Protein AF-A0A174TKI6-F1 (afdb_monomer)

Secondary structure (DSSP, 8-state):
---------TT-EEEETT-SS-EEHHHHGGG--TT---EEEE-TTS-EEEEEE--TT----GGGEEE--SPP-SSS-TTTTTTTTSPPSEEEETTEE--GGG--TT-EEEEETTTTEEEEE--EEEEE--EEES-SSS-SEEEETTEEEEBPHHHHHHHTT--TTSEEEEEE-TTS-EEEEE-TTTS----EEEEEEETTEEEEEETTSS-EEEEEESS-HHHHHTTTT-EEEEEEEETTEEEEEE--PPPPSS-EETTTTEETTEEEEEEEEEEEE-TTB--EEE-GGG--SSEE-GGGEEEEEE-TTS-EEEEEEESSS-TTSEEEEEEEE-SEEEPPSSTTPPPEEEPEEEEEEETTEEEEEEES--TT--TTEEEEEEEEEEEETTEEEEEEEEEPEEEEEE-GGGEETTTTEEE-SS-EEEEEEEEEEEETTTTEEPPP-TT--HHHHHHHHHHH-S-EEEEESS-GGGT--EEEEEE-

Foldseek 3Di:
DAPDDDDFDQQAWEDELPDPGTDGCVVCVVVDDQLFAKDQDADPVRHRRHIYHHDLPNVDAPLFKDFLQDFQPLPAQSRCSSQVNDDQPFEAELNAGDGSNLDGHLWMWGARNVRSYIYIYPAKAKEQFADFPPDQQAGQWTDGLNDIAGEHRQANNQSNVDDRLDIWIFRAGLNRHGNHIDDCVVPPGPWKFFWADDQQKIWTCTPSNRDIGIAGEPDGSVVRLLSHLAIWDWYYNDHRYIDTDGPFAPFQPAKQFQVQQDGVPAHAGSSAWEWEDAAQFHIGTDDPVLQLARIGGRVQWRHFDADSVRHTRYTYGHCQRVPQWDWAFKDWDAWDWDQDPDDPDGTDTDFIKMWGQFLVGIAIATDHDDPPGDGRFTWIWHFHSDDDPNHTHTSDIFRWDKDWQAFLVQAPLVQQWGDDPVDIAHADQQAWEEEPVVRDTQHAPPVNGCSVSVVVQNVPAGTKMWIWRDGSNSNIHTRYIYHD

Nearest PDB structures (foldseek):
  1w3s-assembly1_A  TM=7.179E-01  e=1.876E+00  Deinococcus radiodurans R1 = ATCC 13939 = DSM 20539
  8x19-assembly1_Q  TM=4.919E-01  e=1.073E+00  Homo sapiens
  8qz0-assembly1_T  TM=3.288E-01  e=3.102E+00  Saccharomyces cerevisiae S288C
  4fj4-assembly1_B  TM=2.745E-01  e=7.585E+00  Halobacterium salinarum NRC-1

Sequence (484 aa):
MGDETISVTLETPVYTSDEQAASTYEKIWTSLRSGASLRLCFNSSGKLEYIYMPSKTASVSDDNVLVAKNKPTGSNNPFASLSGGKTPAQIYKNGIPAELSDLRQYDVGTYDKSSDTLFVSDLKLSGLYENAYPNAAAPSTVTVMGAELTVLPSAQADLAAFKVGDKVTLLLTTTGQVAGAVSPDVAKSNAVGVAEVKGTTATIKLLDGILTLEGKTTYSEAAAAKLNGCLVTVSSYKRDYLTLSKVNGKGASTALNLTTNRMGTKELSAGARFFEQVSNGRLVEIDRSDITITSIPANKITYVGYDWAGRVDKLVLNDVTGDCYDYGMIYYRAAGYEESKDDGSEGSYQNGEIRVTNGSGEHTYVVGSVDGAKTNRMGGVAGSLDQLDGKNRMAAFMPLNEATGIRRAQFDTDAMLLTTNSMVIPISDKVECYNKTTGDWFKPGEDGDHKAALNLALAFSDDITVYYDRSPEEGGKVRIVVVE

Organism: Flavonifractor plautii (NCBI:txid292800)

Solvent-accessible surface area (backbone atoms only — not comparable to full-atom values): 25685 Å² total; per-residue (Å²): 139,87,81,81,83,77,92,76,56,52,75,35,35,28,35,37,78,60,44,95,63,63,50,34,37,64,81,44,55,90,74,61,54,88,40,62,53,70,46,80,41,56,46,99,84,68,46,80,61,34,35,42,32,76,34,80,56,55,75,78,44,70,78,29,49,47,59,21,79,58,73,49,81,36,82,52,64,76,60,21,81,58,58,76,68,47,81,62,83,37,39,27,45,73,54,35,86,50,56,59,60,72,51,46,55,56,25,23,39,38,49,40,80,90,78,36,32,33,42,30,11,72,53,22,51,36,21,26,30,62,43,44,35,90,33,53,68,61,34,51,31,34,27,42,45,68,27,78,32,49,39,39,76,70,12,25,74,42,40,44,78,47,55,77,73,35,70,35,15,36,28,18,38,87,62,55,35,29,44,31,46,44,53,52,90,83,44,67,53,72,53,41,21,41,26,46,46,57,60,42,36,37,40,29,46,29,77,80,77,73,55,57,37,36,28,31,40,89,48,55,44,79,59,33,41,74,43,33,34,30,52,25,35,67,36,29,88,45,82,65,32,38,49,76,43,73,63,79,46,71,44,42,92,45,40,39,32,63,83,80,37,25,43,74,95,31,41,51,37,92,47,43,43,42,29,37,24,44,81,64,15,57,54,40,80,49,58,78,81,61,50,67,47,59,61,48,55,20,93,34,23,50,27,69,40,63,44,93,92,58,22,37,29,35,37,33,30,48,62,59,54,60,86,75,39,51,58,24,40,22,42,55,44,65,45,46,75,43,76,51,94,54,101,83,55,83,53,47,78,42,76,6,39,38,32,32,39,42,57,90,43,78,49,68,28,40,43,55,79,66,87,90,66,41,61,81,34,60,30,28,42,21,51,21,61,54,64,56,97,91,28,33,24,59,44,46,77,42,68,43,45,80,47,71,83,39,45,50,89,34,50,38,80,88,79,34,32,38,54,55,100,88,48,67,35,43,42,42,77,76,33,38,30,35,34,66,80,80,73,46,52,42,54,50,41,100,86,62,40,18,63,59,20,45,54,54,44,53,70,72,29,62,51,26,37,40,27,26,66,46,56,46,89,67,16,20,32,35,42,37,41,38,29,90

pLDDT: mean 88.69, std 10.34, range [35.22, 98.69]

Mean predicted aligned error: 7.92 Å

Structure (mmCIF, N/CA/C/O backbone):
data_AF-A0A174TKI6-F1
#
_entry.id   AF-A0A174TKI6-F1
#
loop_
_atom_site.group_PDB
_atom_site.id
_atom_site.type_symbol
_atom_site.label_atom_id
_atom_site.label_alt_id
_atom_site.label_comp_id
_atom_site.label_asym_id
_atom_site.label_entity_id
_atom_site.label_seq_id
_atom_site.pdbx_PDB_ins_code
_atom_site.Cartn_x
_atom_site.Cartn_y
_atom_site.Cartn_z
_atom_site.occupancy
_atom_site.B_iso_or_equiv
_atom_site.auth_seq_id
_atom_site.auth_comp_id
_atom_site.auth_asym_id
_atom_site.auth_atom_id
_atom_site.pdbx_PDB_model_num
ATOM 1 N N . MET A 1 1 ? 11.112 20.764 4.853 1.00 35.22 1 MET A N 1
ATOM 2 C CA . MET A 1 1 ? 10.000 20.934 3.897 1.00 35.22 1 MET A CA 1
ATOM 3 C C . MET A 1 1 ? 9.289 19.598 3.849 1.00 35.22 1 MET A C 1
ATOM 5 O O . MET A 1 1 ? 9.917 18.633 3.438 1.00 35.22 1 MET A O 1
ATOM 9 N N . GLY A 1 2 ? 8.095 19.496 4.422 1.00 37.31 2 GLY A N 1
ATOM 10 C CA . GLY A 1 2 ? 7.435 18.202 4.643 1.00 37.31 2 GLY A CA 1
ATOM 11 C C . GLY A 1 2 ? 6.012 18.294 5.197 1.00 37.31 2 GLY A C 1
ATOM 12 O O . GLY A 1 2 ? 5.284 17.325 5.057 1.00 37.31 2 GLY A O 1
ATOM 13 N N . ASP A 1 3 ? 5.611 19.460 5.720 1.00 45.53 3 ASP A N 1
ATOM 14 C CA . ASP A 1 3 ? 4.287 19.683 6.323 1.00 45.53 3 ASP A CA 1
ATOM 15 C C . ASP A 1 3 ? 3.533 20.877 5.688 1.00 45.53 3 ASP A C 1
ATOM 17 O O . ASP A 1 3 ? 2.664 21.477 6.314 1.00 45.53 3 ASP A O 1
ATOM 21 N N . GLU A 1 4 ? 3.881 21.286 4.460 1.00 59.25 4 GLU A N 1
ATOM 22 C CA . GLU A 1 4 ? 3.110 22.320 3.754 1.00 59.25 4 GLU A CA 1
ATOM 23 C C . GLU A 1 4 ? 1.868 21.694 3.112 1.00 59.25 4 GLU A C 1
ATOM 25 O O . GLU A 1 4 ? 1.944 21.039 2.072 1.00 59.25 4 GLU A O 1
ATOM 30 N N . THR A 1 5 ? 0.713 21.906 3.740 1.00 64.19 5 THR A N 1
ATOM 31 C CA . THR A 1 5 ? -0.588 21.582 3.151 1.00 64.19 5 THR A CA 1
ATOM 32 C C . THR A 1 5 ? -0.932 22.622 2.092 1.00 64.19 5 THR A C 1
ATOM 34 O O . THR A 1 5 ? -1.022 23.816 2.381 1.00 64.19 5 THR A O 1
ATOM 37 N N . ILE A 1 6 ? -1.149 22.170 0.859 1.00 74.62 6 ILE A N 1
ATOM 38 C CA . ILE A 1 6 ? -1.576 23.026 -0.249 1.00 74.62 6 ILE A CA 1
ATOM 39 C C . ILE A 1 6 ? -3.045 22.732 -0.534 1.00 74.62 6 ILE A C 1
ATOM 41 O O . ILE A 1 6 ? -3.403 21.612 -0.892 1.00 74.62 6 ILE A O 1
ATOM 45 N N . SER A 1 7 ? -3.897 23.745 -0.390 1.00 79.62 7 SER A N 1
ATOM 46 C CA . SER A 1 7 ? -5.310 23.635 -0.746 1.00 79.62 7 SER A CA 1
ATOM 47 C C . SER A 1 7 ? -5.470 23.629 -2.264 1.00 79.62 7 SER A C 1
ATOM 49 O O . SER A 1 7 ? -5.128 24.601 -2.939 1.00 79.62 7 SER A O 1
ATOM 51 N N . VAL A 1 8 ? -6.024 22.541 -2.792 1.00 84.56 8 VAL A N 1
ATOM 52 C CA . VAL A 1 8 ? -6.347 22.379 -4.213 1.00 84.56 8 VAL A CA 1
ATOM 53 C C . VAL A 1 8 ? -7.863 22.392 -4.362 1.00 84.56 8 VAL A C 1
ATOM 55 O O . VAL A 1 8 ? -8.561 21.664 -3.660 1.00 84.56 8 VAL A O 1
ATOM 58 N N . THR A 1 9 ? -8.399 23.215 -5.263 1.00 87.31 9 THR A N 1
ATOM 59 C CA . THR A 1 9 ? -9.834 23.160 -5.580 1.00 87.31 9 THR A CA 1
ATOM 60 C C . THR A 1 9 ? -10.105 22.010 -6.547 1.00 87.31 9 THR A C 1
ATOM 62 O O . THR A 1 9 ? -9.284 21.735 -7.421 1.00 87.31 9 THR A O 1
ATOM 65 N N . LEU A 1 10 ? -11.268 21.364 -6.440 1.00 86.31 10 LEU A N 1
ATOM 66 C CA . LEU A 1 10 ? -11.668 20.257 -7.324 1.00 86.31 10 LEU A CA 1
ATOM 67 C C . LEU A 1 10 ? -11.617 20.635 -8.818 1.00 86.31 10 LEU A C 1
ATOM 69 O O . LEU A 1 10 ? -11.222 19.824 -9.652 1.00 86.31 10 LEU A O 1
ATOM 73 N N . GLU A 1 11 ? -11.905 21.896 -9.141 1.00 89.88 11 GLU A N 1
ATOM 74 C CA . GLU A 1 11 ? -11.845 22.442 -10.503 1.00 89.88 11 GLU A CA 1
ATOM 75 C C . GLU A 1 11 ? -10.430 22.811 -10.980 1.00 89.88 11 GLU A C 1
ATOM 77 O O . GLU A 1 11 ? -10.275 23.236 -12.124 1.00 89.88 11 GLU A O 1
ATOM 82 N N . THR A 1 12 ? -9.395 22.683 -10.137 1.00 92.25 12 THR A N 1
ATOM 83 C CA . THR A 1 12 ? -8.018 23.031 -10.525 1.00 92.25 12 THR A CA 1
ATOM 84 C C . THR A 1 12 ? -7.637 22.248 -11.784 1.00 92.25 12 THR A C 1
ATOM 86 O O . THR A 1 12 ? -7.686 21.012 -11.749 1.00 92.25 12 THR A O 1
ATOM 89 N N . PRO A 1 13 ? -7.258 22.925 -12.886 1.00 89.75 13 PRO A N 1
ATOM 90 C CA . PRO A 1 13 ? -6.872 22.252 -14.114 1.00 89.75 13 PRO A CA 1
ATOM 91 C C . PRO A 1 13 ? -5.690 21.324 -13.866 1.00 89.75 13 PRO A C 1
ATOM 93 O O . PRO A 1 13 ? -4.708 21.716 -13.228 1.00 89.75 13 PRO A O 1
ATOM 96 N N . VAL A 1 14 ? -5.773 20.109 -14.397 1.00 85.25 14 VAL A N 1
ATOM 97 C CA . VAL A 1 14 ? -4.657 19.168 -14.390 1.00 85.25 14 VAL A CA 1
ATOM 98 C C . VAL A 1 14 ? -4.254 18.863 -15.816 1.00 85.25 14 VAL A C 1
ATOM 100 O O . VAL A 1 14 ? -5.030 18.295 -16.580 1.00 85.25 14 VAL A O 1
ATOM 103 N N . TYR A 1 15 ? -3.027 19.232 -16.154 1.00 78.25 15 TYR A N 1
ATOM 104 C CA . TYR A 1 15 ? -2.416 18.908 -17.433 1.00 78.25 15 TYR A CA 1
ATOM 105 C C . TYR A 1 15 ? -1.561 17.657 -17.281 1.00 78.25 15 TYR A C 1
ATOM 107 O O . TYR A 1 15 ? -0.803 17.534 -16.313 1.00 78.25 15 TYR A O 1
ATOM 115 N N . THR A 1 16 ? -1.662 16.751 -18.246 1.00 70.38 16 THR A N 1
ATOM 116 C CA . THR A 1 16 ? -0.753 15.617 -18.387 1.00 70.38 16 THR A CA 1
ATOM 117 C C . THR A 1 16 ? 0.127 15.807 -19.609 1.00 70.38 16 THR A C 1
ATOM 119 O O . THR A 1 16 ? -0.196 16.565 -20.521 1.00 70.38 16 THR A O 1
ATOM 122 N N . SER A 1 17 ? 1.268 15.123 -19.628 1.00 61.28 17 SER A N 1
ATOM 123 C CA . SER A 1 17 ? 2.227 15.228 -20.733 1.00 61.28 17 SER A CA 1
ATOM 124 C C . SER A 1 17 ? 1.713 14.669 -22.071 1.00 61.28 17 SER A C 1
ATOM 126 O O . SER A 1 17 ? 2.352 14.876 -23.098 1.00 61.28 17 SER A O 1
ATOM 128 N N . ASP A 1 18 ? 0.595 13.938 -22.078 1.00 54.47 18 ASP A N 1
ATOM 129 C CA . ASP A 1 18 ? 0.016 13.245 -23.238 1.00 54.47 18 ASP A CA 1
ATOM 130 C C . ASP A 1 18 ? -1.340 13.800 -23.710 1.00 54.47 18 ASP A C 1
ATOM 132 O O . ASP A 1 18 ? -1.817 13.391 -24.769 1.00 54.47 18 ASP A O 1
ATOM 136 N N . GLU A 1 19 ? -1.948 14.744 -22.986 1.00 61.59 19 GLU A N 1
ATOM 137 C CA . GLU A 1 19 ? -3.231 15.349 -23.355 1.00 61.59 19 GLU A CA 1
ATOM 138 C C . GLU A 1 19 ? -3.095 16.867 -23.517 1.00 61.59 19 GLU A C 1
ATOM 140 O O . GLU A 1 19 ? -2.616 17.580 -22.639 1.00 61.59 19 GLU A O 1
ATOM 145 N N . GLN A 1 20 ? -3.553 17.396 -24.659 1.00 58.94 20 GLN A N 1
ATOM 146 C CA . GLN A 1 20 ? -3.602 18.851 -24.875 1.00 58.94 20 GLN A CA 1
ATOM 147 C C . GLN A 1 20 ? -4.712 19.535 -24.066 1.00 58.94 20 GLN A C 1
ATOM 149 O O . GLN A 1 20 ? -4.618 20.731 -23.791 1.00 58.94 20 GLN A O 1
ATOM 154 N N . ALA A 1 21 ? -5.776 18.806 -23.725 1.00 74.69 21 ALA A N 1
ATOM 155 C CA . ALA A 1 21 ? -6.875 19.326 -22.925 1.00 74.69 21 ALA A CA 1
ATOM 156 C C . ALA A 1 21 ? -6.606 19.060 -21.441 1.00 74.69 21 ALA A C 1
ATOM 158 O O . ALA A 1 21 ? -6.212 17.961 -21.070 1.00 74.69 21 ALA A O 1
ATOM 159 N N . ALA A 1 22 ? -6.848 20.055 -20.590 1.00 76.81 22 ALA A N 1
ATOM 160 C CA . ALA A 1 22 ? -6.771 19.850 -19.151 1.00 76.81 22 ALA A CA 1
ATOM 161 C C . ALA A 1 22 ? -7.916 18.948 -18.666 1.00 76.81 22 ALA A C 1
ATOM 163 O O . ALA A 1 22 ? -9.080 19.150 -19.027 1.00 76.81 22 ALA A O 1
ATOM 164 N N . SER A 1 23 ? -7.590 18.013 -17.777 1.00 84.19 23 SER A N 1
ATOM 165 C CA . SER A 1 23 ? -8.553 17.401 -16.862 1.00 84.19 23 SER A CA 1
ATOM 166 C C . SER A 1 23 ? -8.747 18.301 -15.628 1.00 84.19 23 SER A C 1
ATOM 168 O O . SER A 1 23 ? -8.305 19.452 -15.605 1.00 84.19 23 SER A O 1
ATOM 170 N N . THR A 1 24 ? -9.407 17.799 -14.587 1.00 88.81 24 THR A N 1
ATOM 171 C CA . THR A 1 24 ? -9.592 18.500 -13.306 1.00 88.81 24 THR A CA 1
ATOM 172 C C . THR A 1 24 ? -9.061 17.663 -12.151 1.00 88.81 24 THR A C 1
ATOM 174 O O . THR A 1 24 ? -9.001 16.433 -12.241 1.00 88.81 24 THR A O 1
ATOM 177 N N . TYR A 1 25 ? -8.687 18.319 -11.051 1.00 87.75 25 TYR A N 1
ATOM 178 C CA . TYR A 1 25 ? -8.229 17.632 -9.845 1.00 87.75 25 TYR A CA 1
ATOM 179 C C . TYR A 1 25 ? -9.275 16.629 -9.344 1.00 87.75 25 TYR A C 1
ATOM 181 O O . TYR A 1 25 ? -8.924 15.491 -9.044 1.00 87.75 25 TYR A O 1
ATOM 189 N N . GLU A 1 26 ? -10.560 16.995 -9.393 1.00 85.19 26 GLU A N 1
ATOM 190 C CA . GLU A 1 26 ? -11.712 16.134 -9.084 1.00 85.19 26 GLU A CA 1
ATOM 191 C C . GLU A 1 26 ? -11.680 14.766 -9.780 1.00 85.19 26 GLU A C 1
ATOM 193 O O . GLU A 1 26 ? -12.024 13.748 -9.186 1.00 85.19 26 GLU A O 1
ATOM 198 N N . LYS A 1 27 ? -11.231 14.720 -11.036 1.00 79.38 27 LYS A N 1
ATOM 199 C CA . LYS A 1 27 ? -11.226 13.483 -11.825 1.00 79.38 27 LYS A CA 1
ATOM 200 C C . LYS A 1 27 ? -10.050 12.573 -11.510 1.00 79.38 27 LYS A C 1
ATOM 202 O O . LYS A 1 27 ? -10.095 11.392 -11.845 1.00 79.38 27 LYS A O 1
ATOM 207 N N . ILE A 1 28 ? -8.979 13.115 -10.932 1.00 77.94 28 ILE A N 1
ATOM 208 C CA . ILE A 1 28 ? -7.728 12.376 -10.763 1.00 77.94 28 ILE A CA 1
ATOM 209 C C . ILE A 1 28 ? -7.368 12.101 -9.306 1.00 77.94 28 ILE A C 1
ATOM 211 O O . ILE A 1 28 ? -6.618 11.154 -9.067 1.00 77.94 28 ILE A O 1
ATOM 215 N N . TRP A 1 29 ? -7.878 12.878 -8.345 1.00 72.88 29 TRP A N 1
ATOM 216 C CA . TRP A 1 29 ? -7.389 12.853 -6.964 1.00 72.88 29 TRP A CA 1
ATOM 217 C C . TRP A 1 29 ? -7.576 11.497 -6.279 1.00 72.88 29 TRP A C 1
ATOM 219 O O . TRP A 1 29 ? -6.663 11.040 -5.605 1.00 72.88 29 TRP A O 1
ATOM 229 N N . THR A 1 30 ? -8.677 10.791 -6.549 1.00 61.31 30 THR A N 1
ATOM 230 C CA . THR A 1 30 ? -8.937 9.432 -6.029 1.00 61.31 30 THR A CA 1
ATOM 231 C C . THR A 1 30 ? -7.941 8.385 -6.530 1.00 61.31 30 THR A C 1
ATOM 233 O O . THR A 1 30 ? -7.830 7.294 -5.975 1.00 61.31 30 THR A O 1
ATOM 236 N N . SER A 1 31 ? -7.219 8.698 -7.606 1.00 61.75 31 SER A N 1
ATOM 237 C CA . SER A 1 31 ? -6.202 7.830 -8.196 1.00 61.75 31 SER A CA 1
ATOM 238 C C . SER A 1 31 ? -4.772 8.245 -7.853 1.00 61.75 31 SER A C 1
ATOM 240 O O . SER A 1 31 ? -3.838 7.509 -8.186 1.00 61.75 31 SER A O 1
ATOM 242 N N . LEU A 1 32 ? -4.596 9.407 -7.216 1.00 68.81 32 LEU A N 1
ATOM 243 C CA . LEU A 1 32 ? -3.313 9.819 -6.669 1.00 68.81 32 LEU A CA 1
ATOM 244 C C . LEU A 1 32 ? -2.996 8.933 -5.470 1.00 68.81 32 LEU A C 1
ATOM 246 O O . LEU A 1 32 ? -3.857 8.623 -4.654 1.00 68.81 32 LEU A O 1
ATOM 250 N N . ARG A 1 33 ? -1.746 8.497 -5.387 1.00 60.41 33 ARG A N 1
ATOM 251 C CA . ARG A 1 33 ? -1.252 7.665 -4.291 1.00 60.41 33 ARG A CA 1
ATOM 252 C C . ARG A 1 33 ? -0.096 8.376 -3.617 1.00 60.41 33 ARG A C 1
ATOM 254 O O . ARG A 1 33 ? 0.578 9.191 -4.253 1.00 60.41 33 ARG A O 1
ATOM 261 N N . SER A 1 34 ? 0.174 8.020 -2.366 1.00 56.31 34 SER A N 1
ATOM 262 C CA . SER A 1 34 ? 1.393 8.442 -1.679 1.00 56.31 34 SER A CA 1
ATOM 263 C C . SER A 1 34 ? 2.626 8.167 -2.552 1.00 56.31 34 SER A C 1
ATOM 265 O O . SER A 1 34 ? 2.791 7.070 -3.091 1.00 56.31 34 SER A O 1
ATOM 267 N N . GLY A 1 35 ? 3.462 9.189 -2.742 1.00 53.81 35 GLY A N 1
ATOM 268 C CA . GLY A 1 35 ? 4.627 9.142 -3.633 1.00 53.81 35 GLY A CA 1
ATOM 269 C C . GLY A 1 35 ? 4.372 9.525 -5.100 1.00 53.81 35 GLY A C 1
ATOM 270 O O . GLY A 1 35 ? 5.328 9.555 -5.874 1.00 53.81 35 GLY A O 1
ATOM 271 N N . ALA A 1 36 ? 3.138 9.858 -5.501 1.00 65.94 36 ALA A N 1
ATOM 272 C CA . ALA A 1 36 ? 2.864 10.416 -6.827 1.00 65.94 36 ALA A CA 1
ATOM 273 C C . ALA A 1 36 ? 3.521 11.798 -7.007 1.00 65.94 36 ALA A C 1
ATOM 275 O O . ALA A 1 36 ? 3.413 12.676 -6.150 1.00 65.94 36 ALA A O 1
ATOM 276 N N . SER A 1 37 ? 4.180 12.014 -8.146 1.00 66.56 37 SER A N 1
ATOM 277 C CA . SER A 1 37 ? 4.818 13.295 -8.464 1.00 66.56 37 SER A CA 1
ATOM 278 C C . SER A 1 37 ? 3.817 14.259 -9.068 1.00 66.56 37 SER A C 1
ATOM 280 O O . SER A 1 37 ? 3.289 14.016 -10.152 1.00 66.56 37 SER A O 1
ATOM 282 N N . LEU A 1 38 ? 3.629 15.396 -8.412 1.00 75.31 38 LEU A N 1
ATOM 283 C CA . LEU A 1 38 ? 2.848 16.505 -8.935 1.00 75.31 38 LEU A CA 1
ATOM 284 C C . LEU A 1 38 ? 3.726 17.742 -9.008 1.00 75.31 38 LEU A C 1
ATOM 286 O O . LEU A 1 38 ? 4.501 18.030 -8.095 1.00 75.31 38 LEU A O 1
ATOM 290 N N . ARG A 1 39 ? 3.580 18.503 -10.088 1.00 77.06 39 ARG A N 1
ATOM 291 C CA . ARG A 1 39 ? 4.126 19.849 -10.183 1.00 77.06 39 ARG A CA 1
ATOM 292 C C . ARG A 1 39 ? 2.987 20.837 -9.998 1.00 77.06 39 ARG A C 1
ATOM 294 O O . ARG A 1 39 ? 2.098 20.947 -10.834 1.00 77.06 39 ARG A O 1
ATOM 301 N N . LEU A 1 40 ? 3.033 21.552 -8.886 1.00 87.00 40 LEU A N 1
ATOM 302 C CA . LEU A 1 40 ? 2.051 22.566 -8.533 1.00 87.00 40 LEU A CA 1
ATOM 303 C C . LEU A 1 40 ? 2.519 23.905 -9.114 1.00 87.00 40 LEU A C 1
ATOM 305 O O . LEU A 1 40 ? 3.574 24.416 -8.732 1.00 87.00 40 LEU A O 1
ATOM 309 N N . CYS A 1 41 ? 1.784 24.434 -10.091 1.00 81.00 41 CYS A N 1
ATOM 310 C CA . CYS A 1 41 ? 2.145 25.658 -10.798 1.00 81.00 41 CYS A CA 1
ATOM 311 C C . CYS A 1 41 ? 1.356 26.838 -10.231 1.00 81.00 41 CYS A C 1
ATOM 313 O O . CYS A 1 41 ? 0.146 26.950 -10.427 1.00 81.00 41 CYS A O 1
ATOM 315 N N . PHE A 1 42 ? 2.057 27.719 -9.522 1.00 87.62 42 PHE A N 1
ATOM 316 C CA . PHE A 1 42 ? 1.489 28.928 -8.936 1.00 87.62 42 PHE A CA 1
ATOM 317 C C . PHE A 1 42 ? 1.704 30.122 -9.864 1.00 87.62 42 PHE A C 1
ATOM 319 O O . PHE A 1 42 ? 2.778 30.277 -10.449 1.00 87.62 42 PHE A O 1
ATOM 326 N N . ASN A 1 43 ? 0.697 30.984 -9.972 1.00 84.69 43 ASN A N 1
ATOM 327 C CA . ASN A 1 43 ? 0.831 32.240 -10.700 1.00 84.69 43 ASN A CA 1
ATOM 328 C C . ASN A 1 43 ? 1.662 33.268 -9.902 1.00 84.69 43 ASN A C 1
ATOM 330 O O . ASN A 1 43 ? 2.047 33.043 -8.753 1.00 84.69 43 ASN A O 1
ATOM 334 N N . SER A 1 44 ? 1.892 34.449 -10.482 1.00 82.75 44 SER A N 1
ATOM 335 C CA . SER A 1 44 ? 2.660 35.534 -9.846 1.00 82.75 44 SER A CA 1
ATOM 336 C C . SER A 1 44 ? 2.059 36.070 -8.537 1.00 82.75 44 SER A C 1
ATOM 338 O O . SER A 1 44 ? 2.759 36.743 -7.785 1.00 82.75 44 SER A O 1
ATOM 340 N N . SER A 1 45 ? 0.789 35.767 -8.247 1.00 85.75 45 SER A N 1
ATOM 341 C CA . SER A 1 45 ? 0.119 36.105 -6.983 1.00 85.75 45 SER A CA 1
ATOM 342 C C . SER A 1 45 ? 0.200 35.000 -5.921 1.00 85.75 45 SER A C 1
ATOM 344 O O . SER A 1 45 ? -0.341 35.169 -4.834 1.00 85.75 45 SER A O 1
ATOM 346 N N . GLY A 1 46 ? 0.852 33.871 -6.221 1.00 80.25 46 GLY A N 1
ATOM 347 C CA . GLY A 1 46 ? 0.949 32.720 -5.319 1.00 80.25 46 GLY A CA 1
ATOM 348 C C . GLY A 1 46 ? -0.304 31.840 -5.280 1.00 80.25 46 GLY A C 1
ATOM 349 O O . GLY A 1 46 ? -0.399 30.956 -4.435 1.00 80.25 46 GLY A O 1
ATOM 350 N N . LYS A 1 47 ? -1.269 32.047 -6.186 1.00 85.81 47 LYS A N 1
ATOM 351 C CA . LYS A 1 47 ? -2.447 31.179 -6.325 1.00 85.81 47 LYS A CA 1
ATOM 352 C C . LYS A 1 47 ? -2.091 29.975 -7.194 1.00 85.81 47 LYS A C 1
ATOM 354 O O . LYS A 1 47 ? -1.502 30.159 -8.260 1.00 85.81 47 LYS A O 1
ATOM 359 N N . LEU A 1 48 ? -2.481 28.771 -6.768 1.00 89.25 48 LEU A N 1
ATOM 360 C CA . LEU A 1 48 ? -2.368 27.567 -7.593 1.00 89.25 48 LEU A CA 1
ATOM 361 C C . LEU A 1 48 ? -3.212 27.754 -8.861 1.00 89.25 48 LEU A C 1
ATOM 363 O O . LEU A 1 48 ? -4.426 27.944 -8.783 1.00 89.25 48 LEU A O 1
ATOM 367 N N . GLU A 1 49 ? -2.551 27.776 -10.013 1.00 89.50 49 GLU A N 1
ATOM 368 C CA . GLU A 1 49 ? -3.176 28.023 -11.313 1.00 89.50 49 GLU A CA 1
ATOM 369 C C . GLU A 1 49 ? -3.534 26.709 -12.005 1.00 89.50 49 GLU A C 1
ATOM 371 O O . GLU A 1 49 ? -4.629 26.574 -12.543 1.00 89.50 49 GLU A O 1
ATOM 376 N N . TYR A 1 50 ? -2.629 25.731 -11.953 1.00 87.25 50 TYR A N 1
ATOM 377 C CA . TYR A 1 50 ? -2.852 24.379 -12.451 1.00 87.25 50 TYR A CA 1
ATOM 378 C C . TYR A 1 50 ? -1.869 23.393 -11.817 1.00 87.25 50 TYR A C 1
ATOM 380 O O . TYR A 1 50 ? -0.845 23.769 -11.239 1.00 87.25 50 TYR A O 1
ATOM 388 N N . ILE A 1 51 ? -2.176 22.110 -11.959 1.00 86.94 51 ILE A N 1
ATOM 389 C CA . ILE A 1 51 ? -1.278 21.010 -11.629 1.00 86.94 51 ILE A CA 1
ATOM 390 C C . ILE A 1 51 ? -0.775 20.419 -12.939 1.00 86.94 51 ILE A C 1
ATOM 392 O O . ILE A 1 51 ? -1.546 20.176 -13.864 1.00 86.94 51 ILE A O 1
ATOM 396 N N . TYR A 1 52 ? 0.525 20.183 -13.025 1.00 75.94 52 TYR A N 1
ATOM 397 C CA . TYR A 1 52 ? 1.100 19.345 -14.061 1.00 75.94 52 TYR A CA 1
ATOM 398 C C . TYR A 1 52 ? 1.436 17.986 -13.463 1.00 75.94 52 TYR A C 1
ATOM 400 O O . TYR A 1 52 ? 2.155 17.892 -12.465 1.00 75.94 52 TYR A O 1
ATOM 408 N N . MET A 1 53 ? 0.904 16.935 -14.071 1.00 74.19 53 MET A N 1
ATOM 409 C CA . MET A 1 53 ? 1.157 15.561 -13.675 1.00 74.19 53 MET A CA 1
ATOM 410 C C . MET A 1 53 ? 1.891 14.857 -14.821 1.00 74.19 53 MET A C 1
ATOM 412 O O . MET A 1 53 ? 1.461 14.965 -15.970 1.00 74.19 53 MET A O 1
ATOM 416 N N . PRO A 1 54 ? 2.985 14.125 -14.555 1.00 64.12 54 PRO A N 1
ATOM 417 C CA . PRO A 1 54 ? 3.543 13.219 -15.552 1.00 64.12 54 PRO A CA 1
ATOM 418 C C . PRO A 1 54 ? 2.433 12.287 -16.031 1.00 64.12 54 PRO A C 1
ATOM 420 O O . PRO A 1 54 ? 1.669 11.785 -15.200 1.00 64.12 54 PRO A O 1
ATOM 423 N N . SER A 1 55 ? 2.296 12.072 -17.339 1.00 56.34 55 SER A N 1
ATOM 424 C CA . SER A 1 55 ? 1.209 11.210 -17.786 1.00 56.34 55 SER A CA 1
ATOM 425 C C . SER A 1 55 ? 1.319 9.791 -17.196 1.00 56.34 55 SER A C 1
ATOM 427 O O . SER A 1 55 ? 2.408 9.217 -17.106 1.00 56.34 55 SER A O 1
ATOM 429 N N . LYS A 1 56 ? 0.159 9.209 -16.847 1.00 51.81 56 LYS A N 1
ATOM 430 C CA . LYS A 1 56 ? -0.013 7.767 -16.568 1.00 51.81 56 LYS A CA 1
ATOM 431 C C . LYS A 1 56 ? 0.353 6.898 -17.772 1.00 51.81 56 LYS A C 1
ATOM 433 O O . LYS A 1 56 ? 0.743 5.746 -17.621 1.00 51.81 56 LYS A O 1
ATOM 438 N N . THR A 1 57 ? 0.228 7.479 -18.950 1.00 45.97 57 THR A N 1
ATOM 439 C CA . THR A 1 57 ? 0.666 7.014 -20.250 1.00 45.97 57 THR A CA 1
ATOM 440 C C . THR A 1 57 ? 1.563 8.109 -20.783 1.00 45.97 57 THR A C 1
ATOM 442 O O . THR A 1 57 ? 1.140 8.899 -21.620 1.00 45.97 57 THR A O 1
ATOM 445 N N . ALA A 1 58 ? 2.810 8.213 -20.297 1.00 48.62 58 ALA A N 1
ATOM 446 C CA . ALA A 1 58 ? 3.821 8.936 -21.064 1.00 48.62 58 ALA A CA 1
ATOM 447 C C . ALA A 1 58 ? 3.575 8.580 -22.535 1.00 48.62 58 ALA A C 1
ATOM 449 O O . ALA A 1 58 ? 3.341 7.405 -22.828 1.00 48.62 58 ALA A O 1
ATOM 450 N N . SER A 1 59 ? 3.451 9.565 -23.424 1.00 54.12 59 SER A N 1
ATOM 451 C CA . SER A 1 59 ? 3.267 9.286 -24.844 1.00 54.12 59 SER A CA 1
ATOM 452 C C . SER A 1 59 ? 4.578 8.659 -25.311 1.00 54.12 59 SER A C 1
ATOM 454 O O . SER A 1 59 ? 5.482 9.349 -25.785 1.00 54.12 59 SER A O 1
ATOM 456 N N . VAL A 1 60 ? 4.747 7.375 -24.992 1.00 60.62 60 VAL A N 1
ATOM 457 C CA . VAL A 1 60 ? 5.971 6.632 -25.173 1.00 60.62 60 VAL A CA 1
ATOM 458 C C . VAL A 1 60 ? 5.955 6.242 -26.627 1.00 60.62 60 VAL A C 1
ATOM 460 O O . VAL A 1 60 ? 5.137 5.450 -27.089 1.00 60.62 60 VAL A O 1
ATOM 463 N N . SER A 1 61 ? 6.847 6.891 -27.341 1.00 67.25 61 SER A N 1
ATOM 464 C CA . SER A 1 61 ? 7.165 6.659 -28.730 1.00 67.25 61 SER A CA 1
ATOM 465 C C . SER A 1 61 ? 8.623 6.234 -28.798 1.00 67.25 61 SER A C 1
ATOM 467 O O . SER A 1 61 ? 9.398 6.456 -27.865 1.00 67.25 61 SER A O 1
ATOM 469 N N . ASP A 1 62 ? 9.021 5.652 -29.915 1.00 66.81 62 ASP A N 1
ATOM 470 C CA . ASP A 1 62 ? 10.408 5.217 -30.093 1.00 66.81 62 ASP A CA 1
ATOM 471 C C . ASP A 1 62 ? 11.413 6.360 -29.955 1.00 66.81 62 ASP A C 1
ATOM 473 O O . ASP A 1 62 ? 12.534 6.157 -29.492 1.00 66.81 62 ASP A O 1
ATOM 477 N N . ASP A 1 63 ? 10.991 7.577 -30.289 1.00 80.75 63 ASP A N 1
ATOM 478 C CA . ASP A 1 63 ? 11.867 8.741 -30.351 1.00 80.75 63 ASP A CA 1
ATOM 479 C C . ASP A 1 63 ? 12.114 9.386 -28.979 1.00 80.75 63 ASP A C 1
ATOM 481 O O . ASP A 1 63 ? 12.983 10.252 -28.850 1.00 80.75 63 ASP A O 1
ATOM 485 N N . ASN A 1 64 ? 11.362 8.991 -27.946 1.00 86.31 64 ASN A N 1
ATOM 486 C CA . ASN A 1 64 ? 11.457 9.589 -26.616 1.00 86.31 64 ASN A CA 1
ATOM 487 C C . ASN A 1 64 ? 11.711 8.591 -25.482 1.00 86.31 64 ASN A C 1
ATOM 489 O O . ASN A 1 64 ? 11.651 8.991 -24.320 1.00 86.31 64 ASN A O 1
ATOM 493 N N . VAL A 1 65 ? 12.050 7.336 -25.787 1.00 91.94 65 VAL A N 1
ATOM 494 C CA . VAL A 1 65 ? 12.381 6.306 -24.794 1.00 91.94 65 VAL A CA 1
ATOM 495 C C . VAL A 1 65 ? 13.733 5.667 -25.073 1.00 91.94 65 VAL A C 1
ATOM 497 O O . VAL A 1 65 ? 14.109 5.422 -26.216 1.00 91.94 65 VAL A O 1
ATOM 500 N 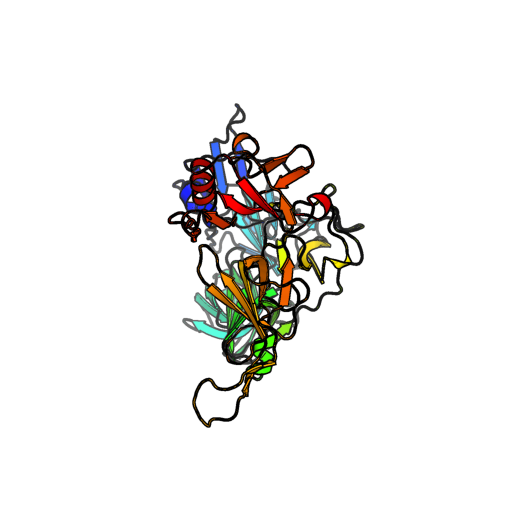N . LEU A 1 66 ? 14.496 5.378 -24.021 1.00 94.81 66 LEU A N 1
ATOM 501 C CA . LEU A 1 66 ? 15.771 4.684 -24.151 1.00 94.81 66 LEU A CA 1
ATOM 502 C C . LEU A 1 66 ? 16.104 3.893 -22.887 1.00 94.81 66 LEU A C 1
ATOM 504 O O . LEU A 1 66 ? 15.785 4.292 -21.769 1.00 94.81 66 LEU A O 1
ATOM 508 N N . VAL A 1 67 ? 16.811 2.781 -23.069 1.00 96.44 67 VAL A N 1
ATOM 509 C CA . VAL A 1 67 ? 17.413 2.005 -21.981 1.00 96.44 67 VAL A CA 1
ATOM 510 C C . VAL A 1 67 ? 18.883 2.391 -21.825 1.00 96.44 67 VAL A C 1
ATOM 512 O O . VAL A 1 67 ? 19.654 2.316 -22.783 1.00 96.44 67 VAL A O 1
ATOM 515 N N . ALA A 1 68 ? 19.314 2.703 -20.602 1.00 95.75 68 ALA A N 1
ATOM 516 C CA . ALA A 1 68 ? 20.721 2.923 -20.269 1.00 95.75 68 ALA A CA 1
ATOM 517 C C . ALA A 1 68 ? 21.507 1.594 -20.257 1.00 95.75 68 ALA A C 1
ATOM 519 O O . ALA A 1 68 ? 21.894 1.086 -19.206 1.00 95.75 68 ALA A O 1
ATOM 520 N N . LYS A 1 69 ? 21.732 0.980 -21.426 1.00 92.19 69 LYS A N 1
ATOM 521 C CA . LYS A 1 69 ? 22.372 -0.350 -21.538 1.00 92.19 69 LYS A CA 1
ATOM 522 C C . LYS A 1 69 ? 23.822 -0.374 -21.057 1.00 92.19 69 LYS A C 1
ATOM 524 O O . LYS A 1 69 ? 24.288 -1.404 -20.578 1.00 92.19 69 LYS A O 1
ATOM 529 N N . ASN A 1 70 ? 24.524 0.752 -21.152 1.00 90.25 70 ASN A N 1
ATOM 530 C CA . ASN A 1 70 ? 25.888 0.902 -20.654 1.00 90.25 70 ASN A CA 1
ATOM 531 C C . ASN A 1 70 ? 25.884 1.527 -19.262 1.00 90.25 70 ASN A C 1
ATOM 533 O O . ASN A 1 70 ? 25.054 2.384 -18.966 1.00 90.25 70 ASN A O 1
ATOM 537 N N . LYS A 1 71 ? 26.841 1.126 -18.419 1.00 88.69 71 LYS A N 1
ATOM 538 C CA . LYS A 1 71 ? 26.999 1.695 -17.079 1.00 88.69 71 LYS A CA 1
ATOM 539 C C . LYS A 1 71 ? 27.290 3.203 -17.167 1.00 88.69 71 LYS A C 1
ATOM 541 O O . LYS A 1 71 ? 28.334 3.565 -17.715 1.00 88.69 71 LYS A O 1
ATOM 546 N N . PRO A 1 72 ? 26.426 4.075 -16.610 1.00 88.62 72 PRO A N 1
ATOM 547 C CA . PRO A 1 72 ? 26.696 5.506 -16.563 1.00 88.62 72 PRO A CA 1
ATOM 548 C C . PRO A 1 72 ? 27.933 5.807 -15.711 1.00 88.62 72 PRO A C 1
ATOM 550 O O . PRO A 1 72 ? 28.201 5.135 -14.714 1.00 88.62 72 PRO A O 1
ATOM 553 N N . THR A 1 73 ? 28.686 6.837 -16.094 1.00 82.12 73 THR A N 1
ATOM 554 C CA . THR A 1 73 ? 29.864 7.318 -15.349 1.00 82.12 73 THR A CA 1
ATOM 555 C C . THR A 1 73 ? 29.507 8.325 -14.253 1.00 82.12 73 THR A C 1
ATOM 557 O O . THR A 1 73 ? 30.393 8.793 -13.546 1.00 82.12 73 THR A O 1
ATOM 560 N N . GLY A 1 74 ? 28.225 8.682 -14.124 1.00 77.06 74 GLY A N 1
ATOM 561 C CA . GLY A 1 74 ? 27.705 9.689 -13.194 1.00 77.06 74 GLY A CA 1
ATOM 562 C C . GLY A 1 74 ? 27.803 11.136 -13.694 1.00 77.06 74 GLY A C 1
ATOM 563 O O . GLY A 1 74 ? 27.083 11.993 -13.197 1.00 77.06 74 GLY A O 1
ATOM 564 N N . SER A 1 75 ? 28.641 11.412 -14.699 1.00 79.94 75 SER A N 1
ATOM 565 C CA . SER A 1 75 ? 28.782 12.750 -15.308 1.00 79.94 75 SER A CA 1
ATOM 566 C C . SER A 1 75 ? 28.178 12.849 -16.710 1.00 79.94 75 SER A C 1
ATOM 568 O O . SER A 1 75 ? 27.856 13.941 -17.166 1.00 79.94 75 SER A O 1
ATOM 570 N N . ASN A 1 76 ? 28.010 11.715 -17.394 1.00 85.19 76 ASN A N 1
ATOM 571 C CA . ASN A 1 76 ? 27.443 11.668 -18.739 1.00 85.19 76 ASN A CA 1
ATOM 572 C C . ASN A 1 76 ? 25.964 11.292 -18.670 1.00 85.19 76 ASN A C 1
ATOM 574 O O . ASN A 1 76 ? 25.615 10.312 -18.016 1.00 85.19 76 ASN A O 1
ATOM 578 N N . ASN A 1 77 ? 25.117 12.023 -19.397 1.00 89.00 77 ASN A N 1
ATOM 579 C CA . ASN A 1 77 ? 23.713 11.668 -19.576 1.00 89.00 77 ASN A CA 1
ATOM 580 C C . ASN A 1 77 ? 23.594 10.429 -20.491 1.00 89.00 77 ASN A C 1
ATOM 582 O O . ASN A 1 77 ? 23.837 10.555 -21.695 1.00 89.00 77 ASN A O 1
ATOM 586 N N . PRO A 1 78 ? 23.201 9.243 -19.976 1.00 92.12 78 PRO A N 1
ATOM 587 C CA . PRO A 1 78 ? 23.044 8.045 -20.802 1.00 92.12 78 PRO A CA 1
ATOM 588 C C . PRO A 1 78 ? 21.863 8.153 -21.780 1.00 92.12 78 PRO A C 1
ATOM 590 O O . PRO A 1 78 ? 21.767 7.348 -22.700 1.00 92.12 78 PRO A O 1
ATOM 593 N N . PHE A 1 79 ? 20.999 9.157 -21.608 1.00 93.75 79 PHE A N 1
ATOM 594 C CA . PHE A 1 79 ? 19.819 9.434 -22.425 1.00 93.75 79 PHE A CA 1
ATOM 595 C C . PHE A 1 79 ? 19.984 10.674 -23.315 1.00 93.75 79 PHE A C 1
ATOM 597 O O . PHE A 1 79 ? 18.999 11.220 -23.807 1.00 93.75 79 PHE A O 1
ATOM 604 N N . ALA A 1 80 ? 21.220 11.139 -23.534 1.00 92.06 80 ALA A N 1
ATOM 605 C CA . ALA A 1 80 ? 21.501 12.370 -24.277 1.00 92.06 80 ALA A CA 1
ATOM 606 C C . ALA A 1 80 ? 20.915 12.384 -25.700 1.00 92.06 80 ALA A C 1
ATOM 608 O O . ALA A 1 80 ? 20.596 13.452 -26.217 1.00 92.06 80 ALA A O 1
ATOM 609 N N . SER A 1 81 ? 20.735 11.223 -26.337 1.00 91.94 81 SER A N 1
ATOM 610 C CA . SER A 1 81 ? 20.111 11.136 -27.662 1.00 91.94 81 SER A CA 1
ATOM 611 C C . SER A 1 81 ? 18.651 11.597 -27.670 1.00 91.94 81 SER A C 1
ATOM 613 O O . SER A 1 81 ? 18.215 12.153 -28.671 1.00 91.94 81 SER A O 1
ATOM 615 N N . LEU A 1 82 ? 17.919 11.430 -26.562 1.00 90.31 82 LEU A N 1
ATOM 616 C CA . LEU A 1 82 ? 16.512 11.834 -26.455 1.00 90.31 82 LEU A CA 1
ATOM 617 C C . LEU A 1 82 ? 16.354 13.357 -26.354 1.00 90.31 82 LEU A C 1
ATOM 619 O O . LEU A 1 82 ? 15.380 13.932 -26.830 1.00 90.31 82 LEU A O 1
ATOM 623 N N . SER A 1 83 ? 17.332 14.024 -25.743 1.00 85.62 83 SER A N 1
ATOM 624 C CA . SER A 1 83 ? 17.305 15.460 -25.465 1.00 85.62 83 SER A CA 1
ATOM 625 C C . SER A 1 83 ? 18.080 16.296 -26.494 1.00 85.62 83 SER A C 1
ATOM 627 O O . SER A 1 83 ? 18.206 17.508 -26.332 1.00 85.62 83 SER A O 1
ATOM 629 N N . GLY A 1 84 ? 18.612 15.689 -27.561 1.00 85.94 84 GLY A N 1
ATOM 630 C CA . GLY A 1 84 ? 19.450 16.392 -28.542 1.00 85.94 84 GLY A CA 1
ATOM 631 C C . GLY A 1 84 ? 20.831 16.779 -27.996 1.00 85.94 84 GLY A C 1
ATOM 632 O O . GLY A 1 84 ? 21.392 17.800 -28.379 1.00 85.94 84 GLY A O 1
ATOM 633 N N . GLY A 1 85 ? 21.368 15.987 -27.067 1.00 86.38 85 GLY A N 1
ATOM 634 C CA . GLY A 1 85 ? 22.701 16.151 -26.487 1.00 86.38 85 GLY A CA 1
ATOM 635 C C . GLY A 1 85 ? 22.751 16.973 -25.198 1.00 86.38 85 GLY A C 1
ATOM 636 O O . GLY A 1 85 ? 23.780 16.964 -24.526 1.00 86.38 85 GLY A O 1
ATOM 637 N N . LYS A 1 86 ? 21.665 17.659 -24.817 1.00 87.25 86 LYS A N 1
ATOM 638 C CA . LYS A 1 86 ? 21.626 18.467 -23.586 1.00 87.25 86 LYS A CA 1
ATOM 639 C C . LYS A 1 86 ? 21.331 17.624 -22.343 1.00 87.25 86 LYS A C 1
ATOM 641 O O . LYS A 1 86 ? 20.708 16.563 -22.418 1.00 87.25 86 LYS A O 1
ATOM 646 N N . THR A 1 87 ? 21.713 18.130 -21.178 1.00 88.69 87 THR A N 1
ATOM 647 C CA . THR A 1 87 ? 21.181 17.628 -19.906 1.00 88.69 87 THR A CA 1
ATOM 648 C C . THR A 1 87 ? 19.740 18.125 -19.748 1.00 88.69 87 THR A C 1
ATOM 650 O O . THR A 1 87 ? 19.528 19.331 -19.886 1.00 88.69 87 THR A O 1
ATOM 653 N N . PRO A 1 88 ? 18.757 17.238 -19.503 1.00 87.81 88 PRO A N 1
ATOM 654 C CA . PRO A 1 88 ? 17.384 17.635 -19.201 1.00 87.81 88 PRO A CA 1
ATOM 655 C C . PRO A 1 88 ? 17.338 18.626 -18.038 1.00 87.81 88 PRO A C 1
ATOM 657 O O . PRO A 1 88 ? 18.113 18.495 -17.089 1.00 87.81 88 PRO A O 1
ATOM 660 N N . ALA A 1 89 ? 16.421 19.591 -18.089 1.00 84.62 89 ALA A N 1
ATOM 661 C CA . ALA A 1 89 ? 16.262 20.571 -17.014 1.00 84.62 89 ALA A CA 1
ATOM 662 C C . ALA A 1 89 ? 15.824 19.915 -15.695 1.00 84.62 89 ALA A C 1
ATOM 664 O O . ALA A 1 89 ? 16.133 20.416 -14.614 1.00 84.62 89 ALA A O 1
ATOM 665 N N . GLN A 1 90 ? 15.093 18.802 -15.786 1.00 83.88 90 GLN A N 1
ATOM 666 C CA . GLN A 1 90 ? 14.584 18.054 -14.643 1.00 83.88 90 GLN A CA 1
ATOM 667 C C . GLN A 1 90 ? 14.748 16.553 -14.867 1.00 83.88 90 GLN A C 1
ATOM 669 O O . GLN A 1 90 ? 14.542 16.057 -15.977 1.00 83.88 90 GLN A O 1
ATOM 674 N N . ILE A 1 91 ? 15.073 15.822 -13.802 1.00 87.06 91 ILE A N 1
ATOM 675 C CA . ILE A 1 91 ? 15.141 14.362 -13.804 1.00 87.06 91 ILE A CA 1
ATOM 676 C C . ILE A 1 91 ? 14.336 13.852 -12.613 1.00 87.06 91 ILE A C 1
ATOM 678 O O . ILE A 1 91 ? 14.565 14.261 -11.474 1.00 87.06 91 ILE A O 1
ATOM 682 N N . TYR A 1 92 ? 13.407 12.942 -12.884 1.00 85.31 92 TYR A N 1
ATOM 683 C CA . TYR A 1 92 ? 12.648 12.234 -11.863 1.00 85.31 92 TYR A CA 1
ATOM 684 C C . TYR A 1 92 ? 12.884 10.746 -12.017 1.00 85.31 92 TYR A C 1
ATOM 686 O O . TYR A 1 92 ? 12.584 10.185 -13.067 1.00 85.31 92 TYR A O 1
ATOM 694 N N . LYS A 1 93 ? 13.380 10.095 -10.970 1.00 87.94 93 LYS A N 1
ATOM 695 C CA . LYS A 1 93 ? 13.532 8.644 -10.926 1.00 87.94 93 LYS A CA 1
ATOM 696 C C . LYS A 1 93 ? 12.486 8.050 -10.000 1.00 87.94 93 LYS A C 1
ATOM 698 O O . LYS A 1 93 ? 12.401 8.446 -8.843 1.00 87.94 93 LYS A O 1
ATOM 703 N N . ASN A 1 94 ? 11.659 7.148 -10.526 1.00 82.62 94 ASN A N 1
ATOM 704 C CA . ASN A 1 94 ? 10.503 6.571 -9.834 1.00 82.62 94 ASN A CA 1
ATOM 705 C C . ASN A 1 94 ? 9.635 7.646 -9.150 1.00 82.62 94 ASN A C 1
ATOM 707 O O . ASN A 1 94 ? 9.189 7.479 -8.020 1.00 82.62 94 ASN A O 1
ATOM 711 N N . GLY A 1 95 ? 9.478 8.790 -9.820 1.00 76.44 95 GLY A N 1
ATOM 712 C CA . GLY A 1 95 ? 8.713 9.931 -9.326 1.00 76.44 95 GLY A CA 1
ATOM 713 C C . GLY A 1 95 ? 9.436 10.878 -8.353 1.00 76.44 95 GLY A C 1
ATOM 714 O O . GLY A 1 95 ? 8.884 11.911 -7.975 1.00 76.44 95 GLY A O 1
ATOM 715 N N . ILE A 1 96 ? 10.683 10.612 -7.970 1.00 80.25 96 ILE A N 1
ATOM 716 C CA . ILE A 1 96 ? 11.427 11.469 -7.032 1.00 80.25 96 ILE A CA 1
ATOM 717 C C . ILE A 1 96 ? 12.500 12.260 -7.772 1.00 80.25 96 ILE A C 1
ATOM 719 O O . ILE A 1 96 ? 13.142 11.689 -8.657 1.00 80.25 96 ILE A O 1
ATOM 723 N N . PRO A 1 97 ? 12.727 13.544 -7.424 1.00 81.31 97 PRO A N 1
ATOM 724 C CA . PRO A 1 97 ? 13.844 14.304 -7.967 1.00 81.31 97 PRO A CA 1
ATOM 725 C C . PRO A 1 97 ? 15.156 13.522 -7.871 1.00 81.31 97 PRO A C 1
ATOM 727 O O . PRO A 1 97 ? 15.458 12.918 -6.835 1.00 81.31 97 PRO A O 1
ATOM 730 N N . ALA A 1 98 ? 15.902 13.527 -8.967 1.00 87.44 98 ALA A N 1
ATOM 731 C CA . ALA A 1 98 ? 17.152 12.803 -9.122 1.00 87.44 98 ALA A CA 1
ATOM 732 C C . ALA A 1 98 ? 18.152 13.630 -9.939 1.00 87.44 98 ALA A C 1
ATOM 734 O O . ALA A 1 98 ? 17.794 14.611 -10.591 1.00 87.44 98 ALA A O 1
ATOM 735 N N . GLU A 1 99 ? 19.408 13.204 -9.927 1.00 91.75 99 GLU A N 1
ATOM 736 C CA . GLU A 1 99 ? 20.483 13.795 -10.720 1.00 91.75 99 GLU A CA 1
ATOM 737 C C . GLU A 1 99 ? 21.089 12.777 -11.698 1.00 91.75 99 GLU A C 1
ATOM 739 O O . GLU A 1 99 ? 20.808 11.579 -11.653 1.00 91.75 99 GLU A O 1
ATOM 744 N N . LEU A 1 100 ? 21.971 13.230 -12.597 1.00 92.44 100 LEU A N 1
ATOM 745 C CA . LEU A 1 100 ? 22.682 12.333 -13.524 1.00 92.44 100 LEU A CA 1
ATOM 746 C C . LEU A 1 100 ? 23.504 11.253 -12.800 1.00 92.44 100 LEU A C 1
ATOM 748 O O . LEU A 1 100 ? 23.673 10.149 -13.319 1.00 92.44 100 LEU A O 1
ATOM 752 N N . SER A 1 101 ? 23.992 11.566 -11.601 1.00 92.81 101 SER A N 1
ATOM 753 C CA . SER A 1 101 ? 24.743 10.659 -10.730 1.00 92.81 101 SER A CA 1
ATOM 754 C C . SER A 1 101 ? 23.889 9.507 -10.176 1.00 92.81 101 SER A C 1
ATOM 756 O O . SER A 1 101 ? 24.436 8.458 -9.829 1.00 92.81 101 SER A O 1
ATOM 758 N N . ASP A 1 102 ? 22.561 9.657 -10.151 1.00 93.31 102 ASP A N 1
ATOM 759 C CA . ASP A 1 102 ? 21.612 8.639 -9.684 1.00 93.31 102 ASP A CA 1
ATOM 760 C C . ASP A 1 102 ? 21.257 7.594 -10.751 1.00 93.31 102 ASP A C 1
ATOM 762 O O . ASP A 1 102 ? 20.696 6.529 -10.436 1.00 93.31 102 ASP A O 1
ATOM 766 N N . LEU A 1 103 ? 21.571 7.895 -12.014 1.00 94.44 103 LEU A N 1
ATOM 767 C CA . LEU A 1 103 ? 21.255 7.055 -13.160 1.00 94.44 103 LEU A CA 1
ATOM 768 C C . LEU A 1 103 ? 22.152 5.820 -13.192 1.00 94.44 103 LEU A C 1
ATOM 770 O O . LEU A 1 103 ? 23.363 5.870 -12.964 1.00 94.44 103 LEU A O 1
ATOM 774 N N . ARG A 1 104 ? 21.545 4.677 -13.495 1.00 94.31 104 ARG A N 1
ATOM 775 C CA . ARG A 1 104 ? 22.183 3.362 -13.446 1.00 94.31 104 ARG A CA 1
ATOM 776 C C . ARG A 1 104 ? 22.018 2.626 -14.751 1.00 94.31 104 ARG A C 1
ATOM 778 O O . ARG A 1 104 ? 21.167 2.932 -15.581 1.00 94.31 104 ARG A O 1
ATOM 785 N N . GLN A 1 105 ? 22.862 1.614 -14.906 1.00 95.50 105 GLN A N 1
ATOM 786 C CA . GLN A 1 105 ? 22.704 0.662 -15.986 1.00 95.50 105 GLN A CA 1
ATOM 787 C C . GLN A 1 105 ? 21.329 -0.007 -15.881 1.00 95.50 105 GLN A C 1
ATOM 789 O O . GLN A 1 105 ? 20.914 -0.410 -14.792 1.00 95.50 105 GLN A O 1
ATOM 794 N N . TYR A 1 106 ? 20.663 -0.145 -17.024 1.00 96.56 106 TYR A N 1
ATOM 795 C CA . TYR A 1 106 ? 19.323 -0.710 -17.169 1.00 96.56 106 TYR A CA 1
ATOM 796 C C . TYR A 1 106 ? 18.210 0.089 -16.485 1.00 96.56 106 TYR A C 1
ATOM 798 O O . TYR A 1 106 ? 17.152 -0.466 -16.185 1.00 96.56 106 TYR A O 1
ATOM 806 N N . ASP A 1 107 ? 18.437 1.376 -16.239 1.00 96.62 107 ASP A N 1
ATOM 807 C CA . ASP A 1 107 ? 17.339 2.320 -16.073 1.00 96.62 107 ASP A CA 1
ATOM 808 C C . ASP A 1 107 ? 16.693 2.607 -17.438 1.00 96.62 107 ASP A C 1
ATOM 810 O O . ASP A 1 107 ? 17.369 2.616 -18.475 1.00 96.62 107 ASP A O 1
ATOM 814 N N . VAL A 1 108 ? 15.389 2.863 -17.427 1.00 95.62 108 VAL A N 1
ATOM 815 C CA . VAL A 1 108 ? 14.604 3.249 -18.603 1.00 95.62 108 VAL A CA 1
ATOM 816 C C . VAL A 1 108 ? 14.256 4.724 -18.489 1.00 95.62 108 VAL A C 1
ATOM 818 O O . VAL A 1 108 ? 13.553 5.116 -17.562 1.00 95.62 108 VAL A O 1
ATOM 821 N N . GLY A 1 109 ? 14.751 5.536 -19.418 1.00 92.88 109 GLY A N 1
ATOM 822 C CA . GLY A 1 109 ? 14.468 6.963 -19.503 1.00 92.88 109 GLY A CA 1
ATOM 823 C C . GLY A 1 109 ? 13.392 7.244 -20.545 1.00 92.88 109 GLY A C 1
ATOM 824 O O . GLY A 1 109 ? 13.495 6.767 -21.671 1.00 92.88 109 GLY A O 1
ATOM 825 N N . THR A 1 110 ? 12.383 8.028 -20.180 1.00 90.31 110 THR A N 1
ATOM 826 C CA . THR A 1 110 ? 11.373 8.594 -21.079 1.00 90.31 110 THR A CA 1
ATOM 827 C C . THR A 1 110 ? 11.465 10.113 -21.009 1.00 90.31 110 THR A C 1
ATOM 829 O O . THR A 1 110 ? 11.333 10.693 -19.930 1.00 90.31 110 THR A O 1
ATOM 832 N N . TYR A 1 111 ? 11.749 10.761 -22.132 1.00 87.31 111 TYR A N 1
ATOM 833 C CA . TYR A 1 111 ? 11.960 12.202 -22.193 1.00 87.31 111 TYR A CA 1
ATOM 834 C C . TYR A 1 111 ? 10.699 12.926 -22.664 1.00 87.31 111 TYR A C 1
ATOM 836 O O . TYR A 1 111 ? 10.155 12.652 -23.732 1.00 87.31 111 TYR A O 1
ATOM 844 N N . ASP A 1 112 ? 10.258 13.893 -21.876 1.00 77.94 112 ASP A N 1
ATOM 845 C CA . ASP A 1 112 ? 9.213 14.828 -22.248 1.00 77.94 112 ASP A CA 1
ATOM 846 C C . ASP A 1 112 ? 9.853 16.131 -22.732 1.00 77.94 112 ASP A C 1
ATOM 848 O O . ASP A 1 112 ? 10.404 16.924 -21.962 1.00 77.94 112 ASP A O 1
ATOM 852 N N . LYS A 1 113 ? 9.781 16.349 -24.046 1.00 78.69 113 LYS A N 1
ATOM 853 C CA . LYS A 1 113 ? 10.345 17.534 -24.695 1.00 78.69 113 LYS A CA 1
ATOM 854 C C . LYS A 1 113 ? 9.598 18.816 -24.322 1.00 78.69 113 LYS A C 1
ATOM 856 O O . LYS A 1 113 ? 10.211 19.881 -24.352 1.00 78.69 113 LYS A O 1
ATOM 861 N N . SER A 1 114 ? 8.304 18.728 -24.011 1.00 70.62 114 SER A N 1
ATOM 862 C CA . SER A 1 114 ? 7.464 19.897 -23.732 1.00 70.62 114 SER A CA 1
ATOM 863 C C . SER A 1 114 ? 7.834 20.546 -22.398 1.00 70.62 114 SER A C 1
ATOM 865 O O . SER A 1 114 ? 7.961 21.768 -22.319 1.00 70.62 114 SER A O 1
ATOM 867 N N . SER A 1 115 ? 8.096 19.722 -21.382 1.00 67.25 115 SER A N 1
ATOM 868 C CA . SER A 1 115 ? 8.472 20.156 -20.037 1.00 67.25 115 SER A CA 1
ATOM 869 C C . SER A 1 115 ? 9.984 20.128 -19.774 1.00 67.25 115 SER A C 1
ATOM 871 O O . SER A 1 115 ? 10.423 20.560 -18.709 1.00 67.25 115 SER A O 1
ATOM 873 N N . ASP A 1 116 ? 10.781 19.640 -20.732 1.00 78.62 116 ASP A N 1
ATOM 874 C CA . ASP A 1 116 ? 12.221 19.379 -20.596 1.00 78.62 116 ASP A CA 1
ATOM 875 C C . ASP A 1 116 ? 12.558 18.464 -19.404 1.00 78.62 116 ASP A C 1
ATOM 877 O O . ASP A 1 116 ? 13.499 18.699 -18.636 1.00 78.62 116 ASP A O 1
ATOM 881 N N . THR A 1 117 ? 11.759 17.408 -19.245 1.00 81.12 117 THR A N 1
ATOM 882 C CA . THR A 1 117 ? 11.820 16.495 -18.101 1.00 81.12 117 THR A CA 1
ATOM 883 C C . THR A 1 117 ? 12.178 15.086 -18.549 1.00 81.12 117 THR A C 1
ATOM 885 O O . THR A 1 117 ? 11.616 14.557 -19.502 1.00 81.12 117 THR A O 1
ATOM 888 N N . LEU A 1 118 ? 13.099 14.443 -17.835 1.00 87.00 118 LEU A N 1
ATOM 889 C CA . LEU A 1 118 ? 13.415 13.030 -18.002 1.00 87.00 118 LEU A CA 1
ATOM 890 C C . LEU A 1 118 ? 12.793 12.216 -16.864 1.00 87.00 118 LEU A C 1
ATOM 892 O O . LEU A 1 118 ? 13.178 12.365 -15.704 1.00 87.00 118 LEU A O 1
ATOM 896 N N . PHE A 1 119 ? 11.876 11.318 -17.209 1.00 87.38 119 PHE A N 1
ATOM 897 C CA . PHE A 1 119 ? 11.306 10.336 -16.294 1.00 87.38 119 PHE A CA 1
ATOM 898 C C . PHE A 1 119 ? 12.086 9.035 -16.386 1.00 87.38 119 PHE A C 1
ATOM 900 O O . PHE A 1 119 ? 12.267 8.483 -17.466 1.00 87.38 119 PHE A O 1
ATOM 907 N N . VAL A 1 120 ? 12.560 8.543 -15.252 1.00 91.38 120 VAL A N 1
ATOM 908 C CA . VAL A 1 120 ? 13.429 7.378 -15.164 1.00 91.38 120 VAL A CA 1
ATOM 909 C C . VAL A 1 120 ? 12.752 6.318 -14.318 1.00 91.38 120 VAL A C 1
ATOM 911 O O . VAL A 1 120 ? 12.344 6.579 -13.190 1.00 91.38 120 VAL A O 1
ATOM 914 N N . SER A 1 121 ? 12.659 5.112 -14.855 1.00 91.25 121 SER A N 1
ATOM 915 C CA . SER A 1 121 ? 12.218 3.927 -14.131 1.00 91.25 121 SER A CA 1
ATOM 916 C C . SER A 1 121 ? 13.400 2.998 -13.911 1.00 91.25 121 SER A C 1
ATOM 918 O O . SER A 1 121 ? 14.185 2.751 -14.831 1.00 91.25 121 SER A O 1
ATOM 920 N N . ASP A 1 122 ? 13.522 2.459 -12.701 1.00 93.12 122 ASP A N 1
ATOM 921 C CA . ASP A 1 122 ? 14.402 1.318 -12.442 1.00 93.12 122 ASP A CA 1
ATOM 922 C C . ASP A 1 122 ? 13.648 -0.009 -12.300 1.00 93.12 122 ASP A C 1
ATOM 924 O O . ASP A 1 122 ? 14.282 -1.017 -11.964 1.00 93.12 122 ASP A O 1
ATOM 928 N N . LEU A 1 123 ? 12.342 -0.028 -12.592 1.00 91.81 123 LEU A N 1
ATOM 929 C CA . LEU A 1 123 ? 11.486 -1.203 -12.476 1.00 91.81 123 LEU A CA 1
ATOM 930 C C . LEU A 1 123 ? 11.931 -2.309 -13.438 1.00 91.81 123 LEU A C 1
ATOM 932 O O . LEU A 1 123 ? 12.046 -2.119 -14.654 1.00 91.81 123 LEU A O 1
ATOM 936 N N . LYS A 1 124 ? 12.182 -3.488 -12.867 1.00 94.25 124 LYS A N 1
ATOM 937 C CA . LYS A 1 124 ? 12.626 -4.688 -13.573 1.00 94.25 124 LYS A CA 1
ATOM 938 C C . LYS A 1 124 ? 11.764 -5.862 -13.156 1.00 94.25 124 LYS A C 1
ATOM 940 O O . LYS A 1 124 ? 11.632 -6.138 -11.963 1.00 94.25 124 LYS A O 1
ATOM 945 N N . LEU A 1 125 ? 11.252 -6.593 -14.139 1.00 94.19 125 LEU A N 1
ATOM 946 C CA . LEU A 1 125 ? 10.450 -7.791 -13.915 1.00 94.19 125 LEU A CA 1
ATOM 947 C C . LEU A 1 125 ? 11.156 -9.002 -14.526 1.00 94.19 125 LEU A C 1
ATOM 949 O O . LEU A 1 125 ? 11.256 -9.115 -15.746 1.00 94.19 125 LEU A O 1
ATOM 953 N N . SER A 1 126 ? 11.657 -9.905 -13.679 1.00 94.00 126 SER A N 1
ATOM 954 C CA . SER A 1 126 ? 12.296 -11.151 -14.132 1.00 94.00 126 SER A CA 1
ATOM 955 C C . SER A 1 126 ? 11.364 -12.336 -13.988 1.00 94.00 126 SER A C 1
ATOM 957 O O . SER A 1 126 ? 11.073 -12.734 -12.863 1.00 94.00 126 SER A O 1
ATOM 959 N N . GLY A 1 127 ? 10.982 -12.966 -15.090 1.00 94.25 127 GLY A N 1
ATOM 960 C CA . GLY A 1 127 ? 10.128 -14.149 -15.072 1.00 94.25 127 GLY A CA 1
ATOM 961 C C . GLY A 1 127 ? 10.311 -15.019 -16.303 1.00 94.25 127 GLY A C 1
ATOM 962 O O . GLY A 1 127 ? 11.192 -14.781 -17.133 1.00 94.25 127 GLY A O 1
ATOM 963 N N . LEU A 1 128 ? 9.482 -16.054 -16.399 1.00 95.81 128 LEU A N 1
ATOM 964 C CA . LEU A 1 128 ? 9.388 -16.847 -17.612 1.00 95.81 128 LEU A CA 1
ATOM 965 C C . LEU A 1 128 ? 8.713 -16.013 -18.704 1.00 95.81 128 LEU A C 1
ATOM 967 O O . LEU A 1 128 ? 7.715 -15.349 -18.443 1.00 95.81 128 LEU A O 1
ATOM 971 N N . TYR A 1 129 ? 9.242 -16.072 -19.919 1.00 96.19 129 TYR A N 1
ATOM 972 C CA . TYR A 1 129 ? 8.643 -15.463 -21.093 1.00 96.19 129 TYR A CA 1
ATOM 973 C C . TYR A 1 129 ? 7.481 -16.338 -21.582 1.00 96.19 129 TYR A C 1
ATOM 975 O O . TYR A 1 129 ? 7.692 -17.346 -22.258 1.00 96.19 129 TYR A O 1
ATOM 983 N N . GLU A 1 130 ? 6.253 -16.029 -21.166 1.00 96.69 130 GLU A N 1
ATOM 984 C CA . GLU A 1 130 ? 5.105 -16.939 -21.296 1.00 96.69 130 GLU A CA 1
ATOM 985 C C . GLU A 1 130 ? 4.462 -16.886 -22.679 1.00 96.69 130 GLU A C 1
ATOM 987 O O . GLU A 1 130 ? 4.072 -17.936 -23.204 1.00 96.69 130 GLU A O 1
ATOM 992 N N . ASN A 1 131 ? 4.378 -15.689 -23.259 1.00 97.06 131 ASN A N 1
ATOM 993 C CA . ASN A 1 131 ? 3.766 -15.435 -24.557 1.00 97.06 131 ASN A CA 1
ATOM 994 C C . ASN A 1 131 ? 4.387 -14.211 -25.248 1.00 97.06 131 ASN A C 1
ATOM 996 O O . ASN A 1 131 ? 4.879 -13.298 -24.584 1.00 97.06 131 ASN A O 1
ATOM 1000 N N . ALA A 1 132 ? 4.313 -14.200 -26.579 1.00 97.19 132 ALA A N 1
ATOM 1001 C CA . ALA A 1 132 ? 4.769 -13.120 -27.443 1.00 97.19 132 ALA A CA 1
ATOM 1002 C C . ALA A 1 132 ? 3.801 -12.976 -28.623 1.00 97.19 132 ALA A C 1
ATOM 1004 O O . ALA A 1 132 ? 3.713 -13.878 -29.460 1.00 97.19 132 ALA A O 1
ATOM 1005 N N . TYR A 1 133 ? 3.077 -11.862 -28.695 1.00 95.94 133 TYR A N 1
ATOM 1006 C CA . TYR A 1 133 ? 2.071 -11.616 -29.726 1.00 95.94 133 TYR A CA 1
ATOM 1007 C C . TYR A 1 133 ? 2.455 -10.398 -30.580 1.00 95.94 133 TYR A C 1
ATOM 1009 O O . TYR A 1 133 ? 2.895 -9.403 -30.012 1.00 95.94 133 TYR A O 1
ATOM 1017 N N . PRO A 1 134 ? 2.285 -10.429 -31.917 1.00 94.25 134 PRO A N 1
ATOM 1018 C CA . PRO A 1 134 ? 1.753 -11.549 -32.701 1.00 94.25 134 PRO A CA 1
ATOM 1019 C C . PRO A 1 134 ? 2.748 -12.703 -32.879 1.00 94.25 134 PRO A C 1
ATOM 1021 O O . PRO A 1 134 ? 2.346 -13.804 -33.247 1.00 94.25 134 PRO A O 1
ATOM 1024 N N . ASN A 1 135 ? 4.040 -12.470 -32.643 1.00 92.12 135 ASN A N 1
ATOM 1025 C CA . ASN A 1 135 ? 5.076 -13.499 -32.687 1.00 92.12 135 ASN A CA 1
ATOM 1026 C C . ASN A 1 135 ? 6.313 -13.076 -31.875 1.00 92.12 135 ASN A C 1
ATOM 1028 O O . ASN A 1 135 ? 6.472 -11.907 -31.533 1.00 92.12 135 ASN A O 1
ATOM 1032 N N . ALA A 1 136 ? 7.219 -14.022 -31.614 1.00 87.56 136 ALA A N 1
ATOM 1033 C CA . ALA A 1 136 ? 8.430 -13.787 -30.822 1.00 87.56 136 ALA A CA 1
ATOM 1034 C C . ALA A 1 136 ? 9.498 -12.910 -31.506 1.00 87.56 136 ALA A C 1
ATOM 1036 O O . ALA A 1 136 ? 10.362 -12.384 -30.814 1.00 87.56 136 ALA A O 1
ATOM 1037 N N . ALA A 1 137 ? 9.462 -12.744 -32.833 1.00 87.44 137 ALA A N 1
ATOM 1038 C CA . ALA A 1 137 ? 10.463 -11.954 -33.555 1.00 87.44 137 ALA A CA 1
ATOM 1039 C C . ALA A 1 137 ? 10.168 -10.446 -33.520 1.00 87.44 137 ALA A C 1
ATOM 1041 O O . ALA A 1 137 ? 11.094 -9.642 -33.547 1.00 87.44 137 ALA A O 1
ATOM 1042 N N . ALA A 1 138 ? 8.891 -10.064 -33.465 1.00 88.94 138 ALA A N 1
ATOM 1043 C CA . ALA A 1 138 ? 8.453 -8.674 -33.372 1.00 88.94 138 ALA A CA 1
ATOM 1044 C C . ALA A 1 138 ? 7.148 -8.574 -32.561 1.00 88.94 138 ALA A C 1
ATOM 1046 O O . ALA A 1 138 ? 6.078 -8.342 -33.135 1.00 88.94 138 ALA A O 1
ATOM 1047 N N . PRO A 1 139 ? 7.197 -8.809 -31.238 1.00 95.38 139 PRO A N 1
ATOM 1048 C CA . PRO A 1 139 ? 6.008 -8.727 -30.407 1.00 95.38 139 PRO A CA 1
ATOM 1049 C C . PRO A 1 139 ? 5.557 -7.271 -30.220 1.00 95.38 139 PRO A C 1
ATOM 1051 O O . PRO A 1 139 ? 6.375 -6.372 -30.028 1.00 95.38 139 PRO A O 1
ATOM 1054 N N . SER A 1 140 ? 4.243 -7.054 -30.239 1.00 94.62 140 SER A N 1
ATOM 1055 C CA . SER A 1 140 ? 3.565 -5.858 -29.734 1.00 94.62 140 SER A CA 1
ATOM 1056 C C . SER A 1 140 ? 3.119 -6.022 -28.279 1.00 94.62 140 SER A C 1
ATOM 1058 O O . SER A 1 140 ? 2.984 -5.031 -27.567 1.00 94.62 140 SER A O 1
ATOM 1060 N N . THR A 1 141 ? 2.896 -7.258 -27.824 1.00 97.50 141 THR A N 1
ATOM 1061 C CA . THR A 1 141 ? 2.631 -7.578 -26.417 1.00 97.50 141 THR A CA 1
ATOM 1062 C C . THR A 1 141 ? 3.376 -8.837 -25.996 1.00 97.50 141 THR A C 1
ATOM 1064 O O . THR A 1 141 ? 3.665 -9.728 -26.803 1.00 97.50 141 THR A O 1
ATOM 1067 N N . VAL A 1 142 ? 3.699 -8.903 -24.709 1.00 98.00 142 VAL A N 1
ATOM 1068 C CA . VAL A 1 142 ? 4.337 -10.058 -24.079 1.00 98.00 142 VAL A CA 1
ATOM 1069 C C . VAL A 1 142 ? 3.650 -10.394 -22.774 1.00 98.00 142 VAL A C 1
ATOM 1071 O O . VAL A 1 142 ? 3.129 -9.507 -22.107 1.00 98.00 142 VAL A O 1
ATOM 1074 N N . THR A 1 143 ? 3.688 -11.664 -22.383 1.00 97.50 143 THR A N 1
ATOM 1075 C CA . THR A 1 143 ? 3.169 -12.096 -21.082 1.00 97.50 143 THR A CA 1
ATOM 1076 C C . THR A 1 143 ? 4.305 -12.621 -20.217 1.00 97.50 143 THR A C 1
ATOM 1078 O O . THR A 1 143 ? 5.083 -13.473 -20.658 1.00 97.50 143 THR A O 1
ATOM 1081 N N . VAL A 1 144 ? 4.405 -12.102 -18.994 1.00 95.50 144 VAL A N 1
ATOM 1082 C CA . VAL A 1 144 ? 5.325 -12.575 -17.952 1.00 95.50 144 VAL A CA 1
ATOM 1083 C C . VAL A 1 144 ? 4.588 -12.544 -16.616 1.00 95.50 144 VAL A C 1
ATOM 1085 O O . VAL A 1 144 ? 4.111 -11.490 -16.206 1.00 95.50 144 VAL A O 1
ATOM 1088 N N . MET A 1 145 ? 4.537 -13.679 -15.910 1.00 94.31 145 MET A N 1
ATOM 1089 C CA . MET A 1 145 ? 3.847 -13.809 -14.615 1.00 94.31 145 MET A CA 1
ATOM 1090 C C . MET A 1 145 ? 2.365 -13.413 -14.675 1.00 94.31 145 MET A C 1
ATOM 1092 O O . MET A 1 145 ? 1.879 -12.685 -13.805 1.00 94.31 145 MET A O 1
ATOM 1096 N N . GLY A 1 146 ? 1.679 -13.825 -15.742 1.00 94.56 146 GLY A N 1
ATOM 1097 C CA . GLY A 1 146 ? 0.271 -13.495 -15.972 1.00 94.56 146 GLY A CA 1
ATOM 1098 C C . GLY A 1 146 ? -0.002 -12.027 -16.318 1.00 94.56 146 GLY A C 1
ATOM 1099 O O . GLY A 1 146 ? -1.131 -11.697 -16.667 1.00 94.56 146 GLY A O 1
ATOM 1100 N N . ALA A 1 147 ? 1.005 -11.149 -16.277 1.00 95.06 147 ALA A N 1
ATOM 1101 C CA . ALA A 1 147 ? 0.871 -9.765 -16.712 1.00 95.06 147 ALA A CA 1
ATOM 1102 C C . ALA A 1 147 ? 1.097 -9.669 -18.224 1.00 95.06 147 ALA A C 1
ATOM 1104 O O . ALA A 1 147 ? 2.180 -9.998 -18.716 1.00 95.06 147 ALA A O 1
ATOM 1105 N N . GLU A 1 148 ? 0.081 -9.212 -18.956 1.00 96.38 148 GLU A N 1
ATOM 1106 C CA . GLU A 1 148 ? 0.214 -8.813 -20.356 1.00 96.38 148 GLU A CA 1
ATOM 1107 C C . GLU A 1 148 ? 0.750 -7.379 -20.429 1.00 96.38 148 GLU A C 1
ATOM 1109 O O . GLU A 1 148 ? 0.169 -6.452 -19.866 1.00 96.38 148 GLU A O 1
ATOM 1114 N N . LEU A 1 149 ? 1.886 -7.207 -21.099 1.00 95.56 149 LEU A N 1
ATOM 1115 C CA . LEU A 1 149 ? 2.634 -5.958 -21.152 1.00 95.56 149 LEU A CA 1
ATOM 1116 C C . LEU A 1 149 ? 2.811 -5.513 -22.600 1.00 95.56 149 LEU A C 1
ATOM 1118 O O . LEU A 1 149 ? 3.260 -6.284 -23.454 1.00 95.56 149 LEU A O 1
ATOM 1122 N N . THR A 1 150 ? 2.513 -4.244 -22.863 1.00 94.88 150 THR A N 1
ATOM 1123 C CA . THR A 1 150 ? 2.770 -3.607 -24.157 1.00 94.88 150 THR A CA 1
ATOM 1124 C C . THR A 1 150 ? 4.270 -3.485 -24.402 1.00 94.88 150 THR A C 1
ATOM 1126 O O . THR A 1 150 ? 5.017 -3.014 -23.540 1.00 94.88 150 THR A O 1
ATOM 1129 N N . VAL A 1 151 ? 4.706 -3.878 -25.596 1.00 95.44 151 VAL A N 1
ATOM 1130 C CA . VAL A 1 151 ? 6.097 -3.799 -26.045 1.00 95.44 151 VAL A CA 1
ATOM 1131 C C . VAL A 1 151 ? 6.316 -2.538 -26.860 1.00 95.44 151 VAL A C 1
ATOM 1133 O O . VAL A 1 151 ? 5.598 -2.277 -27.824 1.00 95.44 151 VAL A O 1
ATOM 1136 N N . LEU A 1 152 ? 7.348 -1.784 -26.498 1.00 92.81 152 LEU A N 1
ATOM 1137 C CA . LEU A 1 152 ? 7.823 -0.657 -27.288 1.00 92.81 152 LEU A CA 1
ATOM 1138 C C . LEU A 1 152 ? 8.761 -1.163 -28.389 1.00 92.81 152 LEU A C 1
ATOM 1140 O O . LEU A 1 152 ? 9.536 -2.094 -28.143 1.00 92.81 152 LEU A O 1
ATOM 1144 N N . PRO A 1 153 ? 8.755 -0.561 -29.586 1.00 88.88 153 PRO A N 1
ATOM 1145 C CA . PRO A 1 153 ? 9.662 -0.972 -30.656 1.00 88.88 153 PRO A CA 1
ATOM 1146 C C . PRO A 1 153 ? 11.148 -0.963 -30.259 1.00 88.88 153 PRO A C 1
ATOM 1148 O O . PRO A 1 153 ? 11.890 -1.846 -30.694 1.00 88.88 153 PRO A O 1
ATOM 1151 N N . SER A 1 154 ? 11.569 -0.094 -29.328 1.00 89.75 154 SER A N 1
ATOM 1152 C CA . SER A 1 154 ? 12.918 -0.121 -28.728 1.00 89.75 154 SER A CA 1
ATOM 1153 C C . SER A 1 154 ? 13.318 -1.475 -28.111 1.00 89.75 154 SER A C 1
ATOM 1155 O O . SER A 1 154 ? 14.506 -1.797 -28.049 1.00 89.75 154 SER A O 1
ATOM 1157 N N . ALA A 1 155 ? 12.347 -2.278 -27.665 1.00 94.88 155 ALA A N 1
ATOM 1158 C CA . ALA A 1 155 ? 12.559 -3.577 -27.032 1.00 94.88 155 ALA A CA 1
ATOM 1159 C C . ALA A 1 155 ? 12.531 -4.761 -28.009 1.00 94.88 155 ALA A C 1
ATOM 1161 O O . ALA A 1 155 ? 12.959 -5.854 -27.639 1.00 94.88 155 ALA A O 1
ATOM 1162 N N . GLN A 1 156 ? 12.033 -4.585 -29.239 1.00 91.94 156 GLN A N 1
ATOM 1163 C CA . GLN A 1 156 ? 11.802 -5.701 -30.169 1.00 91.94 156 GLN A CA 1
ATOM 1164 C C . GLN A 1 156 ? 13.089 -6.465 -30.491 1.00 91.94 156 GLN A C 1
ATOM 1166 O O . GLN A 1 156 ? 13.102 -7.693 -30.444 1.00 91.94 156 GLN A O 1
ATOM 1171 N N . ALA A 1 157 ? 14.185 -5.747 -30.753 1.00 92.62 157 ALA A N 1
ATOM 1172 C CA . ALA A 1 157 ? 15.479 -6.361 -31.047 1.00 92.62 157 ALA A CA 1
ATOM 1173 C C . ALA A 1 157 ? 16.031 -7.171 -29.862 1.00 92.62 157 ALA A C 1
ATOM 1175 O O . ALA A 1 157 ? 16.628 -8.226 -30.064 1.00 92.62 157 ALA A O 1
ATOM 1176 N N . ASP A 1 158 ? 15.805 -6.699 -28.633 1.00 95.81 158 ASP A N 1
ATOM 1177 C CA . ASP A 1 158 ? 16.206 -7.420 -27.426 1.00 95.81 158 ASP A CA 1
ATOM 1178 C C . ASP A 1 158 ? 15.358 -8.685 -27.240 1.00 95.81 158 ASP A C 1
ATOM 1180 O O . ASP A 1 158 ? 15.892 -9.764 -26.999 1.00 95.81 158 ASP A O 1
ATOM 1184 N N . LEU A 1 159 ? 14.034 -8.567 -27.389 1.00 96.50 159 LEU A N 1
ATOM 1185 C CA . LEU A 1 159 ? 13.086 -9.670 -27.217 1.00 96.50 159 LEU A CA 1
ATOM 1186 C C . LEU A 1 159 ? 13.237 -10.761 -28.282 1.00 96.50 159 LEU A C 1
ATOM 1188 O O . LEU A 1 159 ? 13.046 -11.931 -27.962 1.00 96.50 159 LEU A O 1
ATOM 1192 N N . ALA A 1 160 ? 13.644 -10.413 -29.505 1.00 93.88 160 ALA A N 1
ATOM 1193 C CA . ALA A 1 160 ? 13.918 -11.377 -30.573 1.00 93.88 160 ALA A CA 1
ATOM 1194 C C . ALA A 1 160 ? 15.056 -12.362 -30.230 1.00 93.88 160 ALA A C 1
ATOM 1196 O O . ALA A 1 160 ? 15.165 -13.421 -30.852 1.00 93.88 160 ALA A O 1
ATOM 1197 N N . ALA A 1 161 ? 15.898 -12.038 -29.239 1.00 94.12 161 ALA A N 1
ATOM 1198 C CA . ALA A 1 161 ? 16.929 -12.938 -28.725 1.00 94.12 161 ALA A CA 1
ATOM 1199 C C . ALA A 1 161 ? 16.384 -14.017 -27.766 1.00 94.12 161 ALA A C 1
ATOM 1201 O O . ALA A 1 161 ? 17.110 -14.959 -27.448 1.00 94.12 161 ALA A O 1
ATOM 1202 N N . PHE A 1 162 ? 15.128 -13.899 -27.322 1.00 95.38 162 PHE A N 1
ATOM 1203 C CA . PHE A 1 162 ? 14.477 -14.820 -26.391 1.00 95.38 162 PHE A CA 1
ATOM 1204 C C . PHE A 1 162 ? 13.385 -15.632 -27.088 1.00 95.38 162 PHE A C 1
ATOM 1206 O O . PHE A 1 162 ? 12.644 -15.150 -27.946 1.00 95.38 162 PHE A O 1
ATOM 1213 N N . LYS A 1 163 ? 13.237 -16.886 -26.675 1.00 94.81 163 LYS A N 1
ATOM 1214 C CA . LYS A 1 163 ? 12.146 -17.772 -27.077 1.00 94.81 163 LYS A CA 1
ATOM 1215 C C . LYS A 1 163 ? 11.109 -17.842 -25.970 1.00 94.81 163 LYS A C 1
ATOM 1217 O O . LYS A 1 163 ? 11.437 -17.780 -24.789 1.00 94.81 163 LYS A O 1
ATOM 1222 N N . VAL A 1 164 ? 9.849 -18.036 -26.346 1.00 95.00 164 VAL A N 1
ATOM 1223 C CA . VAL A 1 164 ? 8.801 -18.366 -25.373 1.00 95.00 164 VAL A CA 1
ATOM 1224 C C . VAL A 1 164 ? 9.235 -19.600 -24.571 1.00 95.00 164 VAL A C 1
ATOM 1226 O O . VAL A 1 164 ? 9.578 -20.630 -25.150 1.00 95.00 164 VAL A O 1
ATOM 1229 N N . GLY A 1 165 ? 9.228 -19.477 -23.244 1.00 94.69 165 GLY A N 1
ATOM 1230 C CA . GLY A 1 165 ? 9.781 -20.451 -22.302 1.00 94.69 165 GLY A CA 1
ATOM 1231 C C . GLY A 1 165 ? 11.171 -20.104 -21.753 1.00 94.69 165 GLY A C 1
ATOM 1232 O O . GLY A 1 165 ? 11.606 -20.749 -20.801 1.00 94.69 165 GLY A O 1
ATOM 1233 N N . ASP A 1 166 ? 11.853 -19.088 -22.283 1.00 95.75 166 ASP A N 1
ATOM 1234 C CA . ASP A 1 166 ? 13.107 -18.590 -21.712 1.00 95.75 166 ASP A CA 1
ATOM 1235 C C . ASP A 1 166 ? 12.850 -17.754 -20.454 1.00 95.75 166 ASP A C 1
ATOM 1237 O O . ASP A 1 166 ? 11.753 -17.244 -20.223 1.00 95.75 166 ASP A O 1
ATOM 1241 N N . LYS A 1 167 ? 13.885 -17.579 -19.628 1.00 94.56 167 LYS A N 1
ATOM 1242 C CA . LYS A 1 167 ? 13.855 -16.585 -18.551 1.00 94.56 167 LYS A CA 1
ATOM 1243 C C . LYS A 1 167 ? 14.324 -15.246 -19.099 1.00 94.56 167 LYS A C 1
ATOM 1245 O O . LYS A 1 167 ? 15.372 -15.177 -19.737 1.00 94.56 167 LYS A O 1
ATOM 1250 N N . VAL A 1 168 ? 13.595 -14.189 -18.778 1.00 96.06 168 VAL A N 1
ATOM 1251 C CA . VAL A 1 168 ? 13.882 -12.832 -19.241 1.00 96.06 168 VAL A CA 1
ATOM 1252 C C . VAL A 1 168 ? 13.756 -11.853 -18.082 1.00 96.06 168 VAL A C 1
ATOM 1254 O O . VAL A 1 168 ? 12.927 -12.049 -17.194 1.00 96.06 168 VAL A O 1
ATOM 1257 N N . THR A 1 169 ? 14.574 -10.802 -18.083 1.00 96.69 169 THR A N 1
ATOM 1258 C CA . THR A 1 169 ? 14.343 -9.601 -17.275 1.00 96.69 169 THR A CA 1
ATOM 1259 C C . THR A 1 169 ? 13.870 -8.485 -18.188 1.00 96.69 169 THR A C 1
ATOM 1261 O O . THR A 1 169 ? 14.637 -7.992 -19.017 1.00 96.69 169 THR A O 1
ATOM 1264 N N . LEU A 1 170 ? 12.613 -8.087 -18.022 1.00 97.25 170 LEU A N 1
ATOM 1265 C CA . LEU A 1 170 ? 12.027 -6.946 -18.710 1.00 97.25 170 LEU A CA 1
ATOM 1266 C C . LEU A 1 170 ? 12.424 -5.652 -17.999 1.00 97.25 170 LEU A C 1
ATOM 1268 O O . LEU A 1 170 ? 12.405 -5.582 -16.768 1.00 97.25 170 LEU A O 1
ATOM 1272 N N . LEU A 1 171 ? 12.784 -4.642 -18.787 1.00 97.44 171 LEU A N 1
ATOM 1273 C CA . LEU A 1 171 ? 13.124 -3.296 -18.339 1.00 97.44 171 LEU A CA 1
ATOM 1274 C C . LEU A 1 171 ? 11.942 -2.389 -18.672 1.00 97.44 171 LEU A C 1
ATOM 1276 O O . LEU A 1 171 ? 11.599 -2.231 -19.848 1.00 97.44 171 LEU A O 1
ATOM 1280 N N . LEU A 1 172 ? 11.294 -1.849 -17.641 1.00 94.69 172 LEU A N 1
ATOM 1281 C CA . LEU A 1 172 ? 9.974 -1.241 -17.779 1.00 94.69 172 LEU A CA 1
ATOM 1282 C C . LEU A 1 172 ? 10.027 0.279 -17.647 1.00 94.69 172 LEU A C 1
ATOM 1284 O O . LEU A 1 172 ? 10.769 0.811 -16.821 1.00 94.69 172 LEU A O 1
ATOM 1288 N N . THR A 1 173 ? 9.212 0.978 -18.434 1.00 90.75 173 THR A N 1
ATOM 1289 C CA . THR A 1 173 ? 8.954 2.415 -18.258 1.00 90.75 173 THR A CA 1
ATOM 1290 C C . THR A 1 173 ? 8.249 2.685 -16.924 1.00 90.75 173 THR A C 1
ATOM 1292 O O . THR A 1 173 ? 7.770 1.770 -16.252 1.00 90.75 173 THR A O 1
ATOM 1295 N N . THR A 1 174 ? 8.103 3.962 -16.559 1.00 81.19 174 THR A N 1
ATOM 1296 C CA . THR A 1 174 ? 7.298 4.396 -15.398 1.00 81.19 174 THR A CA 1
ATOM 1297 C C . THR A 1 174 ? 5.804 4.085 -15.540 1.00 81.19 174 THR A C 1
ATOM 1299 O O . THR A 1 174 ? 5.046 4.316 -14.607 1.00 81.19 174 THR A O 1
ATOM 1302 N N . THR A 1 175 ? 5.378 3.585 -16.701 1.00 78.25 175 THR A N 1
ATOM 1303 C CA . THR A 1 175 ? 3.997 3.213 -17.036 1.00 78.25 175 THR A CA 1
ATOM 1304 C C . THR A 1 175 ? 3.832 1.701 -17.225 1.00 78.25 175 THR A C 1
ATOM 1306 O O . THR A 1 175 ? 2.747 1.235 -17.554 1.00 78.25 175 THR A O 1
ATOM 1309 N N . GLY A 1 176 ? 4.899 0.915 -17.020 1.00 87.62 176 GLY A N 1
ATOM 1310 C CA . GLY A 1 176 ? 4.870 -0.548 -17.119 1.00 87.62 176 GLY A CA 1
ATOM 1311 C C . GLY A 1 176 ? 5.050 -1.114 -18.532 1.00 87.62 176 GLY A C 1
ATOM 1312 O O . GLY A 1 176 ? 4.943 -2.325 -18.712 1.00 87.62 176 GLY A O 1
ATOM 1313 N N . GLN A 1 177 ? 5.350 -0.285 -19.535 1.00 91.56 177 GLN A N 1
ATOM 1314 C CA . GLN A 1 177 ? 5.622 -0.748 -20.901 1.00 91.56 177 GLN A CA 1
ATOM 1315 C C . GLN A 1 177 ? 7.042 -1.312 -21.016 1.00 91.56 177 GLN A C 1
ATOM 1317 O O . GLN A 1 177 ? 7.975 -0.821 -20.377 1.00 91.56 177 GLN A O 1
ATOM 1322 N N . VAL A 1 178 ? 7.229 -2.328 -21.858 1.00 95.88 178 VAL A N 1
ATOM 1323 C CA . VAL A 1 178 ? 8.529 -2.983 -22.054 1.00 95.88 178 VAL A CA 1
ATOM 1324 C C . VAL A 1 178 ? 9.393 -2.151 -22.997 1.00 95.88 178 VAL A C 1
ATOM 1326 O O . VAL A 1 178 ? 9.121 -2.099 -24.194 1.00 95.88 178 VAL A O 1
ATOM 1329 N N . ALA A 1 179 ? 10.452 -1.533 -22.467 1.00 95.94 179 ALA A N 1
ATOM 1330 C CA . ALA A 1 179 ? 11.400 -0.711 -23.231 1.00 95.94 179 ALA A CA 1
ATOM 1331 C C . ALA A 1 179 ? 12.682 -1.458 -23.628 1.00 95.94 179 ALA A C 1
ATOM 1333 O O . ALA A 1 179 ? 13.378 -1.048 -24.559 1.00 95.94 179 ALA A O 1
ATOM 1334 N N . GLY A 1 180 ? 12.982 -2.564 -22.948 1.00 96.88 180 GLY A N 1
ATOM 1335 C CA . GLY A 1 180 ? 14.073 -3.467 -23.295 1.00 96.88 180 GLY A CA 1
ATOM 1336 C C . GLY A 1 180 ? 13.983 -4.787 -22.544 1.00 96.88 180 GLY A C 1
ATOM 1337 O O . GLY A 1 180 ? 13.186 -4.945 -21.616 1.00 96.88 180 GLY A O 1
ATOM 1338 N N . ALA A 1 181 ? 14.827 -5.732 -22.938 1.00 97.50 181 ALA A N 1
ATOM 1339 C CA . ALA A 1 181 ? 14.909 -7.045 -22.314 1.00 97.50 181 ALA A CA 1
ATOM 1340 C C . ALA A 1 181 ? 16.365 -7.505 -22.220 1.00 97.50 181 ALA A C 1
ATOM 1342 O O . ALA A 1 181 ? 17.175 -7.254 -23.109 1.00 97.50 181 ALA A O 1
ATOM 1343 N N . VAL A 1 182 ? 16.717 -8.173 -21.125 1.00 97.38 182 VAL A N 1
ATOM 1344 C CA . VAL A 1 182 ? 18.068 -8.706 -20.908 1.00 97.38 182 VAL A CA 1
ATOM 1345 C C . VAL A 1 182 ? 18.023 -10.047 -20.184 1.00 97.38 182 VAL A C 1
ATOM 1347 O O . VAL A 1 182 ? 16.995 -10.439 -19.626 1.00 97.38 182 VAL A O 1
ATOM 1350 N N . SER A 1 183 ? 19.153 -10.761 -20.180 1.00 95.62 183 SER A N 1
ATOM 1351 C CA . SER A 1 183 ? 19.286 -11.982 -19.382 1.00 95.62 183 SER A CA 1
ATOM 1352 C C . SER A 1 183 ? 19.126 -11.670 -17.882 1.00 95.62 183 SER A C 1
ATOM 1354 O O . SER A 1 183 ? 19.702 -10.687 -17.396 1.00 95.62 183 SER A O 1
ATOM 1356 N N . PRO A 1 184 ? 18.438 -12.531 -17.110 1.00 92.50 184 PRO A N 1
ATOM 1357 C CA . PRO A 1 184 ? 18.418 -12.457 -15.650 1.00 92.50 184 PRO A CA 1
ATOM 1358 C C . PRO A 1 184 ? 19.797 -12.497 -14.976 1.00 92.50 184 PRO A C 1
ATOM 1360 O O . PRO A 1 184 ? 19.927 -12.085 -13.821 1.00 92.50 184 PRO A O 1
ATOM 1363 N N . ASP A 1 185 ? 20.832 -12.960 -15.684 1.00 93.25 185 ASP A N 1
ATOM 1364 C CA . ASP A 1 185 ? 22.209 -12.987 -15.181 1.00 93.25 185 ASP A CA 1
ATOM 1365 C C . ASP A 1 185 ? 22.855 -11.595 -15.143 1.00 93.25 185 ASP A C 1
ATOM 1367 O O . ASP A 1 185 ? 23.743 -11.352 -14.325 1.00 93.25 185 ASP A O 1
ATOM 1371 N N . VAL A 1 186 ? 22.409 -10.666 -16.001 1.00 93.81 186 VAL A N 1
ATOM 1372 C CA . VAL A 1 186 ? 22.962 -9.301 -16.072 1.00 93.81 186 VAL A CA 1
ATOM 1373 C C . VAL A 1 186 ? 22.106 -8.268 -15.342 1.00 93.81 186 VAL A C 1
ATOM 1375 O O . VAL A 1 186 ? 22.634 -7.251 -14.895 1.00 93.81 186 VAL A O 1
ATOM 1378 N N . ALA A 1 187 ? 20.804 -8.521 -15.183 1.00 92.44 187 ALA A N 1
ATOM 1379 C CA . ALA A 1 187 ? 19.904 -7.680 -14.401 1.00 92.44 187 ALA A CA 1
ATOM 1380 C C . ALA A 1 187 ? 18.842 -8.530 -13.698 1.00 92.44 187 ALA A C 1
ATOM 1382 O O . ALA A 1 187 ? 18.228 -9.400 -14.313 1.00 92.44 187 ALA A O 1
ATOM 1383 N N . LYS A 1 188 ? 18.590 -8.244 -12.418 1.00 88.75 188 LYS A N 1
ATOM 1384 C CA . LYS A 1 188 ? 17.606 -8.961 -11.598 1.00 88.75 188 LYS A CA 1
ATOM 1385 C C . LYS A 1 188 ? 16.361 -8.119 -11.354 1.00 88.75 188 LYS A C 1
ATOM 1387 O O . LYS A 1 188 ? 16.447 -6.894 -11.273 1.00 88.75 188 LYS A O 1
ATOM 1392 N N . SER A 1 189 ? 15.239 -8.811 -11.178 1.00 87.50 189 SER A N 1
ATOM 1393 C CA . SER A 1 189 ? 13.981 -8.244 -10.706 1.00 87.50 189 SER A CA 1
ATOM 1394 C C . SER A 1 189 ? 14.183 -7.503 -9.391 1.00 87.50 189 SER A C 1
ATOM 1396 O O . SER A 1 189 ? 14.878 -7.985 -8.492 1.00 87.50 189 SER A O 1
ATOM 1398 N N . ASN A 1 190 ? 13.527 -6.359 -9.275 1.00 84.62 190 ASN A N 1
ATOM 1399 C CA . ASN A 1 190 ? 13.339 -5.623 -8.028 1.00 84.62 190 ASN A CA 1
ATOM 1400 C C . ASN A 1 190 ? 11.846 -5.500 -7.671 1.00 84.62 190 ASN A C 1
ATOM 1402 O O . ASN A 1 190 ? 11.495 -4.742 -6.769 1.00 84.62 190 ASN A O 1
ATOM 1406 N N . ALA A 1 191 ? 10.981 -6.264 -8.349 1.00 84.94 191 ALA A N 1
ATOM 1407 C CA . ALA A 1 191 ? 9.549 -6.300 -8.097 1.00 84.94 191 ALA A CA 1
ATOM 1408 C C . ALA A 1 191 ? 9.241 -6.886 -6.709 1.00 84.94 191 ALA A C 1
ATOM 1410 O O . ALA A 1 191 ? 9.564 -8.037 -6.394 1.00 84.94 191 ALA A O 1
ATOM 1411 N N . VAL A 1 192 ? 8.574 -6.077 -5.893 1.00 87.50 192 VAL A N 1
ATOM 1412 C CA . VAL A 1 192 ? 8.045 -6.440 -4.579 1.00 87.50 192 VAL A CA 1
ATOM 1413 C C . VAL A 1 192 ? 6.572 -6.066 -4.574 1.00 87.50 192 VAL A C 1
ATOM 1415 O O . VAL A 1 192 ? 6.221 -5.005 -5.085 1.00 87.50 192 VAL A O 1
ATOM 1418 N N . GLY A 1 193 ? 5.713 -6.901 -4.000 1.00 89.31 193 GLY A N 1
ATOM 1419 C CA . GLY A 1 193 ? 4.284 -6.617 -3.923 1.00 89.31 193 GLY A CA 1
ATOM 1420 C C . GLY A 1 193 ? 3.596 -7.290 -2.750 1.00 89.31 193 GLY A C 1
ATOM 1421 O O . GLY A 1 193 ? 4.206 -8.074 -2.023 1.00 89.31 193 GLY A O 1
ATOM 1422 N N . VAL A 1 194 ? 2.318 -6.973 -2.573 1.00 88.56 194 VAL A N 1
ATOM 1423 C CA . VAL A 1 194 ? 1.454 -7.608 -1.574 1.00 88.56 194 VAL A CA 1
ATOM 1424 C C . VAL A 1 194 ? 0.715 -8.764 -2.234 1.00 88.56 194 VAL A C 1
ATOM 1426 O O . VAL A 1 194 ? 0.067 -8.571 -3.263 1.00 88.56 194 VAL A O 1
ATOM 1429 N N . ALA A 1 195 ? 0.832 -9.959 -1.658 1.00 91.50 195 ALA A N 1
ATOM 1430 C CA . ALA A 1 195 ? 0.164 -11.151 -2.165 1.00 91.50 195 ALA A CA 1
ATOM 1431 C C . ALA A 1 195 ? -1.273 -11.265 -1.640 1.00 91.50 195 ALA A C 1
ATOM 1433 O O . ALA A 1 195 ? -1.517 -11.175 -0.443 1.00 91.50 195 ALA A O 1
ATOM 1434 N N . GLU A 1 196 ? -2.214 -11.533 -2.535 1.00 91.19 196 GLU A N 1
ATOM 1435 C CA . GLU A 1 196 ? -3.574 -11.979 -2.247 1.00 91.19 196 GLU A CA 1
ATOM 1436 C C . GLU A 1 196 ? -3.698 -13.427 -2.727 1.00 91.19 196 GLU A C 1
ATOM 1438 O O . GLU A 1 196 ? -3.488 -13.710 -3.907 1.00 91.19 196 GLU A O 1
ATOM 1443 N N . VAL A 1 197 ? -3.990 -14.362 -1.820 1.00 91.00 197 VAL A N 1
ATOM 1444 C CA . VAL A 1 197 ? -3.965 -15.801 -2.126 1.00 91.00 197 VAL A CA 1
ATOM 1445 C C . VAL A 1 197 ? -5.342 -16.429 -1.947 1.00 91.00 197 VAL A C 1
ATOM 1447 O O . VAL A 1 197 ? -5.980 -16.260 -0.911 1.00 91.00 197 VAL A O 1
ATOM 1450 N N . LYS A 1 198 ? -5.777 -17.188 -2.959 1.00 90.19 198 LYS A N 1
ATOM 1451 C CA . LYS A 1 198 ? -7.074 -17.879 -3.030 1.00 90.19 198 LYS A CA 1
ATOM 1452 C C . LYS A 1 198 ? -6.820 -19.334 -3.426 1.00 90.19 198 LYS A C 1
ATOM 1454 O O . LYS A 1 198 ? -6.511 -19.624 -4.583 1.00 90.19 198 LYS A O 1
ATOM 1459 N N . GLY A 1 199 ? -6.889 -20.253 -2.462 1.00 90.38 199 GLY A N 1
ATOM 1460 C CA . GLY A 1 199 ? -6.448 -21.635 -2.670 1.00 90.38 199 GLY A CA 1
ATOM 1461 C C . GLY A 1 199 ? -4.967 -21.677 -3.063 1.00 90.38 199 GLY A C 1
ATOM 1462 O O . GLY A 1 199 ? -4.106 -21.296 -2.274 1.00 90.38 199 GLY A O 1
ATOM 1463 N N . THR A 1 200 ? -4.666 -22.108 -4.291 1.00 93.44 200 THR A N 1
ATOM 1464 C CA . THR A 1 200 ? -3.295 -22.098 -4.839 1.00 93.44 200 THR A CA 1
ATOM 1465 C C . THR A 1 200 ? -3.004 -20.923 -5.770 1.00 93.44 200 THR A C 1
ATOM 1467 O O . THR A 1 200 ? -1.848 -20.752 -6.152 1.00 93.44 200 THR A O 1
ATOM 1470 N N . THR A 1 201 ? -3.994 -20.104 -6.127 1.00 95.69 201 THR A N 1
ATOM 1471 C CA . THR A 1 201 ? -3.808 -18.930 -6.992 1.00 95.69 201 THR A CA 1
ATOM 1472 C C . THR A 1 201 ? -3.353 -17.734 -6.167 1.00 95.69 201 THR A C 1
ATOM 1474 O O . THR A 1 201 ? -3.890 -17.485 -5.088 1.00 95.69 201 THR A O 1
ATOM 1477 N N . ALA A 1 202 ? -2.382 -16.985 -6.681 1.00 95.62 202 ALA A N 1
ATOM 1478 C CA . ALA A 1 202 ? -1.902 -15.751 -6.085 1.00 95.62 202 ALA A CA 1
ATOM 1479 C C . ALA A 1 202 ? -2.020 -14.587 -7.074 1.00 95.62 202 ALA A C 1
ATOM 1481 O O . ALA A 1 202 ? -1.597 -14.692 -8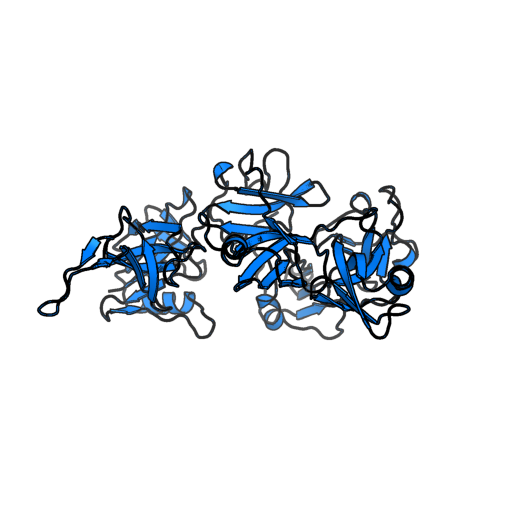.226 1.00 95.62 202 ALA A O 1
ATOM 1482 N N . THR A 1 203 ? -2.534 -13.468 -6.577 1.00 95.56 203 THR A N 1
ATOM 1483 C CA . THR A 1 203 ? -2.548 -12.165 -7.243 1.00 95.56 203 THR A CA 1
ATOM 1484 C C . THR A 1 203 ? -1.635 -11.233 -6.455 1.00 95.56 203 THR A C 1
ATOM 1486 O O . THR A 1 203 ? -1.794 -11.094 -5.245 1.00 95.56 203 THR A O 1
ATOM 1489 N N . ILE A 1 204 ? -0.644 -10.619 -7.097 1.00 94.12 204 ILE A N 1
ATOM 1490 C CA . ILE A 1 204 ? 0.344 -9.775 -6.423 1.00 94.12 204 ILE A CA 1
ATOM 1491 C C . ILE A 1 204 ? 0.229 -8.369 -6.979 1.00 94.12 204 ILE A C 1
ATOM 1493 O O . ILE A 1 204 ? 0.570 -8.127 -8.134 1.00 94.12 204 ILE A O 1
ATOM 1497 N N . LYS A 1 205 ? -0.194 -7.431 -6.135 1.00 90.00 205 LYS A N 1
ATOM 1498 C CA . LYS A 1 205 ? -0.161 -6.003 -6.463 1.00 90.00 205 LYS A CA 1
ATOM 1499 C C . LYS A 1 205 ? 1.231 -5.481 -6.140 1.00 90.00 205 LYS A C 1
ATOM 1501 O O . LYS A 1 205 ? 1.622 -5.477 -4.968 1.00 90.00 205 LYS A O 1
ATOM 1506 N N . LEU A 1 206 ? 1.998 -5.103 -7.160 1.00 88.12 206 LEU A N 1
ATOM 1507 C CA . LEU A 1 206 ? 3.344 -4.583 -6.947 1.00 88.12 206 LEU A CA 1
ATOM 1508 C C . LEU A 1 206 ? 3.303 -3.232 -6.229 1.00 88.12 206 LEU A C 1
ATOM 1510 O O . LEU A 1 206 ? 2.381 -2.431 -6.379 1.00 88.12 206 LEU A O 1
ATOM 1514 N N . LEU A 1 207 ? 4.356 -2.970 -5.459 1.00 79.50 207 LEU A N 1
ATOM 1515 C CA . LEU A 1 207 ? 4.588 -1.702 -4.775 1.00 79.50 207 LEU A CA 1
ATOM 1516 C C . LEU A 1 207 ? 5.060 -0.590 -5.724 1.00 79.50 207 LEU A C 1
ATOM 1518 O O . LEU A 1 207 ? 5.526 0.450 -5.268 1.00 79.50 207 LEU A O 1
ATOM 1522 N N . ASP A 1 208 ? 4.958 -0.779 -7.032 1.00 73.31 208 ASP A N 1
ATOM 1523 C CA . ASP A 1 208 ? 4.961 0.323 -7.995 1.00 73.31 208 ASP A CA 1
ATOM 1524 C C . ASP A 1 208 ? 3.540 0.879 -8.210 1.00 73.31 208 ASP A C 1
ATOM 1526 O O . ASP A 1 208 ? 3.387 2.023 -8.620 1.00 73.31 208 ASP A O 1
ATOM 1530 N N . GLY A 1 209 ? 2.494 0.114 -7.863 1.00 72.38 209 GLY A N 1
ATOM 1531 C CA . GLY A 1 209 ? 1.094 0.472 -8.103 1.00 72.38 209 GLY A CA 1
ATOM 1532 C C . GLY A 1 209 ? 0.655 0.382 -9.571 1.00 72.38 209 GLY A C 1
ATOM 1533 O O . GLY A 1 209 ? -0.483 0.736 -9.870 1.00 72.38 209 GLY A O 1
ATOM 1534 N N . ILE A 1 210 ? 1.533 -0.090 -10.457 1.00 77.56 210 ILE A N 1
ATOM 1535 C CA . ILE A 1 210 ? 1.349 -0.178 -11.908 1.00 77.56 210 ILE A CA 1
ATOM 1536 C C . ILE A 1 210 ? 0.955 -1.601 -12.291 1.00 77.56 210 ILE A C 1
ATOM 1538 O O . ILE A 1 210 ? -0.010 -1.803 -13.026 1.00 77.56 210 ILE A O 1
ATOM 1542 N N . LEU A 1 211 ? 1.695 -2.596 -11.795 1.00 87.50 211 LEU A N 1
ATOM 1543 C CA . LEU A 1 211 ? 1.526 -3.978 -12.223 1.00 87.50 211 LEU A CA 1
ATOM 1544 C C . LEU A 1 211 ? 0.804 -4.825 -11.182 1.00 87.50 211 LEU A C 1
ATOM 1546 O O . LEU A 1 211 ? 1.063 -4.766 -9.977 1.00 87.50 211 LEU A O 1
ATOM 1550 N N . THR A 1 212 ? -0.066 -5.690 -11.693 1.00 93.00 212 THR A N 1
ATOM 1551 C CA . THR A 1 212 ? -0.603 -6.830 -10.957 1.00 93.00 212 THR A CA 1
ATOM 1552 C C . THR A 1 212 ? -0.119 -8.100 -11.639 1.00 93.00 212 THR A C 1
ATOM 1554 O O . THR A 1 212 ? -0.298 -8.263 -12.842 1.00 93.00 212 THR A O 1
ATOM 1557 N N . LEU A 1 213 ? 0.527 -8.974 -10.874 1.00 95.44 213 LEU A N 1
ATOM 1558 C CA . LEU A 1 213 ? 1.003 -10.273 -11.341 1.00 95.44 213 LEU A CA 1
ATOM 1559 C C . LEU A 1 213 ? 0.011 -11.348 -10.911 1.00 95.44 213 LEU A C 1
ATOM 1561 O O . LEU A 1 213 ? -0.541 -11.267 -9.812 1.00 95.44 213 LEU A O 1
ATOM 1565 N N . GLU A 1 214 ? -0.180 -12.373 -11.730 1.00 96.25 214 GLU A N 1
ATOM 1566 C CA . GLU A 1 214 ? -1.107 -13.457 -11.422 1.00 96.25 214 GLU A CA 1
ATOM 1567 C C . GLU A 1 214 ? -0.545 -14.813 -11.838 1.00 96.25 214 GLU A C 1
ATOM 1569 O O . GLU A 1 214 ? 0.092 -14.975 -12.876 1.00 96.25 214 GLU A O 1
ATOM 1574 N N . GLY A 1 215 ? -0.788 -15.816 -11.002 1.00 95.69 215 GLY A N 1
ATOM 1575 C CA . GLY A 1 215 ? -0.531 -17.198 -11.361 1.00 95.69 215 GLY A CA 1
ATOM 1576 C C . GLY A 1 215 ? -0.773 -18.153 -10.206 1.00 95.69 215 GLY A C 1
ATOM 1577 O O . GLY A 1 215 ? -1.072 -17.768 -9.075 1.00 95.69 215 GLY A O 1
ATOM 1578 N N . LYS A 1 216 ? -0.634 -19.442 -10.491 1.00 95.56 216 LYS A N 1
ATOM 1579 C CA . LYS A 1 216 ? -0.700 -20.506 -9.492 1.00 95.56 216 LYS A CA 1
ATOM 1580 C C . LYS A 1 216 ? 0.594 -20.565 -8.702 1.00 95.56 216 LYS A C 1
ATOM 1582 O O . LYS A 1 216 ? 1.671 -20.297 -9.210 1.00 95.56 216 LYS A O 1
ATOM 1587 N N . THR A 1 217 ? 0.532 -21.000 -7.463 1.00 93.19 217 THR A N 1
ATOM 1588 C CA . THR A 1 217 ? 1.723 -21.310 -6.679 1.00 93.19 217 THR A CA 1
ATOM 1589 C C . THR A 1 217 ? 1.949 -22.816 -6.652 1.00 93.19 217 THR A C 1
ATOM 1591 O O . THR A 1 217 ? 1.034 -23.609 -6.871 1.00 93.19 217 THR A O 1
ATOM 1594 N N . THR A 1 218 ? 3.187 -23.235 -6.397 1.00 89.31 218 THR A N 1
ATOM 1595 C CA . THR A 1 218 ? 3.507 -24.652 -6.153 1.00 89.31 218 THR A CA 1
ATOM 1596 C C . THR A 1 218 ? 3.338 -25.047 -4.683 1.00 89.31 218 THR A C 1
ATOM 1598 O O . THR A 1 218 ? 3.663 -26.174 -4.315 1.00 89.31 218 THR A O 1
ATOM 1601 N N . TYR A 1 219 ? 2.891 -24.125 -3.827 1.00 90.62 219 TYR A N 1
ATOM 1602 C CA . TYR A 1 219 ? 2.610 -24.401 -2.421 1.00 90.62 219 TYR A CA 1
ATOM 1603 C C . TYR A 1 219 ? 1.316 -25.214 -2.290 1.00 90.62 219 TYR A C 1
ATOM 1605 O O . TYR A 1 219 ? 0.427 -25.129 -3.136 1.00 90.62 219 TYR A O 1
ATOM 1613 N N . SER A 1 220 ? 1.182 -25.977 -1.202 1.00 91.62 220 SER A N 1
ATOM 1614 C CA . SER A 1 220 ? -0.142 -26.455 -0.788 1.00 91.62 220 SER A CA 1
ATOM 1615 C C . SER A 1 220 ? -1.029 -25.263 -0.423 1.00 91.62 220 SER A C 1
ATOM 1617 O O . SER A 1 220 ? -0.510 -24.225 -0.016 1.00 91.62 220 SER A O 1
ATOM 1619 N N . GLU A 1 221 ? -2.354 -25.406 -0.499 1.00 90.44 221 GLU A N 1
ATOM 1620 C CA . GLU A 1 221 ? -3.292 -24.325 -0.142 1.00 90.44 221 GLU A CA 1
ATOM 1621 C C . GLU A 1 221 ? -3.018 -23.763 1.259 1.00 90.44 221 GLU A C 1
ATOM 1623 O O . GLU A 1 221 ? -2.915 -22.554 1.439 1.00 90.44 221 GLU A O 1
ATOM 1628 N N . ALA A 1 222 ? -2.769 -24.639 2.237 1.00 86.25 222 ALA A N 1
ATOM 1629 C CA . ALA A 1 222 ? -2.437 -24.236 3.601 1.00 86.25 222 ALA A CA 1
ATOM 1630 C C . ALA A 1 222 ? -1.112 -23.455 3.710 1.00 86.25 222 ALA A C 1
ATOM 1632 O O . ALA A 1 222 ? -0.964 -22.604 4.583 1.00 86.25 222 ALA A O 1
ATOM 1633 N N . ALA A 1 223 ? -0.121 -23.744 2.859 1.00 88.69 223 ALA A N 1
ATOM 1634 C CA . ALA A 1 223 ? 1.137 -22.999 2.833 1.00 88.69 223 ALA A CA 1
ATOM 1635 C C . ALA A 1 223 ? 1.008 -21.688 2.043 1.00 88.69 223 ALA A C 1
ATOM 1637 O O . ALA A 1 223 ? 1.576 -20.678 2.452 1.00 88.69 223 ALA A O 1
ATOM 1638 N N . ALA A 1 224 ? 0.233 -21.689 0.957 1.00 89.75 224 ALA A N 1
ATOM 1639 C CA . ALA A 1 224 ? -0.064 -20.507 0.160 1.00 89.75 224 ALA A CA 1
ATOM 1640 C C . ALA A 1 224 ? -0.859 -19.475 0.981 1.00 89.75 224 ALA A C 1
ATOM 1642 O O . ALA A 1 224 ? -0.520 -18.295 0.971 1.00 89.75 224 ALA A O 1
ATOM 1643 N N . ALA A 1 225 ? -1.843 -19.920 1.771 1.00 85.56 225 ALA A N 1
ATOM 1644 C CA . ALA A 1 225 ? -2.646 -19.063 2.645 1.00 85.56 225 ALA A CA 1
ATOM 1645 C C . ALA A 1 225 ? -1.795 -18.237 3.629 1.00 85.56 225 ALA A C 1
ATOM 1647 O O . ALA A 1 225 ? -2.113 -17.083 3.898 1.00 85.56 225 ALA A O 1
ATOM 1648 N N . LYS A 1 226 ? -0.652 -18.768 4.089 1.00 84.81 226 LYS A N 1
ATOM 1649 C CA . LYS A 1 226 ? 0.290 -18.053 4.977 1.00 84.81 226 LYS A CA 1
ATOM 1650 C C . LYS A 1 226 ? 1.022 -16.888 4.306 1.00 84.81 226 LYS A C 1
ATOM 1652 O O . LYS A 1 226 ? 1.676 -16.105 4.993 1.00 84.81 226 LYS A O 1
ATOM 1657 N N . LEU A 1 227 ? 0.983 -16.817 2.977 1.00 88.38 227 LEU A N 1
ATOM 1658 C CA . LEU A 1 227 ? 1.539 -15.719 2.189 1.00 88.38 227 LEU A CA 1
ATOM 1659 C C . LEU A 1 227 ? 0.480 -14.686 1.814 1.00 88.38 227 LEU A C 1
ATOM 1661 O O . LEU A 1 227 ? 0.850 -13.620 1.327 1.00 88.38 227 LEU A O 1
ATOM 1665 N N . ASN A 1 228 ? -0.805 -14.974 2.048 1.00 87.56 228 ASN A N 1
ATOM 1666 C CA . ASN A 1 228 ? -1.855 -13.981 1.888 1.00 87.56 228 ASN A CA 1
ATOM 1667 C C . ASN A 1 228 ? -1.496 -12.734 2.713 1.00 87.56 228 ASN A C 1
ATOM 1669 O O . ASN A 1 228 ? -0.819 -12.838 3.737 1.00 87.56 228 ASN A O 1
ATOM 1673 N N . GLY A 1 229 ? -1.853 -11.553 2.222 1.00 82.69 229 GLY A N 1
ATOM 1674 C CA . GLY A 1 229 ? -1.545 -10.259 2.823 1.00 82.69 229 GLY A CA 1
ATOM 1675 C C . GLY A 1 229 ? -0.077 -10.012 3.187 1.00 82.69 229 GLY A C 1
ATOM 1676 O O . GLY A 1 229 ? 0.175 -9.089 3.948 1.00 82.69 229 GLY A O 1
ATOM 1677 N N . CYS A 1 230 ? 0.893 -10.801 2.713 1.00 85.62 230 CYS A N 1
ATOM 1678 C CA . CYS A 1 230 ? 2.309 -10.597 3.015 1.00 85.62 230 CYS A CA 1
ATOM 1679 C C . CYS A 1 230 ? 3.000 -9.802 1.907 1.00 85.62 230 CYS A C 1
ATOM 1681 O O . CYS A 1 230 ? 2.677 -9.940 0.725 1.00 85.62 230 CYS A O 1
ATOM 1683 N N . LEU A 1 231 ? 4.035 -9.050 2.288 1.00 86.06 231 LEU A N 1
ATOM 1684 C CA . LEU A 1 231 ? 5.001 -8.518 1.337 1.00 86.06 231 LEU A CA 1
ATOM 1685 C C . LEU A 1 231 ? 5.856 -9.662 0.775 1.00 86.06 231 LEU A C 1
ATOM 1687 O O . LEU A 1 231 ? 6.454 -10.429 1.538 1.00 86.06 231 LEU A O 1
ATOM 1691 N N . VAL A 1 232 ? 5.926 -9.784 -0.549 1.00 89.25 232 VAL A N 1
ATOM 1692 C CA . VAL A 1 232 ? 6.648 -10.856 -1.245 1.00 89.25 232 VAL A CA 1
ATOM 1693 C C . VAL A 1 232 ? 7.510 -10.313 -2.384 1.00 89.25 232 VAL A C 1
ATOM 1695 O O . VAL A 1 232 ? 7.146 -9.346 -3.052 1.00 89.25 232 VAL A O 1
ATOM 1698 N N . THR A 1 233 ? 8.644 -10.965 -2.638 1.00 90.06 233 THR A N 1
ATOM 1699 C CA . THR A 1 233 ? 9.283 -10.935 -3.959 1.00 90.06 233 THR A CA 1
ATOM 1700 C C . THR A 1 233 ? 8.695 -12.044 -4.819 1.00 90.06 233 THR A C 1
ATOM 1702 O O . THR A 1 233 ? 8.320 -13.111 -4.319 1.00 90.06 233 THR A O 1
ATOM 1705 N N . VAL A 1 234 ? 8.617 -11.788 -6.123 1.00 90.62 234 VAL A N 1
ATOM 1706 C CA . VAL A 1 234 ? 7.976 -12.692 -7.081 1.00 90.62 234 VAL A CA 1
ATOM 1707 C C . VAL A 1 234 ? 8.971 -13.088 -8.162 1.00 90.62 234 VAL A C 1
ATOM 1709 O O . VAL A 1 234 ? 9.739 -12.269 -8.668 1.00 90.62 234 VAL A O 1
ATOM 1712 N N . SER A 1 235 ? 8.960 -14.369 -8.510 1.00 88.00 235 SER A N 1
ATOM 1713 C CA . SER A 1 235 ? 9.648 -14.910 -9.681 1.00 88.00 235 SER A CA 1
ATOM 1714 C C . SER A 1 235 ? 8.769 -15.965 -10.347 1.00 88.00 235 SER A C 1
ATOM 1716 O O . SER A 1 235 ? 7.837 -16.477 -9.729 1.00 88.00 235 SER A O 1
ATOM 1718 N N . SER A 1 236 ? 9.066 -16.316 -11.595 1.00 90.19 236 SER A N 1
ATOM 1719 C CA . SER A 1 236 ? 8.417 -17.432 -12.282 1.00 90.19 236 SER A CA 1
ATOM 1720 C C . SER A 1 236 ? 9.444 -18.250 -13.051 1.00 90.19 236 SER A C 1
ATOM 1722 O O . SER A 1 236 ? 10.317 -17.708 -13.730 1.00 90.19 236 SER A O 1
ATOM 1724 N N . TYR A 1 237 ? 9.330 -19.569 -12.916 1.00 81.88 237 TYR A N 1
ATOM 1725 C CA . TYR A 1 237 ? 10.175 -20.561 -13.586 1.00 81.88 237 TYR A CA 1
ATOM 1726 C C . TYR A 1 237 ? 9.361 -21.541 -14.440 1.00 81.88 237 TYR A C 1
ATOM 1728 O O . TYR A 1 237 ? 9.930 -22.430 -15.068 1.00 81.88 237 TYR A O 1
ATOM 1736 N N . LYS A 1 238 ? 8.033 -21.404 -14.435 1.00 89.50 238 LYS A N 1
ATOM 1737 C CA . LYS A 1 238 ? 7.085 -22.266 -15.136 1.00 89.50 238 LYS A CA 1
ATOM 1738 C C . LYS A 1 238 ? 5.875 -21.418 -15.516 1.00 89.50 238 LYS A C 1
ATOM 1740 O O . LYS A 1 238 ? 5.391 -20.659 -14.683 1.00 89.50 238 LYS A O 1
ATOM 1745 N N . ARG A 1 239 ? 5.396 -21.583 -16.751 1.00 92.06 239 ARG A N 1
ATOM 1746 C CA . ARG A 1 239 ? 4.230 -20.866 -17.279 1.00 92.06 239 ARG A CA 1
ATOM 1747 C C . ARG A 1 239 ? 3.038 -21.046 -16.345 1.00 92.06 239 ARG A C 1
ATOM 1749 O O . ARG A 1 239 ? 2.806 -22.171 -15.904 1.00 92.06 239 ARG A O 1
ATOM 1756 N N . ASP A 1 240 ? 2.322 -19.959 -16.079 1.00 92.38 240 ASP A N 1
ATOM 1757 C CA . ASP A 1 240 ? 1.155 -19.883 -15.191 1.00 92.38 240 ASP A CA 1
ATOM 1758 C C . ASP A 1 240 ? 1.481 -20.092 -13.704 1.00 92.38 240 ASP A C 1
ATOM 1760 O O . ASP A 1 240 ? 0.559 -20.182 -12.891 1.00 92.38 240 ASP A O 1
ATOM 1764 N N . TYR A 1 241 ? 2.762 -20.203 -13.324 1.00 94.19 241 TYR A N 1
ATOM 1765 C CA . TYR A 1 241 ? 3.175 -20.394 -11.935 1.00 94.19 241 TYR A CA 1
ATOM 1766 C C . TYR A 1 241 ? 4.069 -19.269 -11.414 1.00 94.19 241 TYR A C 1
ATOM 1768 O O . TYR A 1 241 ? 5.029 -18.853 -12.064 1.00 94.19 241 TYR A O 1
ATOM 1776 N N . LEU A 1 242 ? 3.811 -18.866 -10.172 1.00 94.62 242 LEU A N 1
ATOM 1777 C CA . LEU A 1 242 ? 4.598 -17.929 -9.388 1.00 94.62 242 LEU A CA 1
ATOM 1778 C C . LEU A 1 242 ? 5.309 -18.651 -8.241 1.00 94.62 242 LEU A C 1
ATOM 1780 O O . LEU A 1 242 ? 4.746 -19.492 -7.535 1.00 94.62 242 LEU A O 1
ATOM 1784 N N . THR A 1 243 ? 6.559 -18.268 -8.023 1.00 90.94 243 THR A N 1
ATOM 1785 C CA . THR A 1 243 ? 7.315 -18.548 -6.807 1.00 90.94 243 THR A CA 1
ATOM 1786 C C . THR A 1 243 ? 7.353 -17.275 -5.973 1.00 90.94 243 THR A C 1
ATOM 1788 O O . THR A 1 243 ? 7.879 -16.251 -6.415 1.00 90.94 243 THR A O 1
ATOM 1791 N N . LEU A 1 244 ? 6.806 -17.354 -4.760 1.00 91.94 244 LEU A N 1
ATOM 1792 C CA . LEU A 1 244 ? 6.659 -16.224 -3.847 1.00 91.94 244 LEU A CA 1
ATOM 1793 C C . LEU A 1 244 ? 7.618 -16.380 -2.677 1.00 91.94 244 LEU A C 1
ATOM 1795 O O . LEU A 1 244 ? 7.595 -17.381 -1.969 1.00 91.94 244 LEU A O 1
ATOM 1799 N N . SER A 1 245 ? 8.453 -15.382 -2.433 1.00 89.19 245 SER A N 1
ATOM 1800 C CA . SER A 1 245 ? 9.300 -15.382 -1.243 1.00 89.19 245 SER A CA 1
ATOM 1801 C C . SER A 1 245 ? 8.866 -14.255 -0.334 1.00 89.19 245 SER A C 1
ATOM 1803 O O . SER A 1 245 ? 8.935 -13.089 -0.715 1.00 89.19 245 SER A O 1
ATOM 1805 N N . LYS A 1 246 ? 8.410 -14.604 0.873 1.00 86.88 246 LYS A N 1
ATOM 1806 C CA . LYS A 1 246 ? 8.068 -13.611 1.891 1.00 86.88 246 LYS A CA 1
ATOM 1807 C C . LYS A 1 246 ? 9.280 -12.725 2.150 1.00 86.88 246 LYS A C 1
ATOM 1809 O O . LYS A 1 246 ? 10.376 -13.219 2.429 1.00 86.88 246 LYS A O 1
ATOM 1814 N N . VAL A 1 247 ? 9.073 -11.418 2.064 1.00 83.88 247 VAL A N 1
ATOM 1815 C CA . VAL A 1 247 ? 10.089 -10.432 2.401 1.00 83.88 247 VAL A CA 1
ATOM 1816 C C . VAL A 1 247 ? 10.191 -10.386 3.920 1.00 83.88 247 VAL A C 1
ATOM 1818 O O . VAL A 1 247 ? 9.462 -9.672 4.600 1.00 83.88 247 VAL A O 1
ATOM 1821 N N . ASN A 1 248 ? 11.086 -11.205 4.461 1.00 69.25 248 ASN A N 1
ATOM 1822 C CA . ASN A 1 248 ? 11.405 -11.193 5.880 1.00 69.25 248 ASN A CA 1
ATOM 1823 C C . ASN A 1 248 ? 12.484 -10.132 6.110 1.00 69.25 248 ASN A C 1
ATOM 1825 O O . ASN A 1 248 ? 13.671 -10.375 5.885 1.00 69.25 248 ASN A O 1
ATOM 1829 N N . GLY A 1 249 ? 12.065 -8.932 6.504 1.00 62.00 249 GLY A N 1
ATOM 1830 C CA . GLY A 1 249 ? 12.994 -7.890 6.919 1.00 62.00 249 GLY A CA 1
ATOM 1831 C C . GLY A 1 249 ? 13.745 -8.287 8.183 1.00 62.00 249 GLY A C 1
ATOM 1832 O O . GLY A 1 249 ? 13.191 -8.914 9.085 1.00 62.00 249 GLY A O 1
ATOM 1833 N N . LYS A 1 250 ? 15.005 -7.858 8.291 1.00 69.19 250 LYS A N 1
ATOM 1834 C CA . LYS A 1 250 ? 15.506 -7.500 9.618 1.00 69.19 250 LYS A CA 1
ATOM 1835 C C . LYS A 1 250 ? 14.732 -6.238 9.986 1.00 69.19 250 LYS A C 1
ATOM 1837 O O . LYS A 1 250 ? 14.786 -5.276 9.220 1.00 69.19 250 LYS A O 1
ATOM 1842 N N . GLY A 1 251 ? 13.976 -6.276 11.082 1.00 79.25 251 GLY A N 1
ATOM 1843 C CA . GLY A 1 251 ? 13.307 -5.084 11.601 1.00 79.25 251 GLY A CA 1
ATOM 1844 C C . GLY A 1 251 ? 14.291 -3.922 11.760 1.00 79.25 251 GLY A C 1
ATOM 1845 O O . GLY A 1 251 ? 15.514 -4.115 11.712 1.00 79.25 251 GLY A O 1
ATOM 1846 N N . ALA A 1 252 ? 13.776 -2.708 11.921 1.00 91.00 252 ALA A N 1
ATOM 1847 C CA . ALA A 1 252 ? 14.644 -1.544 12.035 1.00 91.00 252 ALA A CA 1
ATOM 1848 C C . ALA A 1 252 ? 15.581 -1.670 13.248 1.00 91.00 252 ALA A C 1
ATOM 1850 O O . ALA A 1 252 ? 15.197 -2.146 14.316 1.00 91.00 252 ALA A O 1
ATOM 1851 N N . SER A 1 253 ? 16.827 -1.222 13.089 1.00 90.25 253 SER A N 1
ATOM 1852 C CA . SER A 1 253 ? 17.799 -1.151 14.187 1.00 90.25 253 SER A CA 1
ATOM 1853 C C . SER A 1 253 ? 17.704 0.153 14.982 1.00 90.25 253 SER A C 1
ATOM 1855 O O . SER A 1 253 ? 18.234 0.241 16.086 1.00 90.25 253 SER A O 1
ATOM 1857 N N . THR A 1 254 ? 17.041 1.170 14.429 1.00 96.06 254 THR A N 1
ATOM 1858 C CA . THR A 1 254 ? 16.865 2.496 15.029 1.00 96.06 254 THR A CA 1
ATOM 1859 C C . THR A 1 254 ? 15.462 3.018 14.747 1.00 96.06 254 THR A C 1
ATOM 1861 O O . THR A 1 254 ? 14.839 2.614 13.766 1.00 96.06 254 THR A O 1
ATOM 1864 N N . ALA A 1 255 ? 14.979 3.939 15.578 1.00 97.19 255 ALA A N 1
ATOM 1865 C CA . ALA A 1 255 ? 13.707 4.614 15.344 1.00 97.19 255 ALA A CA 1
ATOM 1866 C C . ALA A 1 255 ? 13.717 5.417 14.029 1.00 97.19 255 ALA A C 1
ATOM 1868 O O . ALA A 1 255 ? 14.771 5.887 13.586 1.00 97.19 255 ALA A O 1
ATOM 1869 N N . LEU A 1 256 ? 12.536 5.590 13.434 1.00 97.56 256 LEU A N 1
ATOM 1870 C CA . LEU A 1 256 ? 12.301 6.555 12.363 1.00 97.56 256 LEU A CA 1
ATOM 1871 C C . LEU A 1 256 ? 11.824 7.865 12.990 1.00 97.56 256 LEU A C 1
ATOM 1873 O O . LEU A 1 256 ? 10.738 7.916 13.557 1.00 97.56 256 LEU A O 1
ATOM 1877 N N . ASN A 1 257 ? 12.621 8.920 12.869 1.00 97.00 257 ASN A N 1
ATOM 1878 C CA . ASN A 1 257 ? 12.246 10.260 13.290 1.00 97.00 257 ASN A CA 1
ATOM 1879 C C . ASN A 1 257 ? 11.600 10.990 12.107 1.00 97.00 257 ASN A C 1
ATOM 1881 O O . ASN A 1 257 ? 12.250 11.249 11.094 1.00 97.00 257 ASN A O 1
ATOM 1885 N N . LEU A 1 258 ? 10.323 11.318 12.249 1.00 93.19 258 LEU A N 1
ATOM 1886 C CA . LEU A 1 258 ? 9.492 11.912 11.210 1.00 93.19 258 LEU A CA 1
ATOM 1887 C C . LEU A 1 258 ? 9.579 13.444 11.167 1.00 93.19 258 LEU A C 1
ATOM 1889 O O . LEU A 1 258 ? 9.201 14.045 10.170 1.00 93.19 258 LEU A O 1
ATOM 1893 N N . THR A 1 259 ? 10.133 14.079 12.203 1.00 91.00 259 THR A N 1
ATOM 1894 C CA . THR A 1 259 ? 10.464 15.515 12.189 1.00 91.00 259 THR A CA 1
ATOM 1895 C C . THR A 1 259 ? 11.707 15.791 11.342 1.00 91.00 259 THR A C 1
ATOM 1897 O O . THR A 1 259 ? 11.768 16.753 10.584 1.00 91.00 259 THR A O 1
ATOM 1900 N N . THR A 1 260 ? 12.720 14.935 11.467 1.00 94.19 260 THR A N 1
ATOM 1901 C CA . THR A 1 260 ? 13.978 15.028 10.706 1.00 94.19 260 THR A CA 1
ATOM 1902 C C . THR A 1 260 ? 13.951 14.208 9.419 1.00 94.19 260 THR A C 1
ATOM 1904 O O . THR A 1 260 ? 14.853 14.359 8.599 1.00 94.19 260 THR A O 1
ATOM 1907 N N . ASN A 1 261 ? 12.936 13.355 9.238 1.00 93.56 261 ASN A N 1
ATOM 1908 C CA . ASN A 1 261 ? 12.820 12.396 8.140 1.00 93.56 261 ASN A CA 1
ATOM 1909 C C . ASN A 1 261 ? 14.058 11.493 8.022 1.00 93.56 261 ASN A C 1
ATOM 1911 O O . ASN A 1 261 ? 14.649 11.351 6.951 1.00 93.56 261 ASN A O 1
ATOM 1915 N N . ARG A 1 262 ? 14.480 10.886 9.142 1.00 96.00 262 ARG A N 1
ATOM 1916 C CA . ARG A 1 262 ? 15.653 9.996 9.186 1.00 96.00 262 ARG A CA 1
ATOM 1917 C C . ARG A 1 262 ? 15.444 8.752 10.033 1.00 96.00 262 ARG A C 1
ATOM 1919 O O . ARG A 1 262 ? 14.848 8.798 11.106 1.00 96.00 262 ARG A O 1
ATOM 1926 N N . MET A 1 263 ? 16.056 7.661 9.588 1.00 95.75 263 MET A N 1
ATOM 1927 C CA . MET A 1 263 ? 16.288 6.450 10.367 1.00 95.75 263 MET A CA 1
ATOM 1928 C C . MET A 1 263 ? 17.797 6.290 10.571 1.00 95.75 263 MET A C 1
ATOM 1930 O O . MET A 1 263 ? 18.532 5.887 9.666 1.00 95.75 263 MET A O 1
ATOM 1934 N N . GLY A 1 264 ? 18.282 6.678 11.752 1.00 94.88 264 GLY A N 1
ATOM 1935 C CA . GLY A 1 264 ? 19.718 6.775 12.015 1.00 94.88 264 GLY A CA 1
ATOM 1936 C C . GLY A 1 264 ? 20.401 7.727 11.025 1.00 94.88 264 GLY A C 1
ATOM 1937 O O . GLY A 1 264 ? 20.044 8.898 10.912 1.00 94.88 264 GLY A O 1
ATOM 1938 N N . THR A 1 265 ? 21.383 7.226 10.276 1.00 94.88 265 THR A N 1
ATOM 1939 C CA . THR A 1 265 ? 22.089 8.017 9.253 1.00 94.88 265 THR A CA 1
ATOM 1940 C C . THR A 1 265 ? 21.398 8.008 7.891 1.00 94.88 265 THR A C 1
ATOM 1942 O O . THR A 1 265 ? 21.862 8.698 6.987 1.00 94.88 265 THR A O 1
ATOM 1945 N N . LYS A 1 266 ? 20.303 7.263 7.717 1.00 96.50 266 LYS A N 1
ATOM 1946 C CA . LYS A 1 266 ? 19.579 7.150 6.447 1.00 96.50 266 LYS A CA 1
ATOM 1947 C C . LYS A 1 266 ? 18.435 8.153 6.383 1.00 96.50 266 LYS A C 1
ATOM 1949 O O . LYS A 1 266 ? 17.685 8.290 7.342 1.00 96.50 266 LYS A O 1
ATOM 1954 N N . GLU A 1 267 ? 18.308 8.842 5.258 1.00 95.69 267 GLU A N 1
ATOM 1955 C CA . GLU A 1 267 ? 17.168 9.722 4.980 1.00 95.69 267 GLU A CA 1
ATOM 1956 C C . GLU A 1 267 ? 15.943 8.906 4.607 1.00 95.69 267 GLU A C 1
ATOM 1958 O O . GLU A 1 267 ? 16.070 7.830 4.025 1.00 95.69 267 GLU A O 1
ATOM 1963 N N . LEU A 1 268 ? 14.767 9.426 4.931 1.00 93.31 268 LEU A N 1
ATOM 1964 C CA . LEU A 1 268 ? 13.505 8.970 4.379 1.00 93.31 268 LEU A CA 1
ATOM 1965 C C . LEU A 1 268 ? 13.362 9.554 2.969 1.00 93.31 268 LEU A C 1
ATOM 1967 O O . LEU A 1 268 ? 13.541 10.753 2.758 1.00 93.31 268 LEU A O 1
ATOM 1971 N N . SER A 1 269 ? 13.068 8.698 1.998 1.00 90.00 269 SER A N 1
ATOM 1972 C CA . SER A 1 269 ? 12.789 9.112 0.628 1.00 90.00 269 SER A CA 1
ATOM 1973 C C . SER A 1 269 ? 11.512 9.949 0.589 1.00 90.00 269 SER A C 1
ATOM 1975 O O . SER A 1 269 ? 10.549 9.650 1.292 1.00 90.00 269 SER A O 1
ATOM 1977 N N . ALA A 1 270 ? 11.465 10.970 -0.269 1.00 81.31 270 ALA A N 1
ATOM 1978 C CA . ALA A 1 270 ? 10.254 11.775 -0.452 1.00 81.31 270 ALA A CA 1
ATOM 1979 C C . ALA A 1 270 ? 9.072 10.953 -1.011 1.00 81.31 270 ALA A C 1
ATOM 1981 O O . ALA A 1 270 ? 7.925 11.356 -0.867 1.00 81.31 270 ALA A O 1
ATOM 1982 N N . GLY A 1 271 ? 9.351 9.794 -1.619 1.00 78.38 271 GLY A N 1
ATOM 1983 C CA . GLY A 1 271 ? 8.356 8.826 -2.090 1.00 78.38 271 GLY A CA 1
ATOM 1984 C C . GLY A 1 271 ? 8.198 7.623 -1.178 1.00 78.38 271 GLY A C 1
ATOM 1985 O O . GLY A 1 271 ? 7.849 6.550 -1.664 1.00 78.38 271 GLY A O 1
ATOM 1986 N N . ALA A 1 272 ? 8.557 7.748 0.103 1.00 86.75 272 ALA A N 1
ATOM 1987 C CA . ALA A 1 272 ? 8.483 6.626 1.019 1.00 86.75 272 ALA A CA 1
ATOM 1988 C C . ALA A 1 272 ? 7.039 6.139 1.187 1.00 86.75 272 ALA A C 1
ATOM 1990 O O . ALA A 1 272 ? 6.135 6.927 1.458 1.00 86.75 272 ALA A O 1
ATOM 1991 N N . ARG A 1 273 ? 6.844 4.825 1.061 1.00 86.38 273 ARG A N 1
ATOM 1992 C CA . ARG A 1 273 ? 5.551 4.159 1.241 1.00 86.38 273 ARG A CA 1
ATOM 1993 C C . ARG A 1 273 ? 5.493 3.462 2.593 1.00 86.38 273 ARG A C 1
ATOM 1995 O O . ARG A 1 273 ? 6.450 2.789 2.997 1.00 86.38 273 ARG A O 1
ATOM 2002 N N . PHE A 1 274 ? 4.363 3.605 3.271 1.00 90.44 274 PHE A N 1
ATOM 2003 C CA . PHE A 1 274 ? 4.133 3.059 4.600 1.00 90.44 274 PHE A CA 1
ATOM 2004 C C . PHE A 1 274 ? 3.074 1.972 4.524 1.00 90.44 274 PHE A C 1
ATOM 2006 O O . PHE A 1 274 ? 2.025 2.133 3.913 1.00 90.44 274 PHE A O 1
ATOM 2013 N N . PHE A 1 275 ? 3.360 0.846 5.156 1.00 90.38 275 PHE A N 1
ATOM 2014 C CA . PHE A 1 275 ? 2.421 -0.249 5.290 1.00 90.38 275 PHE A CA 1
ATOM 2015 C C . PHE A 1 275 ? 2.279 -0.578 6.764 1.00 90.38 275 PHE A C 1
ATOM 2017 O O . PHE A 1 275 ? 3.256 -0.500 7.498 1.00 90.38 275 PHE A O 1
ATOM 2024 N N . GLU A 1 276 ? 1.102 -0.992 7.193 1.00 92.94 276 GLU A N 1
ATOM 2025 C CA . GLU A 1 276 ? 0.834 -1.446 8.545 1.00 92.94 276 GLU A CA 1
ATOM 2026 C C . GLU A 1 276 ? 0.321 -2.882 8.537 1.00 92.94 276 GLU A C 1
ATOM 2028 O O . GLU A 1 276 ? -0.438 -3.302 7.662 1.00 92.94 276 GLU A O 1
ATOM 2033 N N . GLN A 1 277 ? 0.769 -3.652 9.523 1.00 91.75 277 GLN A N 1
ATOM 2034 C CA . GLN A 1 277 ? 0.283 -4.990 9.796 1.00 91.75 277 GLN A CA 1
ATOM 2035 C C . GLN A 1 277 ? 0.147 -5.185 11.304 1.00 91.75 277 GLN A C 1
ATOM 2037 O O . GLN A 1 277 ? 1.022 -4.800 12.077 1.00 91.75 277 GLN A O 1
ATOM 2042 N N . VAL A 1 278 ? -0.934 -5.844 11.714 1.00 93.06 278 VAL A N 1
ATOM 2043 C CA . VAL A 1 278 ? -1.132 -6.290 13.095 1.00 93.06 278 VAL A CA 1
ATOM 2044 C C . VAL A 1 278 ? -0.902 -7.795 13.138 1.00 93.06 278 VAL A C 1
ATOM 2046 O O . VAL A 1 278 ? -1.680 -8.563 12.571 1.00 93.06 278 VAL A O 1
ATOM 2049 N N . SER A 1 279 ? 0.175 -8.233 13.795 1.00 88.88 279 SER A N 1
ATOM 2050 C CA . SER A 1 279 ? 0.563 -9.652 13.863 1.00 88.88 279 SER A CA 1
ATOM 2051 C C . SER A 1 279 ? 0.646 -10.298 12.462 1.00 88.88 279 SER A C 1
ATOM 2053 O O . SER A 1 279 ? 1.393 -9.828 11.608 1.00 88.88 279 SER A O 1
ATOM 2055 N N . ASN A 1 280 ? -0.105 -11.370 12.204 1.00 84.94 280 ASN A N 1
ATOM 2056 C CA . ASN A 1 280 ? -0.248 -12.036 10.907 1.00 84.94 280 ASN A CA 1
ATOM 2057 C C . ASN A 1 280 ? -1.551 -11.660 10.175 1.00 84.94 280 ASN A C 1
ATOM 2059 O O . ASN A 1 280 ? -2.049 -12.438 9.359 1.00 84.94 280 ASN A O 1
ATOM 2063 N N . GLY A 1 281 ? -2.123 -10.497 10.489 1.00 88.19 281 GLY A N 1
ATOM 2064 C CA . GLY A 1 281 ? -3.231 -9.912 9.744 1.00 88.19 281 GLY A CA 1
ATOM 2065 C C . GLY A 1 281 ? -2.821 -9.445 8.350 1.00 88.19 281 GLY A C 1
ATOM 2066 O O . GLY A 1 281 ? -1.685 -9.623 7.904 1.00 88.19 281 GLY A O 1
ATOM 2067 N N . ARG A 1 282 ? -3.761 -8.836 7.634 1.00 85.31 282 ARG A N 1
ATOM 2068 C CA . ARG A 1 282 ? -3.503 -8.272 6.306 1.00 85.31 282 ARG A CA 1
ATOM 2069 C C . ARG A 1 282 ? -2.526 -7.093 6.400 1.00 85.31 282 ARG A C 1
ATOM 2071 O O . ARG A 1 282 ? -2.687 -6.242 7.266 1.00 85.31 282 ARG A O 1
ATOM 2078 N N . LEU A 1 283 ? -1.552 -7.026 5.491 1.00 86.50 283 LEU A N 1
ATOM 2079 C CA . LEU A 1 283 ? -0.742 -5.828 5.275 1.00 86.50 283 LEU A CA 1
ATOM 2080 C C . LEU A 1 283 ? -1.568 -4.782 4.516 1.00 86.50 283 LEU A C 1
ATOM 2082 O O . LEU A 1 283 ? -2.072 -5.063 3.426 1.00 86.50 283 LEU A O 1
ATOM 2086 N N . VAL A 1 284 ? -1.697 -3.593 5.087 1.00 86.06 284 VAL A N 1
ATOM 2087 C CA . VAL A 1 284 ? -2.462 -2.473 4.529 1.00 86.06 284 VAL A CA 1
ATOM 2088 C C . VAL A 1 284 ? -1.503 -1.325 4.252 1.00 86.06 284 VAL A C 1
ATOM 2090 O O . VAL A 1 284 ? -0.640 -1.040 5.070 1.00 86.06 284 VAL A O 1
ATOM 2093 N N . GLU A 1 285 ? -1.609 -0.689 3.092 1.00 85.75 285 GLU A N 1
ATOM 2094 C CA . GLU A 1 285 ? -0.902 0.571 2.853 1.00 85.75 285 GLU A CA 1
ATOM 2095 C C . GLU A 1 285 ? -1.613 1.701 3.595 1.00 85.75 285 GLU A C 1
ATOM 2097 O O . GLU A 1 285 ? -2.837 1.789 3.529 1.00 85.75 285 GLU A O 1
ATOM 2102 N N . ILE A 1 286 ? -0.841 2.532 4.286 1.00 88.75 286 ILE A N 1
ATOM 2103 C CA . ILE A 1 286 ? -1.325 3.707 5.011 1.00 88.75 286 ILE A CA 1
ATOM 2104 C C . ILE A 1 286 ? -0.609 4.950 4.492 1.00 88.75 286 ILE A C 1
ATOM 2106 O O . ILE A 1 286 ? 0.515 4.871 3.978 1.00 88.75 286 ILE A O 1
ATOM 2110 N N . ASP A 1 287 ? -1.231 6.106 4.664 1.00 86.12 287 ASP A N 1
ATOM 2111 C CA . ASP A 1 287 ? -0.601 7.367 4.329 1.00 86.12 287 ASP A CA 1
ATOM 2112 C C . ASP A 1 287 ? 0.320 7.839 5.453 1.00 86.12 287 ASP A C 1
ATOM 2114 O O . ASP A 1 287 ? 0.152 7.549 6.638 1.00 86.12 287 ASP A O 1
ATOM 2118 N N . ARG A 1 288 ? 1.329 8.634 5.090 1.00 88.12 288 ARG A N 1
ATOM 2119 C CA . ARG A 1 288 ? 2.228 9.254 6.072 1.00 88.12 288 ARG A CA 1
ATOM 2120 C C . ARG A 1 288 ? 1.456 10.098 7.097 1.00 88.12 288 ARG A C 1
ATOM 2122 O O . ARG A 1 288 ? 1.893 10.174 8.247 1.00 88.12 288 ARG A O 1
ATOM 2129 N N . SER A 1 289 ? 0.353 10.727 6.690 1.00 86.94 289 SER A N 1
ATOM 2130 C CA . SER A 1 289 ? -0.533 11.524 7.549 1.00 86.94 289 SER A CA 1
ATOM 2131 C C . SER A 1 289 ? -1.302 10.691 8.572 1.00 86.94 289 SER A C 1
ATOM 2133 O O . SER A 1 289 ? -1.683 11.228 9.608 1.00 86.94 289 SER A O 1
ATOM 2135 N N . ASP A 1 290 ? -1.473 9.387 8.340 1.00 90.56 290 ASP A N 1
ATOM 2136 C CA . ASP A 1 290 ? -2.125 8.496 9.304 1.00 90.56 290 ASP A CA 1
ATOM 2137 C C . ASP A 1 290 ? -1.268 8.264 10.553 1.00 90.56 290 ASP A C 1
ATOM 2139 O O . ASP A 1 290 ? -1.781 7.843 11.592 1.00 90.56 290 ASP A O 1
ATOM 2143 N N . ILE A 1 291 ? 0.034 8.553 10.461 1.00 94.44 291 ILE A N 1
ATOM 2144 C CA . ILE A 1 291 ? 1.001 8.425 11.546 1.00 94.44 291 ILE A CA 1
ATOM 2145 C C . ILE A 1 291 ? 1.038 9.739 12.329 1.00 94.44 291 ILE A C 1
ATOM 2147 O O . ILE A 1 291 ? 1.665 10.720 11.922 1.00 94.44 291 ILE A O 1
ATOM 2151 N N . THR A 1 292 ? 0.381 9.729 13.484 1.00 93.75 292 THR A N 1
ATOM 2152 C CA . THR A 1 292 ? 0.129 10.908 14.329 1.00 93.75 292 THR A CA 1
ATOM 2153 C C . THR A 1 292 ? 1.254 11.196 15.334 1.00 93.75 292 THR A C 1
ATOM 2155 O O . THR A 1 292 ? 1.261 12.242 15.978 1.00 93.75 292 THR A O 1
ATOM 2158 N N . ILE A 1 293 ? 2.247 10.306 15.436 1.00 94.69 293 ILE A N 1
ATOM 2159 C CA . ILE A 1 293 ? 3.468 10.497 16.234 1.00 94.69 293 ILE A CA 1
ATOM 2160 C C . ILE A 1 293 ? 4.618 11.054 15.395 1.00 94.69 293 ILE A C 1
ATOM 2162 O O . ILE A 1 293 ? 4.691 10.867 14.184 1.00 94.69 293 ILE A O 1
ATOM 2166 N N . THR A 1 294 ? 5.589 11.682 16.056 1.00 94.56 294 THR A N 1
ATOM 2167 C CA . THR A 1 294 ? 6.780 12.259 15.404 1.00 94.56 294 THR A CA 1
ATOM 2168 C C . THR A 1 294 ? 7.974 11.307 15.347 1.00 94.56 294 THR A C 1
ATOM 2170 O O . THR A 1 294 ? 8.969 11.591 14.677 1.00 94.56 294 THR A O 1
ATOM 2173 N N . SER A 1 295 ? 7.911 10.170 16.040 1.00 96.31 295 SER A N 1
ATOM 2174 C CA . SER A 1 295 ? 8.983 9.177 16.063 1.00 96.31 295 SER A CA 1
ATOM 2175 C C . SER A 1 295 ? 8.416 7.773 16.212 1.00 96.31 295 SER A C 1
ATOM 2177 O O . SER A 1 295 ? 7.799 7.467 17.226 1.00 96.31 295 SER A O 1
ATOM 2179 N N . ILE A 1 296 ? 8.694 6.899 15.246 1.00 97.56 296 ILE A N 1
ATOM 2180 C CA . ILE A 1 296 ? 8.283 5.493 15.282 1.00 97.56 296 ILE A CA 1
ATOM 2181 C C . ILE A 1 296 ? 9.411 4.656 15.899 1.00 97.56 296 ILE A C 1
ATOM 2183 O O . ILE A 1 296 ? 10.515 4.620 15.339 1.00 97.56 296 ILE A O 1
ATOM 2187 N N . PRO A 1 297 ? 9.173 3.961 17.024 1.00 96.06 297 PRO A N 1
ATOM 2188 C CA . PRO A 1 297 ? 10.165 3.088 17.643 1.00 96.06 297 PRO A CA 1
ATOM 2189 C C . PRO A 1 297 ? 10.660 1.972 16.711 1.00 96.06 297 PRO A C 1
ATOM 2191 O O . PRO A 1 297 ? 9.908 1.428 15.908 1.00 96.06 297 PRO A O 1
ATOM 2194 N N . ALA A 1 298 ? 11.924 1.567 16.853 1.00 96.38 298 ALA A N 1
ATOM 2195 C CA . ALA A 1 298 ? 12.540 0.553 15.988 1.00 96.38 298 ALA A CA 1
ATOM 2196 C C . ALA A 1 298 ? 11.797 -0.801 16.015 1.00 96.38 298 ALA A C 1
ATOM 2198 O O . ALA A 1 298 ? 11.589 -1.430 14.982 1.00 96.38 298 ALA A O 1
ATOM 2199 N N . ASN A 1 299 ? 11.332 -1.223 17.196 1.00 94.50 299 ASN A N 1
ATOM 2200 C CA . ASN A 1 299 ? 10.562 -2.458 17.394 1.00 94.50 299 ASN A CA 1
ATOM 2201 C C . ASN A 1 299 ? 9.153 -2.417 16.777 1.00 94.50 299 ASN A C 1
ATOM 2203 O O . ASN A 1 299 ? 8.492 -3.451 16.687 1.00 94.50 299 ASN A O 1
ATOM 2207 N N . LYS A 1 300 ? 8.696 -1.236 16.354 1.00 95.88 300 LYS A N 1
ATOM 2208 C CA . LYS A 1 300 ? 7.447 -1.031 15.624 1.00 95.88 300 LYS A CA 1
ATOM 2209 C C . LYS A 1 300 ? 7.642 -1.040 14.106 1.00 95.88 300 LYS A C 1
ATOM 2211 O O . LYS A 1 300 ? 6.678 -0.832 13.385 1.00 95.88 300 LYS A O 1
ATOM 2216 N N . ILE A 1 301 ? 8.852 -1.320 13.614 1.00 95.50 301 ILE A N 1
ATOM 2217 C CA . ILE A 1 301 ? 9.176 -1.377 12.185 1.00 95.50 301 ILE A CA 1
ATOM 2218 C C . ILE A 1 301 ? 9.744 -2.763 11.860 1.00 95.50 301 ILE A C 1
ATOM 2220 O O . ILE A 1 301 ? 10.874 -3.096 12.223 1.00 95.50 301 ILE A O 1
ATOM 2224 N N . THR A 1 302 ? 8.967 -3.588 11.165 1.00 91.38 302 THR A N 1
ATOM 2225 C CA . THR A 1 302 ? 9.304 -4.994 10.873 1.00 91.38 302 THR A CA 1
ATOM 2226 C C . THR A 1 302 ? 10.040 -5.171 9.549 1.00 91.38 302 THR A C 1
ATOM 2228 O O . THR A 1 302 ? 10.712 -6.183 9.346 1.00 91.38 302 THR A O 1
ATOM 2231 N N . TYR A 1 303 ? 9.976 -4.176 8.665 1.00 90.88 303 TYR A N 1
ATOM 2232 C CA . TYR A 1 303 ? 10.688 -4.168 7.392 1.00 90.88 303 TYR A CA 1
ATOM 2233 C C . TYR A 1 303 ? 11.111 -2.755 6.998 1.00 90.88 303 TYR A C 1
ATOM 2235 O O . TYR A 1 303 ? 10.371 -1.796 7.214 1.00 90.88 303 TYR A O 1
ATOM 2243 N N . VAL A 1 304 ? 12.291 -2.661 6.380 1.00 92.19 304 VAL A N 1
ATOM 2244 C CA . VAL A 1 304 ? 12.846 -1.433 5.805 1.00 92.19 304 VAL A CA 1
ATOM 2245 C C . VAL A 1 304 ? 13.384 -1.751 4.409 1.00 92.19 304 VAL A C 1
ATOM 2247 O O . VAL A 1 304 ? 14.288 -2.578 4.260 1.00 92.19 304 VAL A O 1
ATOM 2250 N N . GLY A 1 305 ? 12.820 -1.099 3.396 1.00 88.88 305 GLY A N 1
ATOM 2251 C CA . GLY A 1 305 ? 13.323 -1.057 2.026 1.00 88.88 305 GLY A CA 1
ATOM 2252 C C . GLY A 1 305 ? 14.153 0.201 1.777 1.00 88.88 305 GLY A C 1
ATOM 2253 O O . GLY A 1 305 ? 14.024 1.192 2.503 1.00 88.88 305 GLY A O 1
ATOM 2254 N N . TYR A 1 306 ? 15.020 0.141 0.765 1.00 90.12 306 TYR A N 1
ATOM 2255 C CA . TYR A 1 306 ? 15.839 1.274 0.353 1.00 90.12 306 TYR A CA 1
ATOM 2256 C C . TYR A 1 306 ? 15.714 1.533 -1.145 1.00 90.12 306 TYR A C 1
ATOM 2258 O O . TYR A 1 306 ? 15.723 0.590 -1.941 1.00 90.12 306 TYR A O 1
ATOM 2266 N N . ASP A 1 307 ? 15.683 2.812 -1.515 1.00 89.19 307 ASP A N 1
ATOM 2267 C CA . ASP A 1 307 ? 15.724 3.236 -2.909 1.00 89.19 307 ASP A CA 1
ATOM 2268 C C . ASP A 1 307 ? 17.142 3.184 -3.494 1.00 89.19 307 ASP A C 1
ATOM 2270 O O . ASP A 1 307 ? 18.111 2.742 -2.863 1.00 89.19 307 ASP A O 1
ATOM 2274 N N . TRP A 1 308 ? 17.276 3.658 -4.735 1.00 89.31 308 TRP A N 1
ATOM 2275 C CA . TRP A 1 308 ? 18.550 3.681 -5.430 1.00 89.31 308 TRP A CA 1
ATOM 2276 C C . TRP A 1 308 ? 19.603 4.458 -4.625 1.00 89.31 308 TRP A C 1
ATOM 2278 O O . TRP A 1 308 ? 20.695 3.929 -4.414 1.00 89.31 308 TRP A O 1
ATOM 2288 N N . ALA A 1 309 ? 19.290 5.647 -4.113 1.00 90.69 309 ALA A N 1
ATOM 2289 C CA . ALA A 1 309 ? 20.207 6.492 -3.345 1.00 90.69 309 ALA A CA 1
ATOM 2290 C C . ALA A 1 309 ? 20.512 5.946 -1.932 1.00 90.69 309 ALA A C 1
ATOM 2292 O O . ALA A 1 309 ? 21.333 6.502 -1.201 1.00 90.69 309 ALA A O 1
ATOM 2293 N N . GLY A 1 310 ? 19.893 4.830 -1.538 1.00 93.06 310 GLY A N 1
ATOM 2294 C CA . GLY A 1 310 ? 20.072 4.224 -0.226 1.00 93.06 310 GLY A CA 1
ATOM 2295 C C . GLY A 1 310 ? 19.313 4.956 0.878 1.00 93.06 310 GLY A C 1
ATOM 2296 O O . GLY A 1 310 ? 19.703 4.821 2.046 1.00 93.06 310 GLY A O 1
ATOM 2297 N N . ARG A 1 311 ? 18.274 5.719 0.509 1.00 93.75 311 ARG A N 1
ATOM 2298 C CA . ARG A 1 311 ? 17.276 6.317 1.407 1.00 93.75 311 ARG A CA 1
ATOM 2299 C C . ARG A 1 311 ? 16.200 5.280 1.712 1.00 93.75 311 ARG A C 1
ATOM 2301 O O . ARG A 1 311 ? 15.955 4.397 0.897 1.00 93.75 311 ARG A O 1
ATOM 2308 N N . VAL A 1 312 ? 15.568 5.368 2.874 1.00 93.19 312 VAL A N 1
ATOM 2309 C CA . VAL A 1 312 ? 14.452 4.497 3.257 1.00 93.19 312 VAL A CA 1
ATOM 2310 C C . VAL A 1 312 ? 13.241 4.836 2.396 1.00 93.19 312 VAL A C 1
ATOM 2312 O O . VAL A 1 312 ? 12.780 5.971 2.430 1.00 93.19 312 VAL A O 1
ATOM 2315 N N . ASP A 1 313 ? 12.715 3.877 1.641 1.00 87.56 313 ASP A N 1
ATOM 2316 C CA . ASP A 1 313 ? 11.622 4.122 0.687 1.00 87.56 313 ASP A CA 1
ATOM 2317 C C . ASP A 1 313 ? 10.374 3.271 0.940 1.00 87.56 313 ASP A C 1
ATOM 2319 O O . ASP A 1 313 ? 9.313 3.540 0.383 1.00 87.56 313 ASP A O 1
ATOM 2323 N N . LYS A 1 314 ? 10.481 2.238 1.775 1.00 88.38 314 LYS A N 1
ATOM 2324 C CA . LYS A 1 314 ? 9.375 1.341 2.117 1.00 88.38 314 LYS A CA 1
ATOM 2325 C C . LYS A 1 314 ? 9.501 0.921 3.568 1.00 88.38 314 LYS A C 1
ATOM 2327 O O . LYS A 1 314 ? 10.577 0.490 3.984 1.00 88.38 314 LYS A O 1
ATOM 2332 N N . LEU A 1 315 ? 8.411 0.990 4.322 1.00 92.44 315 LEU A N 1
ATOM 2333 C CA . LEU A 1 315 ? 8.369 0.523 5.706 1.00 92.44 315 LEU A CA 1
ATOM 2334 C C . LEU A 1 315 ? 7.149 -0.353 5.950 1.00 92.44 315 LEU A C 1
ATOM 2336 O O . LEU A 1 315 ? 6.058 -0.013 5.511 1.00 92.44 315 LEU A O 1
ATOM 2340 N N . VAL A 1 316 ? 7.332 -1.440 6.701 1.00 92.19 316 VAL A N 1
ATOM 2341 C CA . VAL A 1 316 ? 6.208 -2.152 7.323 1.00 92.19 316 VAL A CA 1
ATOM 2342 C C . VAL A 1 316 ? 6.219 -1.858 8.815 1.00 92.19 316 VAL A C 1
ATOM 2344 O O . VAL A 1 316 ? 7.210 -2.118 9.502 1.00 92.19 316 VAL A O 1
ATOM 2347 N N . LEU A 1 317 ? 5.119 -1.296 9.290 1.00 94.94 317 LEU A N 1
ATOM 2348 C CA . LEU A 1 317 ? 4.846 -0.924 10.662 1.00 94.94 317 LEU A CA 1
ATOM 2349 C C . LEU A 1 317 ? 4.067 -2.038 11.361 1.00 94.94 317 LEU A C 1
ATOM 2351 O O . LEU A 1 317 ? 3.265 -2.742 10.746 1.00 94.94 317 LEU A O 1
ATOM 2355 N N . ASN A 1 318 ? 4.321 -2.195 12.655 1.00 94.25 318 ASN A N 1
ATOM 2356 C CA . ASN A 1 318 ? 3.662 -3.174 13.508 1.00 94.25 318 ASN A CA 1
ATOM 2357 C C . ASN A 1 318 ? 2.727 -2.475 14.490 1.00 94.25 318 ASN A C 1
ATOM 2359 O O . ASN A 1 318 ? 3.125 -2.178 15.622 1.00 94.25 318 ASN A O 1
ATOM 2363 N N . ASP A 1 319 ? 1.493 -2.247 14.051 1.00 95.38 319 ASP A N 1
ATOM 2364 C CA . ASP A 1 319 ? 0.429 -1.675 14.873 1.00 95.38 319 ASP A CA 1
ATOM 2365 C C . ASP A 1 319 ? 0.828 -0.338 15.537 1.00 95.38 319 ASP A C 1
ATOM 2367 O O . ASP A 1 319 ? 0.952 -0.227 16.764 1.00 95.38 319 ASP A O 1
ATOM 2371 N N . VAL A 1 320 ? 1.156 0.642 14.698 1.00 96.69 320 VAL A N 1
ATOM 2372 C CA . VAL A 1 320 ? 1.498 2.028 15.036 1.00 96.69 320 VAL A CA 1
ATOM 2373 C C . VAL A 1 320 ? 0.269 2.923 14.957 1.00 96.69 320 VAL A C 1
ATOM 2375 O O . VAL A 1 320 ? 0.068 3.721 15.864 1.00 96.69 320 VAL A O 1
ATOM 2378 N N . THR A 1 321 ? -0.544 2.803 13.905 1.00 95.94 321 THR A N 1
ATOM 2379 C CA . THR A 1 321 ? -1.704 3.690 13.714 1.00 95.94 321 THR A CA 1
ATOM 2380 C C . THR A 1 321 ? -2.968 3.117 14.336 1.00 95.94 321 THR A C 1
ATOM 2382 O O . THR A 1 321 ? -3.752 3.869 14.896 1.00 95.94 321 THR A O 1
ATOM 2385 N N . GLY A 1 322 ? -3.159 1.793 14.288 1.00 95.56 322 GLY A N 1
ATOM 2386 C CA . GLY A 1 322 ? -4.419 1.133 14.653 1.00 95.56 322 GLY A CA 1
ATOM 2387 C C . GLY A 1 322 ? -5.422 1.036 13.496 1.00 95.56 322 GLY A C 1
ATOM 2388 O O . GLY A 1 322 ? -6.498 0.475 13.659 1.00 95.56 322 GLY A O 1
ATOM 2389 N N . ASP A 1 323 ? -5.080 1.495 12.291 1.00 94.25 323 ASP A N 1
ATOM 2390 C CA . ASP A 1 323 ? -6.012 1.538 11.150 1.00 94.25 323 ASP A CA 1
ATOM 2391 C C . ASP A 1 323 ? -6.300 0.152 10.526 1.00 94.25 323 ASP A C 1
ATOM 2393 O 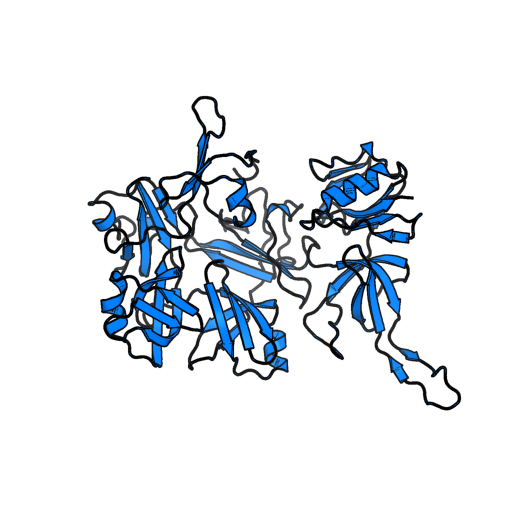O . ASP A 1 323 ? -7.062 0.028 9.567 1.00 94.25 323 ASP A O 1
ATOM 2397 N N . CYS A 1 324 ? -5.705 -0.910 11.082 1.00 94.50 324 CYS A N 1
ATOM 2398 C CA . CYS A 1 324 ? -5.927 -2.309 10.702 1.00 94.50 324 CYS A CA 1
ATOM 2399 C C . CYS A 1 324 ? -6.974 -3.045 11.565 1.00 94.50 324 CYS A C 1
ATOM 2401 O O . CYS A 1 324 ? -7.111 -4.262 11.424 1.00 94.50 324 CYS A O 1
ATOM 2403 N N . TYR A 1 325 ? -7.669 -2.353 12.472 1.00 96.81 325 TYR A N 1
ATOM 2404 C CA . TYR A 1 325 ? -8.710 -2.937 13.324 1.00 96.81 325 TYR A CA 1
ATOM 2405 C C . TYR A 1 325 ? -10.106 -2.571 12.815 1.00 96.81 325 TYR A C 1
ATOM 2407 O O . TYR A 1 325 ? -10.343 -1.435 12.408 1.00 96.81 325 TYR A O 1
ATOM 2415 N N . ASP A 1 326 ? -11.049 -3.505 12.936 1.00 96.19 326 ASP A N 1
ATOM 2416 C CA . ASP A 1 326 ? -12.474 -3.189 12.875 1.00 96.19 326 ASP A CA 1
ATOM 2417 C C . ASP A 1 326 ? -12.906 -2.686 14.249 1.00 96.19 326 ASP A C 1
ATOM 2419 O O . ASP A 1 326 ? -12.833 -3.427 15.235 1.00 96.19 326 ASP A O 1
ATOM 2423 N N . TYR A 1 327 ? -13.339 -1.431 14.325 1.00 98.00 327 TYR A N 1
ATOM 2424 C CA . TYR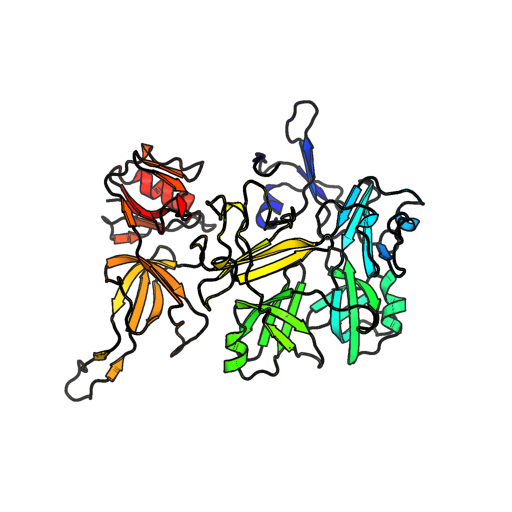 A 1 327 ? -13.812 -0.819 15.564 1.00 98.00 327 TYR A CA 1
ATOM 2425 C C . TYR A 1 327 ? -15.330 -0.891 15.666 1.00 98.00 327 TYR A C 1
ATOM 2427 O O . TYR A 1 327 ? -16.032 -0.743 14.670 1.00 98.00 327 TYR A O 1
ATOM 2435 N N . GLY A 1 328 ? -15.844 -1.127 16.869 1.00 98.06 328 GLY A N 1
ATOM 2436 C CA . GLY A 1 328 ? -17.278 -1.197 17.113 1.00 98.06 328 GLY A CA 1
ATOM 2437 C C . GLY A 1 328 ? -17.629 -1.691 18.510 1.00 98.06 328 GLY A C 1
ATOM 2438 O O . GLY A 1 328 ? -16.787 -1.770 19.412 1.00 98.06 328 GLY A O 1
ATOM 2439 N N . MET A 1 329 ? -18.897 -2.053 18.677 1.00 98.31 329 MET A N 1
ATOM 2440 C CA . MET A 1 329 ? -19.380 -2.689 19.896 1.00 98.31 329 MET A CA 1
ATOM 2441 C C . MET A 1 329 ? -19.051 -4.181 19.872 1.00 98.31 329 MET A C 1
ATOM 2443 O O . MET A 1 329 ? -19.325 -4.885 18.900 1.00 98.31 329 MET A O 1
ATOM 2447 N N . ILE A 1 330 ? -18.458 -4.655 20.963 1.00 98.31 330 ILE A N 1
ATOM 2448 C CA . ILE A 1 330 ? -17.949 -6.012 21.100 1.00 98.31 330 ILE A CA 1
ATOM 2449 C C . ILE A 1 330 ? -19.030 -6.933 21.655 1.00 98.31 330 ILE A C 1
ATOM 2451 O O . ILE A 1 330 ? -19.654 -6.634 22.670 1.00 98.31 330 ILE A O 1
ATOM 2455 N N . TYR A 1 331 ? -19.180 -8.104 21.046 1.00 97.81 331 TYR A N 1
ATOM 2456 C CA . TYR A 1 331 ? -19.733 -9.295 21.687 1.00 97.81 331 TYR A CA 1
ATOM 2457 C C . TYR A 1 331 ? -18.596 -10.286 21.926 1.00 97.81 331 TYR A C 1
ATOM 2459 O O . TYR A 1 331 ? -17.764 -10.486 21.042 1.00 97.81 331 TYR A O 1
ATOM 2467 N N . TYR A 1 332 ? -18.544 -10.916 23.101 1.00 97.12 332 TYR A N 1
ATOM 2468 C CA . TYR A 1 332 ? -17.505 -11.894 23.414 1.00 97.12 332 TYR A CA 1
ATOM 2469 C C . TYR A 1 332 ? -18.064 -13.113 24.146 1.00 97.12 332 TYR A C 1
ATOM 2471 O O . TYR A 1 332 ? -18.785 -12.992 25.138 1.00 97.12 332 TYR A O 1
ATOM 2479 N N . ARG A 1 333 ? -17.652 -14.293 23.681 1.00 94.44 333 ARG A N 1
ATOM 2480 C CA . ARG A 1 333 ? -17.874 -15.588 24.320 1.00 94.44 333 ARG A CA 1
ATOM 2481 C C . ARG A 1 333 ? -16.554 -16.357 24.342 1.00 94.44 333 ARG A C 1
ATOM 2483 O O . ARG A 1 333 ? -15.975 -16.617 23.292 1.00 94.44 333 ARG A O 1
ATOM 2490 N N . ALA A 1 334 ? -16.085 -16.747 25.524 1.00 92.50 334 ALA A N 1
ATOM 2491 C CA . ALA A 1 334 ? -14.895 -17.589 25.650 1.00 92.50 334 ALA A CA 1
ATOM 2492 C C . ALA A 1 334 ? -15.133 -18.995 25.068 1.00 92.50 334 ALA A C 1
ATOM 2494 O O . ALA A 1 334 ? -16.271 -19.462 25.006 1.00 92.50 334 ALA A O 1
ATOM 2495 N N . ALA A 1 335 ? -14.059 -19.681 24.672 1.00 91.19 335 ALA A N 1
ATOM 2496 C CA . ALA A 1 335 ? -14.143 -21.093 24.302 1.00 91.19 335 ALA A CA 1
ATOM 2497 C C . ALA A 1 335 ? -14.622 -21.941 25.492 1.00 91.19 335 ALA A C 1
ATOM 2499 O O . ALA A 1 335 ? -14.208 -21.710 26.631 1.00 91.19 335 ALA A O 1
ATOM 2500 N N . GLY A 1 336 ? -15.463 -22.943 25.240 1.00 89.06 336 GLY A N 1
ATOM 2501 C CA . GLY A 1 336 ? -16.034 -23.760 26.308 1.00 89.06 336 GLY A CA 1
ATOM 2502 C C . GLY A 1 336 ? -16.976 -24.848 25.810 1.00 89.06 336 GLY A C 1
ATOM 2503 O O . GLY A 1 336 ? -17.310 -24.904 24.630 1.00 89.06 336 GLY A O 1
ATOM 2504 N N . TYR A 1 337 ? -17.379 -25.730 26.721 1.00 84.81 337 TYR A N 1
ATOM 2505 C CA . TYR A 1 337 ? -18.400 -26.739 26.456 1.00 84.81 337 TYR A CA 1
ATOM 2506 C C . TYR A 1 337 ? -19.785 -26.090 26.531 1.00 84.81 337 TYR A C 1
ATOM 2508 O O . TYR A 1 337 ? -20.133 -25.509 27.559 1.00 84.81 337 TYR A O 1
ATOM 2516 N N . GLU A 1 338 ? -20.559 -26.179 25.453 1.00 80.75 338 GLU A N 1
ATOM 2517 C CA . GLU A 1 338 ? -21.969 -25.792 25.441 1.00 80.75 338 GLU A CA 1
ATOM 2518 C C . GLU A 1 338 ? -22.837 -27.050 25.543 1.00 80.75 338 GLU A C 1
ATOM 2520 O O . GLU A 1 338 ? -22.765 -27.946 24.696 1.00 80.75 338 GLU A O 1
ATOM 2525 N N . GLU A 1 339 ? -23.660 -27.111 26.593 1.00 79.31 339 GLU A N 1
ATOM 2526 C CA . GLU A 1 339 ? -24.720 -28.111 26.717 1.00 79.31 339 GLU A CA 1
ATOM 2527 C C . GLU A 1 339 ? -25.755 -27.903 25.607 1.00 79.31 339 GLU A C 1
ATOM 2529 O O . GLU A 1 339 ? -26.100 -26.769 25.253 1.00 79.31 339 GLU A O 1
ATOM 2534 N N . SER A 1 340 ? -26.246 -29.000 25.034 1.00 74.69 340 SER A N 1
ATOM 2535 C CA . SER A 1 340 ? -27.311 -28.927 24.044 1.00 74.69 340 SER A CA 1
ATOM 2536 C C . SER A 1 340 ? -28.601 -28.421 24.701 1.00 74.69 340 SER A C 1
ATOM 2538 O O . SER A 1 340 ? -28.911 -28.736 25.850 1.00 74.69 340 SER A O 1
ATOM 2540 N N . LYS A 1 341 ? -29.369 -27.605 23.971 1.00 70.06 341 LYS A N 1
ATOM 2541 C CA . LYS A 1 341 ? -30.689 -27.136 24.430 1.00 70.06 341 LYS A CA 1
ATOM 2542 C C . LYS A 1 341 ? -31.820 -28.122 24.106 1.00 70.06 341 LYS A C 1
ATOM 2544 O O . LYS A 1 341 ? -32.956 -27.850 24.480 1.00 70.06 341 LYS A O 1
ATOM 2549 N N . ASP A 1 342 ? -31.504 -29.235 23.439 1.00 67.06 342 ASP A N 1
ATOM 2550 C CA . ASP A 1 342 ? -32.446 -30.289 23.054 1.00 67.06 342 ASP A CA 1
ATOM 2551 C C . ASP A 1 342 ? -32.248 -31.555 23.902 1.00 67.06 342 ASP A C 1
ATOM 2553 O O . ASP A 1 342 ? -31.128 -32.036 24.086 1.00 67.06 342 ASP A O 1
ATOM 2557 N N . ASP A 1 343 ? -33.375 -32.092 24.374 1.00 54.97 343 ASP A N 1
ATOM 2558 C CA . ASP A 1 343 ? -33.563 -33.273 25.230 1.00 54.97 343 ASP A CA 1
ATOM 2559 C C . ASP A 1 343 ? -32.900 -34.556 24.677 1.00 54.97 343 ASP A C 1
ATOM 2561 O O . ASP A 1 343 ? -33.546 -35.402 24.062 1.00 54.97 343 ASP A O 1
ATOM 2565 N N . GLY A 1 344 ? -31.586 -34.700 24.887 1.00 64.06 344 GLY A N 1
ATOM 2566 C CA . GLY A 1 344 ? -30.868 -35.968 24.704 1.00 64.06 344 GLY A CA 1
ATOM 2567 C C . GLY A 1 344 ? -29.659 -35.963 23.764 1.00 64.06 344 GLY A C 1
ATOM 2568 O O . GLY A 1 344 ? -29.093 -37.029 23.531 1.00 64.06 344 GLY A O 1
ATOM 2569 N N . SER A 1 345 ? -29.227 -34.813 23.233 1.00 68.19 345 SER A N 1
ATOM 2570 C CA . SER A 1 345 ? -27.965 -34.729 22.469 1.00 68.19 345 SER A CA 1
ATOM 2571 C C . SER A 1 345 ? -26.780 -34.366 23.375 1.00 68.19 345 SER A C 1
ATOM 2573 O O . SER A 1 345 ? -26.911 -33.511 24.248 1.00 68.19 345 SER A O 1
ATOM 2575 N N . GLU A 1 346 ? -25.618 -35.008 23.207 1.00 75.75 346 GLU A N 1
ATOM 2576 C CA . GLU A 1 346 ? -24.410 -34.617 23.950 1.00 75.75 346 GLU A CA 1
ATOM 2577 C C . GLU A 1 346 ? -23.979 -33.195 23.555 1.00 75.75 346 GLU A C 1
ATOM 2579 O O . GLU A 1 346 ? -24.055 -32.805 22.387 1.00 75.75 346 GLU A O 1
ATOM 2584 N N . GLY A 1 347 ? -23.554 -32.401 24.540 1.00 79.38 347 GLY A N 1
ATOM 2585 C CA . GLY A 1 347 ? -23.022 -31.061 24.302 1.00 79.38 347 GLY A CA 1
ATOM 2586 C C . GLY A 1 347 ? -21.715 -31.101 23.508 1.00 79.38 347 GLY A C 1
ATOM 2587 O O . GLY A 1 347 ? -21.109 -32.152 23.297 1.00 79.38 347 GLY A O 1
ATOM 2588 N N . SER A 1 348 ? -21.257 -29.937 23.056 1.00 86.00 348 SER A N 1
ATOM 2589 C CA . SER A 1 348 ? -20.048 -29.840 22.233 1.00 86.00 348 SER A CA 1
ATOM 2590 C C . SER A 1 348 ? -19.127 -28.727 22.706 1.00 86.00 348 SER A C 1
ATOM 2592 O O . SER A 1 348 ? -19.569 -27.689 23.198 1.00 86.00 348 SER A O 1
ATOM 2594 N N . TYR A 1 349 ? -17.821 -28.938 22.543 1.00 86.81 349 TYR A N 1
ATOM 2595 C CA . TYR A 1 349 ? -16.849 -27.869 22.728 1.00 86.81 349 TYR A CA 1
ATOM 2596 C C . TYR A 1 349 ? -16.931 -26.890 21.563 1.00 86.81 349 TYR A C 1
ATOM 2598 O O . TYR A 1 349 ? -16.716 -27.256 20.409 1.00 86.81 349 TYR A O 1
ATOM 2606 N N . GLN A 1 350 ? -17.214 -25.638 21.896 1.00 88.50 350 GLN A N 1
ATOM 2607 C CA . GLN A 1 350 ? -17.280 -24.529 20.966 1.00 88.50 350 GLN A CA 1
ATOM 2608 C C . GLN A 1 350 ? -16.018 -23.682 21.092 1.00 88.50 350 GLN A C 1
ATOM 2610 O O . GLN A 1 350 ? -15.531 -23.398 22.193 1.00 88.50 350 GLN A O 1
ATOM 2615 N N . ASN A 1 351 ? -15.502 -23.245 19.946 1.00 91.19 351 ASN A N 1
ATOM 2616 C CA . ASN A 1 351 ? -14.467 -22.225 19.931 1.00 91.19 351 ASN A CA 1
ATOM 2617 C C . ASN A 1 351 ? -15.018 -20.913 20.508 1.00 91.19 351 ASN A C 1
ATOM 2619 O O . ASN A 1 351 ? -16.215 -20.604 20.407 1.00 91.19 351 ASN A O 1
ATOM 2623 N N . GLY A 1 352 ? -14.120 -20.132 21.099 1.00 94.06 352 GLY A N 1
ATOM 2624 C CA . GLY A 1 352 ? -14.441 -18.786 21.529 1.00 94.06 352 GLY A CA 1
ATOM 2625 C C . GLY A 1 352 ? -14.729 -17.915 20.317 1.00 94.06 352 GLY A C 1
ATOM 2626 O O . GLY A 1 352 ? -14.219 -18.140 19.215 1.00 94.06 352 GLY A O 1
ATOM 2627 N N . GLU A 1 353 ? -15.558 -16.909 20.528 1.00 95.69 353 GLU A N 1
ATOM 2628 C CA . GLU A 1 353 ? -15.983 -15.991 19.490 1.00 95.69 353 GLU A CA 1
ATOM 2629 C C . GLU A 1 353 ? -15.914 -14.559 20.007 1.00 95.69 353 GLU A C 1
ATOM 2631 O O . GLU A 1 353 ? -16.345 -14.260 21.123 1.00 95.69 353 GLU A O 1
ATOM 2636 N N . ILE A 1 354 ? -15.370 -13.672 19.180 1.00 97.62 354 ILE A N 1
ATOM 2637 C CA . ILE A 1 354 ? -15.489 -12.231 19.363 1.00 97.62 354 ILE A CA 1
ATOM 2638 C C . ILE A 1 354 ? -16.112 -11.643 18.103 1.00 97.62 354 ILE A C 1
ATOM 2640 O O . ILE A 1 354 ? -15.727 -12.006 16.988 1.00 97.62 354 ILE A O 1
ATOM 2644 N N . ARG A 1 355 ? -17.095 -10.761 18.276 1.00 97.50 355 ARG A N 1
ATOM 2645 C CA . ARG A 1 355 ? -17.738 -10.049 17.173 1.00 97.50 355 ARG A CA 1
ATOM 2646 C C . ARG A 1 355 ? -17.622 -8.556 17.373 1.00 97.50 355 ARG A C 1
ATOM 2648 O O . ARG A 1 355 ? -17.742 -8.083 18.502 1.00 97.50 355 ARG A O 1
ATOM 2655 N N . VAL A 1 356 ? -17.430 -7.844 16.274 1.00 97.81 356 VAL A N 1
ATOM 2656 C CA . VAL A 1 356 ? -17.504 -6.387 16.204 1.00 97.81 356 VAL A CA 1
ATOM 2657 C C . VAL A 1 356 ? -18.753 -6.034 15.417 1.00 97.81 356 VAL A C 1
ATOM 2659 O O . VAL A 1 356 ? -18.912 -6.497 14.291 1.00 97.81 356 VAL A O 1
ATOM 2662 N N . THR A 1 357 ? -19.642 -5.241 16.008 1.00 97.25 357 THR A N 1
ATOM 2663 C CA . THR A 1 357 ? -20.782 -4.646 15.298 1.00 97.25 357 THR A CA 1
ATOM 2664 C C . THR A 1 357 ? -20.539 -3.156 15.131 1.00 97.25 357 THR A C 1
ATOM 2666 O O . THR A 1 357 ? -20.240 -2.485 16.120 1.00 97.25 357 THR A O 1
ATOM 2669 N N . ASN A 1 358 ? -20.660 -2.654 13.904 1.00 95.19 358 ASN A N 1
ATOM 2670 C CA . ASN A 1 358 ? -20.503 -1.240 13.562 1.00 95.19 358 ASN A CA 1
ATOM 2671 C C . ASN A 1 358 ? -21.382 -0.842 12.357 1.00 95.19 358 ASN A C 1
ATOM 2673 O O . ASN A 1 358 ? -22.227 -1.630 11.922 1.00 95.19 358 ASN A O 1
ATOM 2677 N N . GLY A 1 359 ? -21.198 0.364 11.802 1.00 90.38 359 GLY A N 1
ATOM 2678 C CA . GLY A 1 359 ? -21.984 0.863 10.667 1.00 90.38 359 GLY A CA 1
ATOM 2679 C C . GLY A 1 359 ? -21.864 0.025 9.388 1.00 90.38 359 GLY A C 1
ATOM 2680 O O . GLY A 1 359 ? -22.764 0.060 8.546 1.00 90.38 359 GLY A O 1
ATOM 2681 N N . SER A 1 360 ? -20.794 -0.768 9.257 1.00 87.62 360 SER A N 1
ATOM 2682 C CA . SER A 1 360 ? -20.568 -1.683 8.129 1.00 87.62 360 SER A CA 1
ATOM 2683 C C . SER A 1 360 ? -21.196 -3.073 8.308 1.00 87.62 360 SER A C 1
ATOM 2685 O O . SER A 1 360 ? -21.284 -3.830 7.341 1.00 87.62 360 SER A O 1
ATOM 2687 N N . GLY A 1 361 ? -21.660 -3.410 9.517 1.00 91.00 361 GLY A N 1
ATOM 2688 C CA . GLY A 1 361 ? -22.276 -4.696 9.842 1.00 91.00 361 GLY A CA 1
ATOM 2689 C C . GLY A 1 361 ? -21.573 -5.445 10.976 1.00 91.00 361 GLY A C 1
ATOM 2690 O O . GLY A 1 361 ? -20.956 -4.844 11.855 1.00 91.00 361 GLY A O 1
ATOM 2691 N N . GLU A 1 362 ? -21.718 -6.773 10.974 1.00 94.81 362 GLU A N 1
ATOM 2692 C CA . GLU A 1 362 ? -21.127 -7.672 11.972 1.00 94.81 362 GLU A CA 1
ATOM 2693 C C . GLU A 1 362 ? -19.915 -8.409 11.384 1.00 94.81 362 GLU A C 1
ATOM 2695 O O . GLU A 1 362 ? -20.021 -9.090 10.363 1.00 94.81 362 GLU A O 1
ATOM 2700 N N . HIS A 1 363 ? -18.778 -8.330 12.077 1.00 94.31 363 HIS A N 1
ATOM 2701 C CA . HIS A 1 363 ? -17.548 -9.055 11.752 1.00 94.31 363 HIS A CA 1
ATOM 2702 C C . HIS A 1 363 ? -17.226 -10.039 12.870 1.00 94.31 363 HIS A C 1
ATOM 2704 O O . HIS A 1 363 ? -17.151 -9.651 14.035 1.00 94.31 363 HIS A O 1
ATOM 2710 N N . THR A 1 364 ? -17.040 -11.317 12.535 1.00 96.19 364 THR A N 1
ATOM 2711 C CA . THR A 1 364 ? -16.864 -12.398 13.518 1.00 96.19 364 THR A CA 1
ATOM 2712 C C . THR A 1 364 ? -15.488 -13.043 13.416 1.00 96.19 364 THR A C 1
ATOM 2714 O O . THR A 1 364 ? -15.055 -13.437 12.332 1.00 96.19 364 THR A O 1
ATOM 2717 N N . TYR A 1 365 ? -14.851 -13.246 14.571 1.00 96.38 365 TYR A N 1
ATOM 2718 C CA . TYR A 1 365 ? -13.515 -13.814 14.693 1.00 96.38 365 TYR A CA 1
ATOM 2719 C C . TYR A 1 365 ? -13.463 -14.967 15.694 1.00 96.38 365 TYR A C 1
ATOM 2721 O O . TYR A 1 365 ? -14.095 -14.936 16.752 1.00 96.38 365 TYR A O 1
ATOM 2729 N N . VAL A 1 366 ? -12.653 -15.976 15.373 1.00 96.25 366 VAL A N 1
ATOM 2730 C CA . VAL A 1 366 ? -12.407 -17.123 16.254 1.00 96.25 366 VAL A CA 1
ATOM 2731 C C . VAL A 1 366 ? -11.330 -16.786 17.278 1.00 96.25 366 VAL A C 1
ATOM 2733 O O . VAL A 1 366 ? -10.252 -16.295 16.926 1.00 96.25 366 VAL A O 1
ATOM 2736 N N . VAL A 1 367 ? -11.599 -17.098 18.545 1.00 94.56 367 VAL A N 1
ATOM 2737 C CA . VAL A 1 367 ? -10.707 -16.828 19.679 1.00 94.56 367 VAL A CA 1
ATOM 2738 C C . VAL A 1 367 ? -10.649 -18.003 20.657 1.00 94.56 367 VAL A C 1
ATOM 2740 O O . VAL A 1 367 ? -11.480 -18.906 20.631 1.00 94.56 367 VAL A O 1
ATOM 2743 N N . GLY A 1 368 ? -9.634 -18.004 21.523 1.00 88.75 368 GLY A N 1
ATOM 2744 C CA . GLY A 1 368 ? -9.607 -18.844 22.722 1.00 88.75 368 GLY A CA 1
ATOM 2745 C C . GLY A 1 368 ? -10.193 -18.075 23.904 1.00 88.75 368 GLY A C 1
ATOM 2746 O O . GLY A 1 368 ? -11.410 -17.945 24.032 1.00 88.75 368 GLY A O 1
ATOM 2747 N N . SER A 1 369 ? -9.300 -17.512 24.716 1.00 88.19 369 SER A N 1
ATOM 2748 C CA . SER A 1 369 ? -9.626 -16.503 25.726 1.00 88.19 369 SER A CA 1
ATOM 2749 C C . SER A 1 369 ? -9.016 -15.164 25.325 1.00 88.19 369 SER A C 1
ATOM 2751 O O . SER A 1 369 ? -7.868 -15.126 24.879 1.00 88.19 369 SER A O 1
ATOM 2753 N N . VAL A 1 370 ? -9.766 -14.078 25.494 1.00 93.12 370 VAL A N 1
ATOM 2754 C CA . VAL A 1 370 ? -9.314 -12.715 25.188 1.00 93.12 370 VAL A CA 1
ATOM 2755 C C . VAL A 1 370 ? -9.380 -11.870 26.449 1.00 93.12 370 VAL A C 1
ATOM 2757 O O . VAL A 1 370 ? -10.456 -11.669 27.011 1.00 93.12 370 VAL A O 1
ATOM 2760 N N . ASP A 1 371 ? -8.225 -11.387 26.901 1.00 92.19 371 ASP A N 1
ATOM 2761 C CA . ASP A 1 371 ? -8.166 -10.502 28.059 1.00 92.19 371 ASP A CA 1
ATOM 2762 C C . ASP A 1 371 ? -8.823 -9.146 27.751 1.00 92.19 371 ASP A C 1
ATOM 2764 O O . ASP A 1 371 ? -8.728 -8.620 26.642 1.00 92.19 371 ASP A O 1
ATOM 2768 N N . GLY A 1 372 ? -9.541 -8.595 28.728 1.00 89.56 372 GLY A N 1
ATOM 2769 C CA . GLY A 1 372 ? -10.245 -7.316 28.606 1.00 89.56 372 GLY A CA 1
ATOM 2770 C C . GLY A 1 372 ? -11.483 -7.288 27.692 1.00 89.56 372 GLY A C 1
ATOM 2771 O O . GLY A 1 372 ? -12.212 -6.287 27.728 1.00 89.56 372 GLY A O 1
ATOM 2772 N N . ALA A 1 373 ? -11.756 -8.344 26.914 1.00 94.31 373 ALA A N 1
ATOM 2773 C CA . ALA A 1 373 ? -12.936 -8.439 26.054 1.00 94.31 373 ALA A CA 1
ATOM 2774 C C . ALA A 1 373 ? -14.208 -8.691 26.874 1.00 94.31 373 ALA A C 1
ATOM 2776 O O . ALA A 1 373 ? -14.256 -9.565 27.742 1.00 94.31 373 ALA A O 1
ATOM 2777 N N . LYS A 1 374 ? -15.252 -7.903 26.605 1.00 95.19 374 LYS A N 1
ATOM 2778 C CA . LYS A 1 374 ? -16.557 -7.990 27.271 1.00 95.19 374 LYS A CA 1
ATOM 2779 C C . LYS A 1 374 ? -17.660 -7.613 26.292 1.00 95.19 374 LYS A C 1
ATOM 2781 O O . LYS A 1 374 ? -17.479 -6.694 25.497 1.00 95.19 374 LYS A O 1
ATOM 2786 N N . THR A 1 375 ? -18.800 -8.289 26.393 1.00 97.00 375 THR A N 1
ATOM 2787 C CA . THR A 1 375 ? -20.000 -7.932 25.630 1.00 97.00 375 THR A CA 1
ATOM 2788 C C . THR A 1 375 ? -20.470 -6.519 25.986 1.00 97.00 375 THR A C 1
ATOM 2790 O O . THR A 1 375 ? -20.438 -6.138 27.157 1.00 97.00 375 THR A O 1
ATOM 2793 N N . ASN A 1 376 ? -20.904 -5.762 24.976 1.00 95.19 376 ASN A N 1
ATOM 2794 C CA . ASN A 1 376 ? -21.327 -4.357 25.021 1.00 95.19 376 ASN A CA 1
ATOM 2795 C C . ASN A 1 376 ? -20.211 -3.343 25.329 1.00 95.19 376 ASN A C 1
ATOM 2797 O O . ASN A 1 376 ? -20.497 -2.181 25.609 1.00 95.19 376 ASN A O 1
ATOM 2801 N N . ARG A 1 377 ? -18.937 -3.751 25.277 1.00 95.88 377 ARG A N 1
ATOM 2802 C CA . ARG A 1 377 ? -17.800 -2.824 25.367 1.00 95.88 377 ARG A CA 1
ATOM 2803 C C . ARG A 1 377 ? -17.456 -2.273 23.983 1.00 95.88 377 ARG A C 1
ATOM 2805 O O . ARG A 1 377 ? -17.512 -3.016 23.013 1.00 95.88 377 ARG A O 1
ATOM 2812 N N . MET A 1 378 ? -17.007 -1.024 23.903 1.00 98.06 378 MET A N 1
ATOM 2813 C CA . MET A 1 378 ? -16.375 -0.486 22.696 1.00 98.06 378 MET A CA 1
ATOM 2814 C C . MET A 1 378 ? -14.922 -0.971 22.558 1.00 98.06 378 MET A C 1
ATOM 2816 O O . MET A 1 378 ? -14.128 -0.902 23.503 1.00 98.06 378 MET A O 1
ATOM 2820 N N . GLY A 1 379 ? -14.577 -1.496 21.385 1.00 98.19 379 GLY A N 1
ATOM 2821 C CA . GLY A 1 379 ? -13.296 -2.150 21.127 1.00 98.19 379 GLY A CA 1
ATOM 2822 C C . GLY A 1 379 ? -12.937 -2.176 19.645 1.00 98.19 379 GLY A C 1
ATOM 2823 O O . GLY A 1 379 ? -13.759 -1.858 18.790 1.00 98.19 379 GLY A O 1
ATOM 2824 N N . GLY A 1 380 ? -11.705 -2.577 19.353 1.00 98.00 380 GLY A N 1
ATOM 2825 C CA . GLY A 1 380 ? -11.234 -2.915 18.015 1.00 98.00 380 GLY A CA 1
ATOM 2826 C C . GLY A 1 380 ? -10.792 -4.371 17.937 1.00 98.00 380 GLY A C 1
ATOM 2827 O O . GLY A 1 380 ? -10.195 -4.888 18.884 1.00 98.00 380 GLY A O 1
ATOM 2828 N N . VAL A 1 381 ? -11.033 -5.035 16.809 1.00 97.94 381 VAL A N 1
ATOM 2829 C CA . VAL A 1 381 ? -10.512 -6.382 16.539 1.00 97.94 381 VAL A CA 1
ATOM 2830 C C . VAL A 1 381 ? -9.759 -6.378 15.217 1.00 97.94 381 VAL A C 1
ATOM 2832 O O . VAL A 1 381 ? -10.301 -5.989 14.190 1.00 97.94 381 VAL A O 1
ATOM 2835 N N . ALA A 1 382 ? -8.506 -6.827 15.239 1.00 96.12 382 ALA A N 1
ATOM 2836 C CA . ALA A 1 382 ? -7.753 -7.098 14.023 1.00 96.12 382 ALA A CA 1
ATOM 2837 C C . ALA A 1 382 ? -7.863 -8.591 13.701 1.00 96.12 382 ALA A C 1
ATOM 2839 O O . ALA A 1 382 ? -7.537 -9.441 14.537 1.00 96.12 382 ALA A O 1
ATOM 2840 N N . GLY A 1 383 ? -8.305 -8.916 12.489 1.00 93.81 383 GLY A N 1
ATOM 2841 C CA . GLY A 1 383 ? -8.328 -10.284 11.981 1.00 93.81 383 GLY A CA 1
ATOM 2842 C C . GLY A 1 383 ? -6.944 -10.770 11.562 1.00 93.81 383 GLY A C 1
ATOM 2843 O O . GLY A 1 383 ? -6.187 -10.048 10.912 1.00 93.81 383 GLY A O 1
ATOM 2844 N N . SER A 1 384 ? -6.617 -12.017 11.892 1.00 90.94 384 SER A N 1
ATOM 2845 C CA . S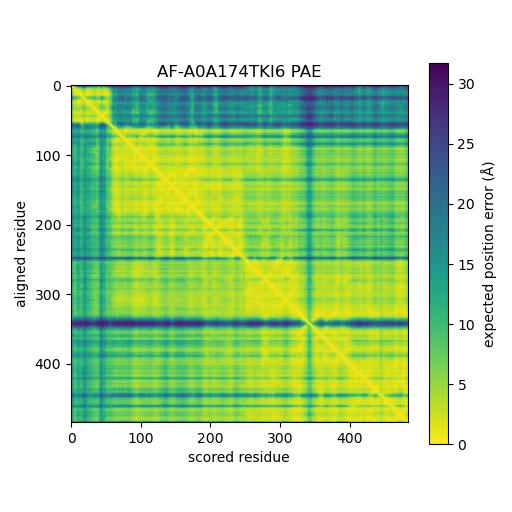ER A 1 384 ? -5.505 -12.717 11.262 1.00 90.94 384 SER A CA 1
ATOM 2846 C C . SER A 1 384 ? -5.925 -13.284 9.911 1.00 90.94 384 SER A C 1
ATOM 2848 O O . SER A 1 384 ? -7.109 -13.394 9.589 1.00 90.94 384 SER A O 1
ATOM 2850 N N . LEU A 1 385 ? -4.934 -13.676 9.121 1.00 86.69 385 LEU A N 1
ATOM 2851 C CA . LEU A 1 385 ? -5.166 -14.415 7.883 1.00 86.69 385 LEU A CA 1
ATOM 2852 C C . LEU A 1 385 ? -5.293 -15.926 8.102 1.00 86.69 385 LEU A C 1
ATOM 2854 O O . LEU A 1 385 ? -5.649 -16.652 7.175 1.00 86.69 385 LEU A O 1
ATOM 2858 N N . ASP A 1 386 ? -5.008 -16.405 9.315 1.00 85.38 386 ASP A N 1
ATOM 2859 C CA . ASP A 1 386 ? -5.246 -17.796 9.671 1.00 85.38 386 ASP A CA 1
ATOM 2860 C C . ASP A 1 386 ? -6.738 -18.003 9.912 1.00 85.38 386 ASP A C 1
ATOM 2862 O O . ASP A 1 386 ? -7.363 -17.290 10.698 1.00 85.38 386 ASP A O 1
ATOM 2866 N N . GLN A 1 387 ? -7.299 -19.034 9.289 1.00 87.31 387 GLN A N 1
ATOM 2867 C CA . GLN A 1 387 ? -8.710 -19.364 9.434 1.00 87.31 387 GLN A CA 1
ATOM 2868 C C . GLN A 1 387 ? -8.922 -20.642 10.244 1.00 87.31 387 GLN A C 1
ATOM 2870 O O . GLN A 1 387 ? -8.090 -21.552 10.257 1.00 87.31 387 GLN A O 1
ATOM 2875 N N . LEU A 1 388 ? -10.058 -20.705 10.932 1.00 87.12 388 LEU A N 1
ATOM 2876 C CA . LEU A 1 388 ? -10.621 -21.924 11.499 1.00 87.12 388 LEU A CA 1
ATOM 2877 C C . LEU A 1 388 ? -12.109 -21.952 11.147 1.00 87.12 388 LEU A C 1
ATOM 2879 O O . LEU A 1 388 ? -12.802 -20.961 11.356 1.00 87.12 388 LEU A O 1
ATOM 2883 N N . ASP A 1 389 ? -12.573 -23.057 10.563 1.00 85.38 389 ASP A N 1
ATOM 2884 C CA . ASP A 1 389 ? -13.971 -23.253 10.151 1.00 85.38 389 ASP A CA 1
ATOM 2885 C C . ASP A 1 389 ? -14.526 -22.115 9.268 1.00 85.38 389 ASP A C 1
ATOM 2887 O O . ASP A 1 389 ? -15.656 -21.659 9.427 1.00 85.38 389 ASP A O 1
ATOM 2891 N N . GLY A 1 390 ? -13.695 -21.615 8.344 1.00 84.25 390 GLY A N 1
ATOM 2892 C CA . GLY A 1 390 ? -14.053 -20.537 7.412 1.00 84.25 390 GLY A CA 1
ATOM 2893 C C . GLY A 1 390 ? -14.099 -19.131 8.023 1.00 84.25 390 GLY A C 1
ATOM 2894 O O . GLY A 1 390 ? -14.411 -18.176 7.316 1.00 84.25 390 GLY A O 1
ATOM 2895 N N . LYS A 1 391 ? -13.767 -18.978 9.310 1.00 88.69 391 LYS A N 1
ATOM 2896 C CA . LYS A 1 391 ? -13.687 -17.690 10.010 1.00 88.69 391 LYS A CA 1
ATOM 2897 C C . LYS A 1 391 ? -12.230 -17.323 10.285 1.00 88.69 391 LYS A C 1
ATOM 2899 O O . LYS A 1 391 ? -11.431 -18.181 10.666 1.00 88.69 391 LYS A O 1
ATOM 2904 N N . ASN A 1 392 ? -11.883 -16.046 10.139 1.00 91.81 392 ASN A N 1
ATOM 2905 C CA . ASN A 1 392 ? -10.566 -15.546 10.536 1.00 91.81 392 ASN A CA 1
ATOM 2906 C C . ASN A 1 392 ? -10.387 -15.705 12.050 1.00 91.81 392 ASN A C 1
ATOM 2908 O O . ASN A 1 392 ? -11.303 -15.448 12.836 1.00 91.81 392 ASN A O 1
ATOM 2912 N N . ARG A 1 393 ? -9.196 -16.112 12.480 1.00 94.38 393 ARG A N 1
ATOM 2913 C CA . ARG A 1 393 ? -8.816 -16.016 13.890 1.00 94.38 393 ARG A CA 1
ATOM 2914 C C . ARG A 1 393 ? -8.534 -14.556 14.228 1.00 94.38 393 ARG A C 1
ATOM 2916 O O . ARG A 1 393 ? -8.213 -13.756 13.356 1.00 94.38 393 ARG A O 1
ATOM 2923 N N . MET A 1 394 ? -8.613 -14.201 15.499 1.00 95.62 394 MET A N 1
ATOM 2924 C CA . MET A 1 394 ? -8.182 -12.878 15.943 1.00 95.62 394 MET A CA 1
ATOM 2925 C C . MET A 1 394 ? -6.650 -12.767 15.935 1.00 95.62 394 MET A C 1
ATOM 2927 O O . MET A 1 394 ? -5.961 -13.632 16.476 1.00 95.62 394 MET A O 1
ATOM 2931 N N . ALA A 1 395 ? -6.126 -11.689 15.353 1.00 94.50 395 ALA A N 1
ATOM 2932 C CA . ALA A 1 395 ? -4.721 -11.295 15.441 1.00 94.50 395 ALA A CA 1
ATOM 2933 C C . ALA A 1 395 ? -4.445 -10.463 16.700 1.00 94.50 395 ALA A C 1
ATOM 2935 O O . ALA A 1 395 ? -3.437 -10.687 17.371 1.00 94.50 395 ALA A O 1
ATOM 2936 N N . ALA A 1 396 ? -5.336 -9.523 17.025 1.00 96.44 396 ALA A N 1
ATOM 2937 C CA . ALA A 1 396 ? -5.247 -8.698 18.224 1.00 96.44 396 ALA A CA 1
ATOM 2938 C C . ALA A 1 396 ? -6.616 -8.141 18.635 1.00 96.44 396 ALA A C 1
ATOM 2940 O O . ALA A 1 396 ? -7.513 -7.981 17.804 1.00 96.44 396 ALA A O 1
ATOM 2941 N N . PHE A 1 397 ? -6.735 -7.807 19.919 1.00 97.44 397 PHE A N 1
ATOM 2942 C CA . PHE A 1 397 ? -7.861 -7.077 20.490 1.00 97.44 397 PHE A CA 1
ATOM 2943 C C . PHE A 1 397 ? -7.373 -5.738 21.044 1.00 97.44 397 PHE A C 1
ATOM 2945 O O . PHE A 1 397 ? -6.368 -5.697 21.753 1.00 97.44 397 PHE A O 1
ATOM 2952 N N . MET A 1 398 ? -8.102 -4.667 20.740 1.00 97.25 398 MET A N 1
ATOM 2953 C CA . MET A 1 398 ? -7.837 -3.311 21.207 1.00 97.25 398 MET A CA 1
ATOM 2954 C C . MET A 1 398 ? -8.991 -2.844 22.102 1.00 97.25 398 MET A C 1
ATOM 2956 O O . MET A 1 398 ? -10.028 -2.423 21.585 1.00 97.25 398 MET A O 1
ATOM 2960 N N . PRO A 1 399 ? -8.874 -2.909 23.437 1.00 96.50 399 PRO A N 1
ATOM 2961 C CA . PRO A 1 399 ? -9.838 -2.239 24.298 1.00 96.50 399 PRO A CA 1
ATOM 2962 C C . PRO A 1 399 ? -9.726 -0.724 24.099 1.00 96.50 399 PRO A C 1
ATOM 2964 O O . PRO A 1 399 ? -8.631 -0.179 24.188 1.00 96.50 399 PRO A O 1
ATOM 2967 N N . LEU A 1 400 ? -10.847 -0.037 23.867 1.00 98.25 400 LEU A N 1
ATOM 2968 C CA . LEU A 1 400 ? -10.821 1.420 23.761 1.00 98.25 400 LEU A CA 1
ATOM 2969 C C . LEU A 1 400 ? -10.865 2.080 25.143 1.00 98.25 400 LEU A C 1
ATOM 2971 O O . LEU A 1 400 ? -11.476 1.560 26.089 1.00 98.25 400 LEU A O 1
ATOM 2975 N N . ASN A 1 401 ? -10.212 3.236 25.224 1.00 97.44 401 ASN A N 1
ATOM 2976 C CA . ASN A 1 401 ? -10.350 4.197 26.309 1.00 97.44 401 ASN A CA 1
ATOM 2977 C C . ASN A 1 401 ? -11.614 5.025 26.092 1.00 97.44 401 ASN A C 1
ATOM 2979 O O . ASN A 1 401 ? -12.040 5.207 24.956 1.00 97.44 401 ASN A O 1
ATOM 2983 N N . GLU A 1 402 ? -12.194 5.533 27.173 1.00 97.25 402 GLU A N 1
ATOM 2984 C CA . GLU A 1 402 ? -13.459 6.266 27.166 1.00 97.25 402 GLU A CA 1
ATOM 2985 C C . GLU A 1 402 ? -13.250 7.677 27.717 1.00 97.25 402 GLU A C 1
ATOM 2987 O O . GL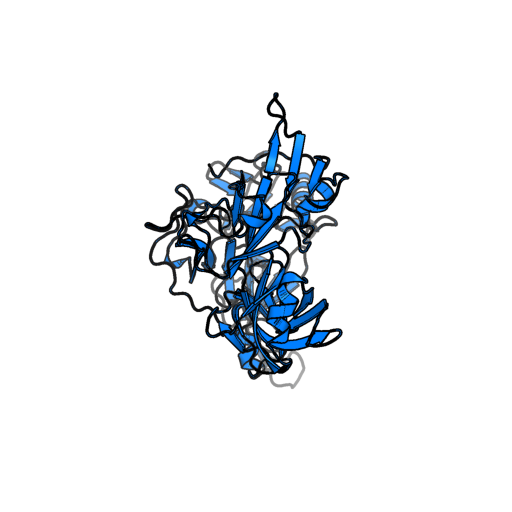U A 1 402 ? -12.606 7.855 28.753 1.00 97.25 402 GLU A O 1
ATOM 2992 N N . ALA A 1 403 ? -13.817 8.674 27.041 1.00 97.00 403 ALA A N 1
ATOM 2993 C CA . ALA A 1 403 ? -13.949 10.027 27.563 1.00 97.00 403 ALA A CA 1
ATOM 2994 C C . ALA A 1 403 ? -15.403 10.498 27.421 1.00 97.00 403 ALA A C 1
ATOM 2996 O O . ALA A 1 403 ? -15.944 10.571 26.319 1.00 97.00 403 ALA A O 1
ATOM 2997 N N . THR A 1 404 ? -16.024 10.806 28.557 1.00 96.00 404 THR A N 1
ATOM 2998 C CA . THR A 1 404 ? -17.433 11.210 28.684 1.00 96.00 404 THR A CA 1
ATOM 2999 C C . THR A 1 404 ? -17.575 12.721 28.858 1.00 96.00 404 THR A C 1
ATOM 3001 O O . THR A 1 404 ? -16.623 13.395 29.260 1.00 96.00 404 THR A O 1
ATOM 3004 N N . GLY A 1 405 ? -18.787 13.251 28.666 1.00 94.50 405 GLY A N 1
ATOM 3005 C CA . GLY A 1 405 ? -19.083 14.671 28.882 1.00 94.50 405 GLY A CA 1
ATOM 3006 C C . GLY A 1 405 ? -18.421 15.584 27.849 1.00 94.50 405 GLY A C 1
ATOM 3007 O O . GLY A 1 405 ? -18.144 16.753 28.135 1.00 94.50 405 GLY A O 1
ATOM 3008 N N . ILE A 1 406 ? -18.130 15.037 26.667 1.00 97.19 406 ILE A N 1
ATOM 3009 C CA . ILE A 1 406 ? -17.609 15.792 25.537 1.00 97.19 406 ILE A CA 1
ATOM 3010 C C . ILE A 1 406 ? -18.765 16.563 24.911 1.00 97.19 406 ILE A C 1
ATOM 3012 O O . ILE A 1 406 ? -19.860 16.037 24.742 1.00 97.19 406 ILE A O 1
ATOM 3016 N N . ARG A 1 407 ? -18.513 17.820 24.551 1.00 95.62 407 ARG A N 1
ATOM 3017 C CA . ARG A 1 407 ? -19.486 18.676 23.867 1.00 95.62 407 ARG A CA 1
ATOM 3018 C C . ARG A 1 407 ? -19.134 18.832 22.404 1.00 95.62 407 ARG A C 1
ATOM 3020 O O . ARG A 1 407 ? -17.958 18.896 22.053 1.00 95.62 407 ARG A O 1
ATOM 3027 N N . ARG A 1 408 ? -20.144 19.045 21.561 1.00 95.31 408 ARG A N 1
ATOM 3028 C CA . ARG A 1 408 ? -19.969 19.282 20.122 1.00 95.31 408 ARG A CA 1
ATOM 3029 C C . ARG A 1 408 ? -18.920 20.352 19.804 1.00 95.31 408 ARG A C 1
ATOM 3031 O O . ARG A 1 408 ? -18.119 20.171 18.898 1.00 95.31 408 ARG A O 1
ATOM 3038 N N . ALA A 1 409 ? -18.894 21.448 20.565 1.00 94.94 409 ALA A N 1
ATOM 3039 C CA . ALA A 1 409 ? -17.965 22.564 20.352 1.00 94.94 409 ALA A CA 1
ATOM 3040 C C . ALA A 1 409 ? -16.474 22.202 20.530 1.00 94.94 409 ALA A C 1
ATOM 3042 O O . ALA A 1 409 ? -15.609 23.012 20.213 1.00 94.94 409 ALA A O 1
ATOM 3043 N N . GLN A 1 410 ? -16.168 21.019 21.066 1.00 97.44 410 GLN A N 1
ATOM 3044 C CA . GLN A 1 410 ? -14.804 20.511 21.225 1.00 97.44 410 GLN A CA 1
ATOM 3045 C C . GLN A 1 410 ? -14.276 19.794 19.979 1.00 97.44 410 GLN A C 1
ATOM 3047 O O . GLN A 1 410 ? -13.082 19.497 19.908 1.00 97.44 410 GLN A O 1
ATOM 3052 N N . PHE A 1 411 ? -15.155 19.502 19.023 1.00 97.94 411 PHE A N 1
ATOM 3053 C CA . PHE A 1 411 ? -14.800 18.899 17.751 1.00 97.94 411 PHE A CA 1
ATOM 3054 C C . PHE A 1 411 ? -14.497 19.990 16.729 1.00 97.94 411 PHE A C 1
ATOM 3056 O O . PHE A 1 411 ? -15.318 20.871 16.478 1.00 97.94 411 PHE A O 1
ATOM 3063 N N . ASP A 1 412 ? -13.340 19.875 16.094 1.00 97.25 412 ASP A N 1
ATOM 3064 C CA . ASP A 1 412 ? -13.051 20.515 14.822 1.00 97.25 412 ASP A CA 1
ATOM 3065 C C . ASP A 1 412 ? -13.227 19.457 13.729 1.00 97.25 412 ASP A C 1
ATOM 3067 O O . ASP A 1 412 ? -12.350 18.630 13.481 1.00 97.25 412 ASP A O 1
ATOM 3071 N N . THR A 1 413 ? -14.405 19.434 13.108 1.00 93.94 413 THR A N 1
ATOM 3072 C CA . THR A 1 413 ? -14.748 18.456 12.066 1.00 93.94 413 THR A CA 1
ATOM 3073 C C . THR A 1 413 ? -14.067 18.750 10.732 1.00 93.94 413 THR A C 1
ATOM 3075 O O . THR A 1 413 ? -14.059 17.896 9.848 1.00 93.94 413 THR A O 1
ATOM 3078 N N . ASP A 1 414 ? -13.510 19.948 10.551 1.00 90.50 414 ASP A N 1
ATOM 3079 C CA . ASP A 1 414 ? -12.751 20.293 9.351 1.00 90.50 414 ASP A CA 1
ATOM 3080 C C . ASP A 1 414 ? -11.310 19.820 9.461 1.00 90.50 414 ASP A C 1
ATOM 3082 O O . ASP A 1 414 ? -10.806 19.204 8.523 1.00 90.50 414 ASP A O 1
ATOM 3086 N N . ALA A 1 415 ? -10.696 19.998 10.629 1.00 91.75 415 ALA A N 1
ATOM 3087 C CA . ALA A 1 415 ? -9.384 19.442 10.932 1.00 91.75 415 ALA A CA 1
ATOM 3088 C C . ALA A 1 415 ? -9.421 17.963 11.363 1.00 91.75 415 ALA A C 1
ATOM 3090 O O . ALA A 1 415 ? -8.363 17.354 11.502 1.00 91.75 415 ALA A O 1
ATOM 3091 N N . MET A 1 416 ? -10.611 17.391 11.589 1.00 95.56 416 MET A N 1
ATOM 3092 C CA . MET A 1 416 ? -10.805 16.057 12.175 1.00 95.56 416 MET A CA 1
ATOM 3093 C C . MET A 1 416 ? -10.039 15.904 13.500 1.00 95.56 416 MET A C 1
ATOM 3095 O O . MET A 1 416 ? -9.284 14.957 13.707 1.00 95.56 416 MET A O 1
ATOM 3099 N N . LEU A 1 417 ? -10.232 16.858 14.414 1.00 97.56 417 LEU A N 1
ATOM 3100 C C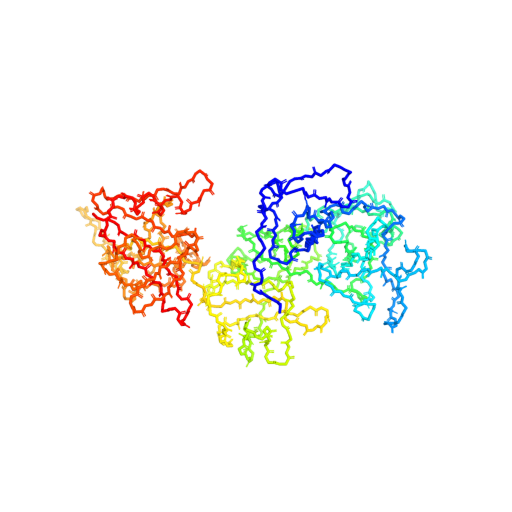A . LEU A 1 417 ? -9.582 16.903 15.724 1.00 97.56 417 LEU A CA 1
ATOM 3101 C C . LEU A 1 417 ? -10.611 17.020 16.846 1.00 97.56 417 LEU A C 1
ATOM 3103 O O . LEU A 1 417 ? -11.596 17.748 16.742 1.00 97.56 417 LEU A O 1
ATOM 3107 N N . LEU A 1 418 ? -10.337 16.355 17.963 1.00 98.19 418 LEU A N 1
ATOM 3108 C CA . LEU A 1 418 ? -11.030 16.571 19.225 1.00 98.19 418 LEU A CA 1
ATOM 3109 C C . LEU A 1 418 ? -10.088 17.273 20.203 1.00 98.19 418 LEU A C 1
ATOM 3111 O O . LEU A 1 418 ? -8.996 16.778 20.485 1.00 98.19 418 LEU A O 1
ATOM 3115 N N . THR A 1 419 ? -10.540 18.392 20.772 1.00 97.94 419 THR A N 1
ATOM 3116 C CA . THR A 1 419 ? -9.797 19.143 21.791 1.00 97.94 419 THR A CA 1
ATOM 3117 C C . THR A 1 419 ? -10.522 19.126 23.131 1.00 97.94 419 THR A C 1
ATOM 3119 O O . THR A 1 419 ? -11.642 19.607 23.292 1.00 97.94 419 THR A O 1
ATOM 3122 N N . THR A 1 420 ? -9.852 18.597 24.143 1.00 94.81 420 THR A N 1
ATOM 3123 C CA . THR A 1 420 ? -10.318 18.572 25.530 1.00 94.81 420 THR A CA 1
ATOM 3124 C C . THR A 1 420 ? -9.318 19.291 26.429 1.00 94.81 420 THR A C 1
ATOM 3126 O O . THR A 1 420 ? -8.216 19.631 26.005 1.00 94.81 420 THR A O 1
ATOM 3129 N N . ASN A 1 421 ? -9.667 19.482 27.701 1.00 91.25 421 ASN A N 1
ATOM 3130 C CA . ASN A 1 421 ? -8.734 20.057 28.675 1.00 91.25 421 ASN A CA 1
ATOM 3131 C C . ASN A 1 421 ? -7.505 19.166 28.933 1.00 91.25 421 ASN A C 1
ATOM 3133 O O . ASN A 1 421 ? -6.501 19.658 29.438 1.00 91.25 421 ASN A O 1
ATOM 3137 N N . SER A 1 422 ? -7.592 17.865 28.638 1.00 90.44 422 SER A N 1
ATOM 3138 C CA . SER A 1 422 ? -6.539 16.885 28.922 1.00 90.44 422 SER A CA 1
ATOM 3139 C C . SER A 1 422 ? -5.770 16.426 27.687 1.00 90.44 422 SER A C 1
ATOM 3141 O O . SER A 1 422 ? -4.660 15.926 27.830 1.00 90.44 422 SER A O 1
ATOM 3143 N N . MET A 1 423 ? -6.348 16.550 26.491 1.00 94.81 423 MET A N 1
ATOM 3144 C CA . MET A 1 423 ? -5.747 16.049 25.254 1.00 94.81 423 MET A CA 1
ATOM 3145 C C . MET A 1 423 ? -6.276 16.757 24.009 1.00 94.81 423 MET A C 1
ATOM 3147 O O . MET A 1 423 ? -7.445 17.148 23.958 1.00 94.81 423 MET A O 1
ATOM 3151 N N . VAL A 1 424 ? -5.422 16.818 22.989 1.00 96.94 424 VAL A N 1
ATOM 3152 C CA . VAL A 1 424 ? -5.795 17.042 21.589 1.00 96.94 424 VAL A CA 1
ATOM 3153 C C . VAL A 1 424 ? -5.544 15.730 20.860 1.00 96.94 424 VAL A C 1
ATOM 3155 O O . VAL A 1 424 ? -4.423 15.224 20.899 1.00 96.94 424 VAL A O 1
ATOM 3158 N N . ILE A 1 425 ? -6.575 15.160 20.245 1.00 97.69 425 ILE A N 1
ATOM 3159 C CA . ILE A 1 425 ? -6.496 13.840 19.620 1.00 97.69 425 ILE A CA 1
ATOM 3160 C C . ILE A 1 425 ? -7.130 13.859 18.219 1.00 97.69 425 ILE A C 1
ATOM 3162 O O . ILE A 1 425 ? -8.238 14.381 18.060 1.00 97.69 425 ILE A O 1
ATOM 3166 N N . PRO A 1 426 ? -6.449 13.316 17.193 1.00 97.44 426 PRO A N 1
ATOM 3167 C CA . PRO A 1 426 ? -7.026 13.131 15.864 1.00 97.44 426 PRO A CA 1
ATOM 3168 C C . PRO A 1 426 ? -8.256 12.232 15.8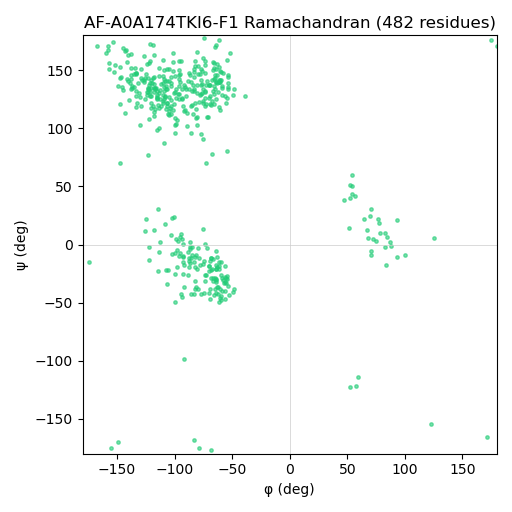80 1.00 97.44 426 PRO A C 1
ATOM 3170 O O . PRO A 1 426 ? -8.356 11.294 16.668 1.00 97.44 426 PRO A O 1
ATOM 3173 N N . ILE A 1 427 ? -9.186 12.498 14.976 1.00 98.12 427 ILE A N 1
ATOM 3174 C CA . ILE A 1 427 ? -10.361 11.674 14.719 1.00 98.12 427 ILE A CA 1
ATOM 3175 C C . ILE A 1 427 ? -10.067 10.849 13.473 1.00 98.12 427 ILE A C 1
ATOM 3177 O O . ILE A 1 427 ? -9.608 11.384 12.467 1.00 98.12 427 ILE A O 1
ATOM 3181 N N . SER A 1 428 ? -10.302 9.539 13.542 1.00 96.38 428 SER A N 1
ATOM 3182 C CA . SER A 1 428 ? -10.120 8.668 12.382 1.00 96.38 428 SER A CA 1
ATOM 3183 C C . SER A 1 428 ? -11.041 9.100 11.238 1.00 96.38 428 SER A C 1
ATOM 3185 O O . SER A 1 428 ? -12.218 9.392 11.440 1.00 96.38 428 SER A O 1
ATOM 3187 N N . ASP A 1 429 ? -10.516 9.060 10.019 1.00 92.38 429 ASP A N 1
ATOM 3188 C CA . ASP A 1 429 ? -11.270 9.145 8.762 1.00 92.38 429 ASP A CA 1
ATOM 3189 C C . ASP A 1 429 ? -12.313 8.022 8.595 1.00 92.38 429 ASP A C 1
ATOM 3191 O O . ASP A 1 429 ? -13.211 8.134 7.768 1.00 92.38 429 ASP A O 1
ATOM 3195 N N . LYS A 1 430 ? -12.205 6.962 9.403 1.00 93.56 430 LYS A N 1
ATOM 3196 C CA . LYS A 1 430 ? -13.125 5.821 9.512 1.00 93.56 430 LYS A CA 1
ATOM 3197 C C . LYS A 1 430 ? -13.806 5.762 10.879 1.00 93.56 430 LYS A C 1
ATOM 3199 O O . LYS A 1 430 ? -14.062 4.683 11.407 1.00 93.56 430 LYS A O 1
ATOM 3204 N N . VAL A 1 431 ? -14.026 6.918 11.511 1.00 97.31 431 VAL A N 1
ATOM 3205 C CA . VAL A 1 431 ? -14.702 6.982 12.811 1.00 97.31 431 VAL A CA 1
ATOM 3206 C C . VAL A 1 431 ? -16.104 6.378 12.713 1.00 97.31 431 VAL A C 1
ATOM 3208 O O . VAL A 1 431 ? -16.905 6.728 11.846 1.00 97.31 431 VAL A O 1
ATOM 3211 N N . GLU A 1 432 ? -16.412 5.458 13.616 1.00 97.75 432 GLU A N 1
ATOM 3212 C CA . GLU A 1 432 ? -17.742 4.872 13.726 1.00 97.75 432 GLU A CA 1
ATOM 3213 C C . GLU A 1 432 ? -18.604 5.729 14.652 1.00 97.75 432 GLU A C 1
ATOM 3215 O O . GLU A 1 432 ? -18.138 6.233 15.674 1.00 97.75 432 GLU A O 1
ATOM 3220 N N . CYS A 1 433 ? -19.874 5.910 14.308 1.00 97.50 433 CYS A N 1
ATOM 3221 C CA . CYS A 1 433 ? -20.786 6.735 15.093 1.00 97.50 433 CYS A CA 1
ATOM 3222 C C . CYS A 1 433 ? -22.008 5.913 15.502 1.00 97.50 433 CYS A C 1
ATOM 3224 O O . CYS A 1 433 ? -22.661 5.308 14.654 1.00 97.50 433 CYS A O 1
ATOM 3226 N N . TYR A 1 434 ? -22.341 5.910 16.791 1.00 97.75 434 TYR A N 1
ATOM 3227 C CA . TYR A 1 434 ? -23.430 5.112 17.353 1.00 97.75 434 TYR A CA 1
ATOM 3228 C C . TYR A 1 434 ? -24.429 5.988 18.105 1.00 97.75 434 TYR A C 1
ATOM 3230 O O . TYR A 1 434 ? -24.052 6.807 18.944 1.00 97.75 434 TYR A O 1
ATOM 3238 N N . ASN A 1 435 ? -25.715 5.799 17.819 1.00 96.56 435 ASN A N 1
ATOM 3239 C CA . ASN A 1 435 ? -26.804 6.451 18.525 1.00 96.56 435 ASN A CA 1
ATOM 3240 C C . ASN A 1 435 ? -27.387 5.487 19.558 1.00 96.56 435 ASN A C 1
ATOM 3242 O O . ASN A 1 435 ? -28.180 4.599 19.235 1.00 96.56 435 ASN A O 1
ATOM 3246 N N . LYS A 1 436 ? -27.031 5.698 20.823 1.00 94.88 436 LYS A N 1
ATOM 3247 C CA . LYS A 1 436 ? -27.434 4.821 21.924 1.00 94.88 436 LYS A CA 1
ATOM 3248 C C . LYS A 1 436 ? -28.939 4.858 22.199 1.00 94.88 436 LYS A C 1
ATOM 3250 O O . LYS A 1 436 ? -29.489 3.848 22.630 1.00 94.88 436 LYS A O 1
ATOM 3255 N N . THR A 1 437 ? -29.598 5.980 21.913 1.00 93.31 437 THR A N 1
ATOM 3256 C CA . THR A 1 437 ? -31.046 6.160 22.094 1.00 93.31 437 THR A CA 1
ATOM 3257 C C . THR A 1 437 ? -31.854 5.325 21.099 1.00 93.31 437 THR A C 1
ATOM 3259 O O . THR A 1 437 ? -32.877 4.747 21.463 1.00 93.31 437 THR A O 1
ATOM 3262 N N . THR A 1 438 ? -31.385 5.216 19.856 1.00 94.25 438 THR A N 1
ATOM 3263 C CA . THR A 1 438 ? -32.031 4.377 18.826 1.00 94.25 438 THR A CA 1
ATOM 3264 C C . THR A 1 438 ? -31.543 2.929 18.827 1.00 94.25 438 THR A C 1
ATOM 3266 O O . THR A 1 438 ? -32.291 2.037 18.440 1.00 94.25 438 THR A O 1
ATOM 3269 N N . GLY A 1 439 ? -30.315 2.682 19.294 1.00 94.56 439 GLY A N 1
ATOM 3270 C CA . GLY A 1 439 ? -29.655 1.383 19.177 1.00 94.56 439 GLY A CA 1
ATOM 3271 C C . GLY A 1 439 ? -28.982 1.148 17.820 1.00 94.56 439 GLY A C 1
ATOM 3272 O O . GLY A 1 439 ? -28.541 0.031 17.557 1.00 94.56 439 GLY A O 1
ATOM 3273 N N . ASP A 1 440 ? -28.887 2.181 16.978 1.00 94.88 440 ASP A N 1
ATOM 3274 C CA . ASP A 1 440 ? -28.403 2.086 15.602 1.00 94.88 440 ASP A CA 1
ATOM 3275 C C . ASP A 1 440 ? -27.072 2.821 15.384 1.00 94.88 440 ASP A C 1
ATOM 3277 O O . ASP A 1 440 ? -26.751 3.825 16.026 1.00 94.88 440 ASP A O 1
ATOM 3281 N N . TRP A 1 441 ? -26.304 2.331 14.412 1.00 95.94 441 TRP A N 1
ATOM 3282 C CA . TRP A 1 441 ? -25.109 2.999 13.901 1.00 95.94 441 TRP A CA 1
ATOM 3283 C C . TRP A 1 441 ? -25.482 3.998 12.808 1.00 95.94 441 TRP A C 1
ATOM 3285 O O . TRP A 1 441 ? -26.310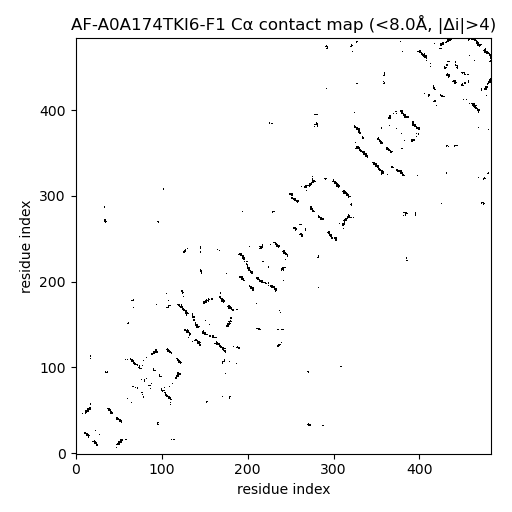 3.710 11.937 1.00 95.94 441 TRP A O 1
ATOM 3295 N N . PHE A 1 442 ? -24.830 5.157 12.808 1.00 93.50 442 PHE A N 1
ATOM 3296 C CA . PHE A 1 442 ? -24.902 6.066 11.672 1.00 93.50 442 PHE A CA 1
ATOM 3297 C C . PHE A 1 442 ? -24.156 5.439 10.498 1.00 93.50 442 PHE A C 1
ATOM 3299 O O . PHE A 1 442 ? -23.003 5.030 10.623 1.00 93.50 442 PHE A O 1
ATOM 3306 N N . LYS A 1 443 ? -24.820 5.364 9.345 1.00 87.44 443 LYS A N 1
ATOM 3307 C CA . LYS A 1 443 ? -24.191 4.864 8.123 1.00 87.44 443 LYS A CA 1
ATOM 3308 C C . LYS A 1 443 ? -23.277 5.942 7.532 1.00 87.44 443 LYS A C 1
ATOM 3310 O O . LYS A 1 443 ? -23.674 7.111 7.537 1.00 87.44 443 LYS A O 1
ATOM 3315 N N . PRO A 1 444 ? -22.105 5.568 6.992 1.00 80.94 444 PRO A N 1
ATOM 3316 C CA . PRO A 1 444 ? -21.315 6.464 6.154 1.00 80.94 444 PRO A CA 1
ATOM 3317 C C . PRO A 1 444 ? -22.137 7.009 4.972 1.00 80.94 444 PRO A C 1
ATOM 3319 O O . PRO A 1 444 ? -23.146 6.411 4.583 1.00 80.94 444 PRO A O 1
ATOM 3322 N N . GLY A 1 445 ? -21.704 8.134 4.393 1.00 75.38 445 GLY A N 1
ATOM 3323 C CA . GLY A 1 445 ? -22.287 8.667 3.152 1.00 75.38 445 GLY A CA 1
ATOM 3324 C C . GLY A 1 445 ? -22.139 7.709 1.955 1.00 75.38 445 GLY A C 1
ATOM 3325 O O . GLY A 1 445 ? -21.487 6.673 2.068 1.00 75.38 445 GLY A O 1
ATOM 3326 N N . GLU A 1 446 ? -22.715 8.055 0.794 1.00 69.75 446 GLU A N 1
ATOM 3327 C CA . GLU A 1 446 ? -22.725 7.189 -0.409 1.00 69.75 446 GLU A CA 1
ATOM 3328 C C . GLU A 1 446 ? -21.321 6.739 -0.867 1.00 69.75 446 GLU A C 1
ATOM 3330 O O . GLU A 1 446 ? -21.176 5.624 -1.364 1.00 69.75 446 GLU A O 1
ATOM 3335 N N . ASP A 1 447 ? -20.285 7.540 -0.597 1.00 69.94 447 ASP A N 1
ATOM 3336 C CA . ASP A 1 447 ? -18.882 7.240 -0.926 1.00 69.94 447 ASP A CA 1
ATOM 3337 C C . ASP A 1 447 ? -18.091 6.583 0.223 1.00 69.94 447 ASP A C 1
ATOM 3339 O O . ASP A 1 447 ? -16.868 6.458 0.157 1.00 69.94 447 ASP A O 1
ATOM 3343 N N . GLY A 1 448 ? -18.761 6.182 1.307 1.00 75.44 448 GLY A N 1
ATOM 3344 C CA . GLY A 1 448 ? -18.093 5.710 2.521 1.00 75.44 448 GLY A CA 1
ATOM 3345 C C . GLY A 1 448 ? -17.525 6.840 3.387 1.00 75.44 448 GLY A C 1
ATOM 3346 O O . GLY A 1 448 ? -16.665 6.586 4.222 1.00 75.44 448 GLY A O 1
ATOM 3347 N N . ASP A 1 449 ? -17.986 8.082 3.207 1.00 81.94 449 ASP A N 1
ATOM 3348 C CA . ASP A 1 449 ? -17.527 9.229 3.998 1.00 81.94 449 ASP A CA 1
ATOM 3349 C C . ASP A 1 449 ? -18.058 9.169 5.443 1.00 81.94 449 ASP A C 1
ATOM 3351 O O . ASP A 1 449 ? -19.251 9.374 5.703 1.00 81.94 449 ASP A O 1
ATOM 3355 N N . HIS A 1 450 ? -17.162 8.913 6.397 1.00 91.00 450 HIS A N 1
ATOM 3356 C CA . HIS A 1 450 ? -17.482 8.895 7.825 1.00 91.00 450 HIS A CA 1
ATOM 3357 C C . HIS A 1 450 ? -17.590 10.302 8.434 1.00 91.00 450 HIS A C 1
ATOM 3359 O O . HIS A 1 450 ? -18.212 10.452 9.488 1.00 91.00 450 HIS A O 1
ATOM 3365 N N . LYS A 1 451 ? -17.065 11.357 7.790 1.00 92.94 451 LYS A N 1
ATOM 3366 C CA . LYS A 1 451 ? -17.233 12.739 8.275 1.00 92.94 451 LYS A CA 1
ATOM 3367 C C . LYS A 1 451 ? -18.703 13.155 8.230 1.00 92.94 451 LYS A C 1
ATOM 3369 O O . LYS A 1 451 ? -19.185 13.812 9.153 1.00 92.94 451 LYS A O 1
ATOM 3374 N N . ALA A 1 452 ? -19.443 12.738 7.203 1.00 91.06 452 ALA A N 1
ATOM 3375 C CA . ALA A 1 452 ? -20.888 12.945 7.136 1.00 91.06 452 ALA A CA 1
ATOM 3376 C C . ALA A 1 452 ? -21.625 12.268 8.308 1.00 91.06 452 ALA A C 1
ATOM 3378 O O . ALA A 1 452 ? -22.453 12.906 8.962 1.00 91.06 452 ALA A O 1
ATOM 3379 N N . ALA A 1 453 ? -21.283 11.013 8.619 1.00 92.69 453 ALA A N 1
ATOM 3380 C CA . ALA A 1 453 ? -21.848 10.284 9.757 1.00 92.69 453 ALA A CA 1
ATOM 3381 C C . ALA A 1 453 ? -21.521 10.968 11.096 1.00 92.69 453 ALA A C 1
ATOM 3383 O O . ALA A 1 453 ? -22.410 11.145 11.930 1.00 92.69 453 ALA A O 1
ATOM 3384 N N . LEU A 1 454 ? -20.279 11.434 11.265 1.00 96.00 454 LEU A N 1
ATOM 3385 C CA . LEU A 1 454 ? -19.859 12.213 12.429 1.00 96.00 454 LEU A CA 1
ATOM 3386 C C . LEU A 1 454 ? -20.677 13.499 12.571 1.00 96.00 454 LEU A C 1
ATOM 3388 O O . LEU A 1 454 ? -21.205 13.774 13.644 1.00 96.00 454 LEU A O 1
ATOM 3392 N N . ASN A 1 455 ? -20.841 14.268 11.495 1.00 94.94 455 ASN A N 1
ATOM 3393 C CA . ASN A 1 455 ? -21.631 15.500 11.519 1.00 94.94 455 ASN A CA 1
ATOM 3394 C C . ASN A 1 455 ? -23.097 15.249 11.906 1.00 94.94 455 ASN A C 1
ATOM 3396 O O . ASN A 1 455 ? -23.674 16.045 12.649 1.00 94.94 455 ASN A O 1
ATOM 3400 N N . LEU A 1 456 ? -23.693 14.148 11.434 1.00 93.62 456 LEU A N 1
ATOM 3401 C CA . LEU A 1 456 ? -25.049 13.742 11.817 1.00 93.62 456 LEU A CA 1
ATOM 3402 C C . LEU A 1 456 ? -25.132 13.358 13.297 1.00 93.62 456 LEU A C 1
ATOM 3404 O O . LEU A 1 456 ? -26.056 13.794 13.983 1.00 93.62 456 LEU A O 1
ATOM 3408 N N . ALA A 1 457 ? -24.157 12.600 13.802 1.00 95.06 457 ALA A N 1
ATOM 3409 C CA . ALA A 1 457 ? -24.087 12.236 15.212 1.00 95.06 457 ALA A CA 1
ATOM 3410 C C . ALA A 1 457 ? -23.960 13.482 16.101 1.00 95.06 457 ALA A C 1
ATOM 3412 O O . ALA A 1 457 ? -24.765 13.683 17.006 1.00 95.06 457 ALA A O 1
ATOM 3413 N N . LEU A 1 458 ? -23.028 14.381 15.779 1.00 95.69 458 LEU A N 1
ATOM 3414 C CA . LEU A 1 458 ? -22.811 15.632 16.510 1.00 95.69 458 LEU A CA 1
ATOM 3415 C C . LEU A 1 458 ? -24.009 16.596 16.450 1.00 95.69 458 LEU A C 1
ATOM 3417 O O . LEU A 1 458 ? -24.117 17.490 17.282 1.00 95.69 458 LEU A O 1
ATOM 3421 N N . ALA A 1 459 ? -24.903 16.458 15.468 1.00 94.06 459 ALA A N 1
ATOM 3422 C CA . ALA A 1 459 ? -26.143 17.229 15.408 1.00 94.06 459 ALA A CA 1
ATOM 3423 C C . ALA A 1 459 ? -27.265 16.643 16.283 1.00 94.06 459 ALA A C 1
ATOM 3425 O O . ALA A 1 459 ? -28.221 17.359 16.581 1.00 94.06 459 ALA A O 1
ATOM 3426 N N . PHE A 1 460 ? -27.169 15.367 16.671 1.00 93.12 460 PHE A N 1
ATOM 3427 C CA . PHE A 1 460 ? -28.199 14.665 17.437 1.00 93.12 460 PHE A CA 1
ATOM 3428 C C . PHE A 1 460 ? -28.197 15.046 18.924 1.00 93.12 460 PHE A C 1
ATOM 3430 O O . PHE A 1 460 ? -29.269 15.252 19.490 1.00 93.12 460 PHE A O 1
ATOM 3437 N N . SER A 1 461 ? -27.019 15.151 19.549 1.00 88.94 461 SER A N 1
ATOM 3438 C CA . SER A 1 461 ? -26.881 15.437 20.984 1.00 88.94 461 SER A CA 1
ATOM 3439 C C . SER A 1 461 ? -25.626 16.253 21.296 1.00 88.94 461 SER A C 1
ATOM 3441 O O . SER A 1 461 ? -24.629 16.187 20.575 1.00 88.94 461 SER A O 1
ATOM 3443 N N . ASP A 1 462 ? -25.688 17.012 22.393 1.00 88.44 462 ASP A N 1
ATOM 3444 C CA . ASP A 1 462 ? -24.549 17.725 22.986 1.00 88.44 462 ASP A CA 1
ATOM 3445 C C . ASP A 1 462 ? -23.871 16.925 24.116 1.00 88.44 462 ASP A C 1
ATOM 3447 O O . ASP A 1 462 ? -22.825 17.360 24.605 1.00 88.44 462 ASP A O 1
ATOM 3451 N N . ASP A 1 463 ? -24.446 15.787 24.531 1.00 90.38 463 ASP A N 1
ATOM 3452 C CA . ASP A 1 463 ? -23.823 14.841 25.462 1.00 90.38 463 ASP A CA 1
ATOM 3453 C C . ASP A 1 463 ? -23.192 13.693 24.672 1.00 90.38 463 ASP A C 1
ATOM 3455 O O . ASP A 1 463 ? -23.874 12.838 24.100 1.00 90.38 463 ASP A O 1
ATOM 3459 N N . ILE A 1 464 ? -21.867 13.745 24.553 1.00 97.88 464 ILE A N 1
ATOM 3460 C CA . ILE A 1 464 ? -21.109 12.872 23.667 1.00 97.88 464 ILE A CA 1
ATOM 3461 C C . ILE A 1 464 ? -20.082 12.106 24.492 1.00 97.88 464 ILE A C 1
ATOM 3463 O O . ILE A 1 464 ? -19.329 12.669 25.295 1.00 97.88 464 ILE A O 1
ATOM 3467 N N . THR A 1 465 ? -20.011 10.805 24.235 1.00 98.12 465 THR A N 1
ATOM 3468 C CA . THR A 1 465 ? -18.927 9.949 24.710 1.00 98.12 465 THR A CA 1
ATOM 3469 C C . THR A 1 465 ? -18.059 9.550 23.528 1.00 98.12 465 THR A C 1
ATOM 3471 O O . THR A 1 465 ? -18.558 9.119 22.490 1.00 98.12 465 THR A O 1
ATOM 3474 N N . VAL A 1 466 ? -16.745 9.686 23.670 1.00 98.31 466 VAL A N 1
ATOM 3475 C CA . VAL A 1 466 ? -15.783 9.291 22.638 1.00 98.31 466 VAL A CA 1
ATOM 3476 C C . VAL A 1 466 ? -14.936 8.129 23.121 1.00 98.31 466 VAL A C 1
ATOM 3478 O O . VAL A 1 466 ? -14.564 8.057 24.295 1.00 98.31 466 VAL A O 1
ATOM 3481 N N . TYR A 1 467 ? -14.591 7.248 22.190 1.00 98.69 467 TYR A N 1
ATOM 3482 C CA . TYR A 1 467 ? -13.705 6.126 22.432 1.00 98.69 467 TYR A CA 1
ATOM 3483 C C . TYR A 1 467 ? -12.487 6.195 21.521 1.00 98.69 467 TYR A C 1
ATOM 3485 O O . TYR A 1 467 ? -12.609 6.374 20.305 1.00 98.69 467 TYR A O 1
ATOM 3493 N N . TYR A 1 468 ? -11.308 6.042 22.114 1.00 98.50 468 TYR A N 1
ATOM 3494 C CA . TYR A 1 468 ? -10.024 6.187 21.434 1.00 98.50 468 TYR A CA 1
ATOM 3495 C C . TYR A 1 468 ? -9.077 5.035 21.783 1.00 98.50 468 TYR A C 1
ATOM 3497 O O . TYR A 1 468 ? -9.138 4.465 22.874 1.00 98.50 468 TYR A O 1
ATOM 3505 N N . ASP A 1 469 ? -8.232 4.643 20.833 1.00 97.88 469 ASP A N 1
ATOM 3506 C CA . ASP A 1 469 ? -7.438 3.409 20.913 1.00 97.88 469 ASP A CA 1
ATOM 3507 C C . ASP A 1 469 ? -6.186 3.532 21.788 1.00 97.88 469 ASP A C 1
ATOM 3509 O O . ASP A 1 469 ? -5.863 2.603 22.525 1.00 97.88 469 ASP A O 1
ATOM 3513 N N . ARG A 1 470 ? -5.495 4.673 21.744 1.00 96.06 470 ARG A N 1
ATOM 3514 C CA . ARG A 1 470 ? -4.252 4.936 22.493 1.00 96.06 470 ARG A CA 1
ATOM 3515 C C . ARG A 1 470 ? -4.169 6.389 22.937 1.00 96.06 470 ARG A C 1
ATOM 3517 O O . ARG A 1 470 ? -4.949 7.219 22.483 1.00 96.06 470 ARG A O 1
ATOM 3524 N N . SER A 1 471 ? -3.222 6.731 23.805 1.00 95.31 471 SER A N 1
ATOM 3525 C CA . SER A 1 471 ? -2.989 8.149 24.096 1.00 95.31 471 SER A CA 1
ATOM 3526 C C . SER A 1 471 ? -2.432 8.879 22.856 1.00 95.31 471 SER A C 1
ATOM 3528 O O . SER A 1 471 ? -1.845 8.233 21.978 1.00 95.31 471 SER A O 1
ATOM 3530 N N . PRO A 1 472 ? -2.583 10.213 22.744 1.00 94.31 472 PRO A N 1
ATOM 3531 C CA . PRO A 1 472 ? -2.033 10.975 21.617 1.00 94.31 472 PRO A CA 1
ATOM 3532 C C . PRO A 1 472 ? -0.527 10.752 21.397 1.00 94.31 472 PRO A C 1
ATOM 3534 O O . PRO A 1 472 ? -0.058 10.675 20.265 1.00 94.31 472 PRO A O 1
ATOM 3537 N N . GLU A 1 473 ? 0.233 10.583 22.478 1.00 93.00 473 GLU A N 1
ATOM 3538 C CA . GLU A 1 473 ? 1.688 10.381 22.479 1.00 93.00 473 GLU A CA 1
ATOM 3539 C C . GLU A 1 473 ? 2.092 9.012 21.911 1.00 93.00 473 GLU A C 1
ATOM 3541 O O . GLU A 1 473 ? 3.215 8.839 21.435 1.00 93.00 473 GLU A O 1
ATOM 3546 N N . GLU A 1 474 ? 1.171 8.049 21.947 1.00 94.31 474 GLU A N 1
ATOM 3547 C CA . GLU A 1 474 ? 1.312 6.709 21.374 1.00 94.31 474 GLU A CA 1
ATOM 3548 C C . GLU A 1 474 ? 0.679 6.592 19.981 1.00 94.31 474 GLU A C 1
ATOM 3550 O O . GLU A 1 474 ? 0.682 5.512 19.391 1.00 94.31 474 GLU A O 1
ATOM 3555 N N . GLY A 1 475 ? 0.158 7.698 19.448 1.00 93.88 475 GLY A N 1
ATOM 3556 C CA . GLY A 1 475 ? -0.430 7.771 18.116 1.00 93.88 475 GLY A CA 1
ATOM 3557 C C . GLY A 1 475 ? -1.934 7.543 18.066 1.00 93.88 475 GLY A C 1
ATOM 3558 O O . GLY A 1 475 ? -2.468 7.189 17.016 1.00 93.88 475 GLY A O 1
ATOM 3559 N N . GLY A 1 476 ? -2.617 7.731 19.193 1.00 96.44 476 GLY A N 1
ATOM 3560 C CA . GLY A 1 476 ? -4.043 7.476 19.312 1.00 96.44 476 GLY A CA 1
ATOM 3561 C C . GLY A 1 476 ? -4.924 8.299 18.380 1.00 96.44 476 GLY A C 1
ATOM 3562 O O . GLY A 1 476 ? -4.626 9.454 18.064 1.00 96.44 476 GLY A O 1
ATOM 3563 N N . LYS A 1 477 ? -6.053 7.702 17.997 1.00 98.19 477 LYS A N 1
ATOM 3564 C CA . LYS A 1 477 ? -7.147 8.350 17.269 1.00 98.19 477 LYS A CA 1
ATOM 3565 C C . LYS A 1 477 ? -8.479 8.078 17.969 1.00 98.19 477 LYS A C 1
ATOM 3567 O O . LYS A 1 477 ? -8.679 7.021 18.570 1.00 98.19 477 LYS A O 1
ATOM 3572 N N . VAL A 1 478 ? -9.432 9.000 17.843 1.00 98.50 478 VAL A N 1
ATOM 3573 C CA . VAL A 1 478 ? -10.844 8.717 18.136 1.00 98.50 478 VAL A CA 1
ATOM 3574 C C . VAL A 1 478 ? -11.353 7.730 17.092 1.00 98.50 478 VAL A C 1
ATOM 3576 O O . VAL A 1 478 ? -11.260 7.983 15.889 1.00 98.50 478 VAL A O 1
ATOM 3579 N N . ARG A 1 479 ? -11.872 6.597 17.566 1.00 98.50 479 ARG A N 1
ATOM 3580 C CA . ARG A 1 479 ? -12.360 5.484 16.743 1.00 98.50 479 ARG A CA 1
ATOM 3581 C C . ARG A 1 479 ? -13.872 5.386 16.736 1.00 98.50 479 ARG A C 1
ATOM 3583 O O . ARG A 1 479 ? -14.439 5.006 15.719 1.00 98.50 479 ARG A O 1
ATOM 3590 N N . ILE A 1 480 ? -14.512 5.725 17.856 1.00 98.62 480 ILE A N 1
ATOM 3591 C CA . ILE A 1 480 ? -15.966 5.654 17.993 1.00 98.62 480 ILE A CA 1
ATOM 3592 C C . ILE A 1 480 ? -16.484 6.903 18.699 1.00 98.62 480 ILE A C 1
ATOM 3594 O O . ILE A 1 480 ? -15.919 7.330 19.707 1.00 98.62 480 ILE A O 1
ATOM 3598 N N . VAL A 1 481 ? -17.580 7.457 18.193 1.00 98.44 481 VAL A N 1
ATOM 3599 C CA . VAL A 1 481 ? -18.360 8.516 18.838 1.00 98.44 481 VAL A CA 1
ATOM 3600 C C . VAL A 1 481 ? -19.742 7.965 19.175 1.00 98.44 481 VAL A C 1
ATOM 3602 O O . VAL A 1 481 ? -20.432 7.421 18.316 1.00 98.44 481 VAL A O 1
ATOM 3605 N N . VAL A 1 482 ? -20.149 8.094 20.433 1.00 98.31 482 VAL A N 1
ATOM 3606 C CA . VAL A 1 482 ? -21.469 7.694 20.921 1.00 98.31 482 VAL A CA 1
ATOM 3607 C C . VAL A 1 482 ? -22.240 8.934 21.339 1.00 98.31 482 VAL A C 1
ATOM 3609 O O . VAL A 1 482 ? -21.731 9.757 22.100 1.00 98.31 482 VAL A O 1
ATOM 3612 N N . VAL A 1 483 ? -23.473 9.035 20.854 1.00 97.12 483 VAL A N 1
ATOM 3613 C CA . VAL A 1 483 ? -24.415 10.104 21.201 1.00 97.12 483 VAL A CA 1
ATOM 3614 C C . VAL A 1 483 ? -25.651 9.511 21.862 1.00 97.12 483 VAL A C 1
ATOM 3616 O O . VAL A 1 483 ? -26.094 8.416 21.487 1.00 97.12 483 VAL A O 1
ATOM 3619 N N . GLU A 1 484 ? -26.189 10.219 22.853 1.00 89.62 484 GLU A N 1
ATOM 3620 C CA . GLU A 1 484 ? -27.376 9.809 23.613 1.00 89.62 484 GLU A CA 1
ATOM 3621 C C . GLU A 1 484 ? -28.405 10.924 23.785 1.00 89.62 484 GLU A C 1
ATOM 3623 O O . GLU A 1 484 ? -28.005 12.104 23.934 1.00 89.62 484 GLU A O 1
#

Radius of gyration: 25.84 Å; Cα contacts (8 Å, |Δi|>4): 1185; chains: 1; bounding box: 63×72×62 Å